Protein 3WG5 (pdb70)

Secondary structure (DSSP, 8-state):
----EEEEEEEES-B-HHHHHHHHHHHHHHHHTT-SEEEEEEEBS-EEHHHHHHHHHHHHT-SS-EEEEE-STT-EEETHHHHHHHTSSEEEE-TT-EEE---EEEEE-TTS-EEEPPHHHHHHHHHHHHHHHHHTT--HHHHHHHHHT--EE-HHHHHHTTS-SEE-SSHHHHHHHHTTPBPSS-BTTB--B---TTPEEEE-PPPHHHHHHHHHHH-/---EEEEEEEEESSB-HHHHHHHHHHHHHHHHTT-SEEEEEEEBS-EEHHHHHHHHHHHHH-SS-EEEEE-STT-EEETHHHHHHHTSSEEEE-TT-EEE----EEEE-TTS-EEEPPHHHHHHHHHHHHHHHHHTT--HHHHHHHHHT--EE-HHHHHHTTS-SEE-SSHHHHHHHHTTPBPSS-BTTB-PBP--SSEEEEEPPPPHHHHHHHHHHT-/-EE--EE-

Radius of gyration: 24.98 Å; Cα contacts (8 Å, |Δi|>4): 1051; chains: 3; bounding box: 41×84×40 Å

Sequence (446 aa):
LAKNIVYVAQIKGQITSYTYDQFDRYITIAEQDNAEAIIIELDTPGGRADAMMNIVQRIQQSKIPVIIYVYPPGASAASAGTYIALGSHLIAMAPGTSIGACRPILGYSQNGSIIEAPPAITNYFIAYIKSLAQESGRNATIAEEFITKDLSLTPEEALKYGVIEVVARDINELLKKSNGMKTKIPVNGRYVTLNFTNVEVRYLAPSFKDKLISYITDLLAKNIVYVAQIKGQITSYTYDQFDRYITIAEQDNAEAIIIELDTPGGRADAMMNIVQRIQQSKIPVIIYVYPPGASAASAGTYIALGSHLIAMAPGTSIGACRPILGYSQNGSIIEAPPAITNYFIAYIKSLAQESGRNATIAEEFITKDLSLTPEEALKYGVIEVVARDINELLKKSNGMKTKIPVNGRYVTLNFTNVEVRYLAPSFKDKLISYITDLNVIVLMLP

Nearest PDB structures (foldseek):
  3viv-assembly1_A  TM=1.004E+00  e=4.012E-46  Pyrococcus horikoshii OT3
  6m4b-assembly1_B  TM=9.839E-01  e=9.885E-42  Pyrococcus horikoshii OT3
  2deo-assembly1_A  TM=9.725E-01  e=1.260E-35  Pyrococcus horikoshii OT3
  5c90-assembly1_K  TM=7.929E-01  e=8.546E-09  Staphylococcus aureus
  7m1l-assembly1_E  TM=7.100E-01  e=5.218E-09  Pseudomonas aeruginosa

Organism: Pyrococcus horikoshii (strain ATCC 700860 / DSM 12428 / JCM 9974 / NBRC 100139 / OT-3) (NCBI:txid70601)

Solvent-accessible surface area: 19009 Å² total; per-residue (Å²): 226,111,126,41,12,0,10,2,2,66,1,86,18,71,0,41,76,29,5,37,72,10,0,47,84,2,0,43,61,0,28,146,57,116,7,43,0,0,0,0,21,0,35,0,85,6,1,38,0,10,3,0,18,18,0,3,67,24,0,74,102,2,141,10,7,0,0,0,0,0,57,48,83,64,2,23,0,19,1,0,0,0,0,0,0,1,2,0,0,0,0,0,0,0,48,60,6,35,0,1,34,0,63,0,1,2,0,84,31,66,136,49,53,82,38,94,14,23,112,50,0,22,89,72,0,25,58,47,0,79,41,8,0,118,104,1,61,12,47,19,96,13,0,55,39,0,0,55,136,74,42,57,8,66,2,104,66,0,81,172,96,37,0,7,31,3,23,0,162,65,7,107,36,0,11,164,94,0,55,47,60,143,2,56,14,49,16,123,74,167,114,36,80,2,75,12,86,154,32,65,42,70,140,33,85,32,45,162,94,3,132,60,30,37,140,31,52,110,154,219,69,131,14,37,0,12,3,1,95,1,122,24,87,0,42,74,63,4,42,52,23,0,45,68,4,0,45,62,0,26,139,58,132,8,38,0,0,0,0,28,0,29,0,76,1,0,23,1,9,4,0,23,20,0,5,92,22,0,71,84,0,141,10,6,0,0,0,0,0,63,60,82,69,2,24,0,17,0,0,0,0,0,0,0,1,2,0,0,0,0,0,0,0,53,56,7,35,0,0,18,0,98,3,4,0,0,108,16,61,135,68,64,105,34,143,10,16,102,26,0,35,90,77,0,31,62,49,0,64,47,13,0,117,124,1,61,9,43,20,93,15,0,51,42,0,1,53,137,57,45,53,10,60,2,99,70,0,83,174,106,34,0,7,28,3,26,0,172,65,12,102,32,0,7,163,98,0,57,47,62,137,3,55,10,45,12,112,68,193,120,45,71,2,61,12,75,85,50,56,44,79,148,34,82,44,39,160,102,16,118,68,32,57,142,36,91,113,148,53,0,9,0,1,21,4,34

Foldseek 3Di:
DPAAAEEEEEDEEAQEPVSLVVLLVRLVVCQVVVHQEYEYADAYPYYDPVSLVSLLVCQLQRLHFYEYEPDDACGECEASNQSSRLSGQFYEYEANYKYAQHADFPAADPVRDTHRDDVVVSVVVLVSQLVSQVQLVAQSVVSSCSHVVVDMDGRVRCCVRRNGPYYANDDVRVLVRQQQPWTSHDNVPHTDGRHSPNYDYHYDDDDPCSVVVNVVSVD/DDEAEEEEEEQEEAQDPVSLVVLLVRLVVCVVVVHQEYEYAYAYAYYDDVSLVSLLVSQQQRLHFYEYEPDDAVGELEASNQSNNLSGQFYEYEFNYKYFQHADFPAADDPRRTHHDPVVVLVVVLVSQLVSCVQLVAQSVVSSCSHVVVDMDGRVRCVVRRNGPYYDNDPVRVLVRQQQPWTSHDNVPDTDGRHSVNYDYHYDDDDPVRVVVVVVVVD/DDDDDDDD

CATH classification: 3.90.226.10

B-factor: mean 57.62, std 15.28, range [33.43, 134.84]

InterPro domains:
  IPR002810 NfeD-like, C-terminal domain [PF01957] (377-432)
  IPR012340 Nucleic acid-binding, OB-fold [G3DSA:2.40.50.140] (370-441)
  IPR029045 ClpP/crotonase-like domain superfamily [SSF52096] (24-186)
  IPR033853 Archaeal protein PH0471, N-terminal [cd07015] (24-195)
  IPR052165 Membrane-associated protease and related proteins [PTHR33507] (10-432)
  IPR056738 NfeD1b, N-terminal domain [PF25145] (24-196)
  IPR056739 NfeD, integral membrane domain [PF24961] (238-359)

Structure (mmCIF, N/CA/C/O backbone):
data_3WG5
#
_entry.id   3WG5
#
_cell.length_a   111.448
_cell.length_b   111.448
_cell.length_c   91.738
_cell.angle_alpha   90.00
_cell.angle_beta   90.00
_cell.angle_gamma   90.00
#
_symmetry.space_group_name_H-M   'P 43 21 2'
#
loop_
_entity.id
_entity.type
_entity.pdbx_description
1 polymer '441aa long hypothetical nfeD protein'
2 polymer 'PH1511 stomatin'
3 non-polymer GLYCEROL
4 non-polymer IMIDAZOLE
5 non-polymer 'CHLORIDE ION'
6 water water
#
loop_
_atom_site.group_PDB
_atom_site.id
_atom_site.type_symbol
_atom_site.label_atom_id
_atom_site.label_alt_id
_atom_site.label_comp_id
_atom_site.label_asym_id
_atom_site.label_entity_id
_atom_site.label_seq_id
_atom_site.pdbx_PDB_ins_code
_atom_site.Cartn_x
_atom_site.Cartn_y
_atom_site.Cartn_z
_atom_site.occupancy
_atom_site.B_iso_or_equiv
_atom_site.auth_seq_id
_atom_site.auth_comp_id
_atom_site.auth_asym_id
_atom_site.auth_atom_id
_atom_site.pdbx_PDB_model_num
ATOM 1 N N . LEU A 1 5 ? 3.449 -8.423 5.989 1.00 99.36 19 LEU A N 1
ATOM 2 C CA . LEU A 1 5 ? 3.064 -8.364 7.434 1.00 103.47 19 LEU A CA 1
ATOM 3 C C . LEU A 1 5 ? 3.678 -9.505 8.268 1.00 102.00 19 LEU A C 1
ATOM 4 O O . LEU A 1 5 ? 3.807 -9.385 9.489 1.00 102.35 19 LEU A O 1
ATOM 9 N N . ALA A 1 6 ? 4.052 -10.604 7.609 1.00 100.29 20 ALA A N 1
ATOM 10 C CA . ALA A 1 6 ? 4.759 -11.710 8.269 1.00 95.58 20 ALA A CA 1
ATOM 11 C C . ALA A 1 6 ? 6.219 -11.801 7.799 1.00 93.93 20 ALA A C 1
ATOM 12 O O . ALA A 1 6 ? 6.674 -12.839 7.308 1.00 91.55 20 ALA A O 1
ATOM 14 N N . LYS A 1 7 ? 6.937 -10.691 7.952 1.00 91.69 21 LYS A N 1
ATOM 15 C CA . LYS A 1 7 ? 8.350 -10.593 7.588 1.00 88.77 21 LYS A CA 1
ATOM 16 C C . LYS A 1 7 ? 9.203 -10.227 8.795 1.00 82.82 21 LYS A C 1
ATOM 17 O O . LYS A 1 7 ? 8.737 -9.562 9.727 1.00 80.63 21 LYS A O 1
ATOM 23 N N . ASN A 1 8 ? 10.457 -10.662 8.763 1.00 76.96 22 ASN A N 1
ATOM 24 C CA . ASN A 1 8 ? 11.450 -10.224 9.730 1.00 74.47 22 ASN A CA 1
ATOM 25 C C . ASN A 1 8 ? 12.369 -9.184 9.052 1.00 70.46 22 ASN A C 1
ATOM 26 O O . ASN A 1 8 ? 13.136 -9.523 8.145 1.00 67.95 22 ASN A O 1
ATOM 31 N N . ILE A 1 9 ? 12.263 -7.921 9.466 1.00 64.73 23 ILE A N 1
ATOM 32 C CA . ILE A 1 9 ? 12.961 -6.823 8.790 1.00 60.58 23 ILE A CA 1
ATOM 33 C C . ILE A 1 9 ? 13.957 -6.106 9.701 1.00 56.84 23 ILE A C 1
ATOM 34 O O . ILE A 1 9 ? 13.629 -5.747 10.832 1.00 54.31 23 ILE A O 1
ATOM 39 N N . VAL A 1 10 ? 15.169 -5.895 9.186 1.00 55.36 24 VAL A N 1
ATOM 40 C CA . VAL A 1 10 ? 16.194 -5.091 9.852 1.00 51.62 24 VAL A CA 1
ATOM 41 C C . VAL A 1 10 ? 16.539 -3.887 8.983 1.00 50.92 24 VAL A C 1
ATOM 42 O O . VAL A 1 10 ? 17.002 -4.038 7.848 1.00 51.69 24 VAL A O 1
ATOM 46 N N . TYR A 1 11 ? 16.309 -2.693 9.508 1.00 48.24 25 TYR A N 1
ATOM 47 C CA . TYR A 1 11 ? 16.735 -1.502 8.803 1.00 47.58 25 TYR A CA 1
ATOM 48 C C . TYR A 1 11 ? 18.170 -1.185 9.141 1.00 46.93 25 TYR A C 1
ATOM 49 O O . TYR A 1 11 ? 18.635 -1.483 10.244 1.00 46.14 25 TYR A O 1
ATOM 58 N N . VAL A 1 12 ? 18.872 -0.621 8.155 1.00 46.15 26 VAL A N 1
ATOM 59 C CA . VAL A 1 12 ? 20.232 -0.149 8.311 1.00 44.86 26 VAL A CA 1
ATOM 60 C C . VAL A 1 12 ? 20.289 1.301 7.824 1.00 45.62 26 VAL A C 1
ATOM 61 O O . VAL A 1 12 ? 19.902 1.607 6.689 1.00 45.72 26 VAL A O 1
ATOM 65 N N . ALA A 1 13 ? 20.750 2.187 8.699 1.00 43.90 27 ALA A N 1
ATOM 66 C CA . ALA A 1 13 ? 20.976 3.577 8.338 1.00 44.86 27 ALA A CA 1
ATOM 67 C C . ALA A 1 13 ? 22.382 4.013 8.720 1.00 45.91 27 ALA A C 1
ATOM 68 O O . ALA A 1 13 ? 23.112 3.305 9.437 1.00 45.55 27 ALA A O 1
ATOM 70 N N . GLN A 1 14 ? 22.746 5.191 8.236 1.00 46.77 28 GLN A N 1
ATOM 71 C CA . GLN A 1 14 ? 24.094 5.680 8.341 1.00 49.42 28 GLN A CA 1
ATOM 72 C C . GLN A 1 14 ? 24.084 7.042 9.006 1.00 48.57 28 GLN A C 1
ATOM 73 O O . GLN A 1 14 ? 23.299 7.917 8.632 1.00 50.36 28 GLN A O 1
ATOM 79 N N . ILE A 1 15 ? 24.941 7.222 10.002 1.00 46.16 29 ILE A N 1
ATOM 80 C CA . ILE A 1 15 ? 25.069 8.521 10.647 1.00 46.37 29 ILE A CA 1
ATOM 81 C C . ILE A 1 15 ? 26.536 8.916 10.827 1.00 47.26 29 ILE A C 1
ATOM 82 O O . ILE A 1 15 ? 27.302 8.229 11.516 1.00 47.98 29 ILE A O 1
ATOM 87 N N . LYS A 1 16 ? 26.905 10.024 10.183 1.00 48.55 30 LYS A N 1
ATOM 88 C CA . LYS A 1 16 ? 28.302 10.449 10.040 1.00 50.95 30 LYS A CA 1
ATOM 89 C C . LYS A 1 16 ? 28.484 11.914 10.371 1.00 50.08 30 LYS A C 1
ATOM 90 O O . LYS A 1 16 ? 27.735 12.768 9.882 1.00 51.60 30 LYS A O 1
ATOM 96 N N . GLY A 1 17 ? 29.491 12.196 11.193 1.00 49.72 31 GLY A N 1
ATOM 97 C CA . GLY A 1 17 ? 29.895 13.564 11.490 1.00 48.01 31 GLY A CA 1
ATOM 98 C C . GLY A 1 17 ? 29.551 14.031 12.886 1.00 46.01 31 GLY A C 1
ATOM 99 O O . GLY A 1 17 ? 29.304 13.226 13.780 1.00 48.03 31 GLY A O 1
ATOM 100 N N . GLN A 1 18 ? 29.545 15.343 13.064 1.00 45.34 32 GLN A N 1
ATOM 101 C CA . GLN A 1 18 ? 29.238 15.958 14.339 1.00 47.13 32 GLN A CA 1
ATOM 102 C C . GLN A 1 18 ? 27.812 15.640 14.741 1.00 46.17 32 GLN A C 1
ATOM 103 O O . GLN A 1 18 ? 26.892 15.705 13.918 1.00 46.67 32 GLN A O 1
ATOM 109 N N . ILE A 1 19 ? 27.647 15.273 16.008 1.00 43.23 33 ILE A N 1
ATOM 110 C CA . ILE A 1 19 ? 26.330 15.077 16.581 1.00 42.43 33 ILE A CA 1
ATOM 111 C C . ILE A 1 19 ? 25.746 16.454 16.890 1.00 42.60 33 ILE A C 1
ATOM 112 O O . ILE A 1 19 ? 26.243 17.152 17.774 1.00 44.37 33 ILE A O 1
ATOM 117 N N . THR A 1 20 ? 24.708 16.840 16.152 1.00 43.18 34 THR A N 1
ATOM 118 C CA . THR A 1 20 ? 24.024 18.135 16.342 1.00 46.41 34 THR A CA 1
ATOM 119 C C . THR A 1 20 ? 22.514 17.933 16.383 1.00 48.67 34 THR A C 1
ATOM 120 O O . THR A 1 20 ? 22.039 16.800 16.276 1.00 48.19 34 THR A O 1
ATOM 124 N N . SER A 1 21 ? 21.774 19.042 16.487 1.00 50.93 35 SER A N 1
ATOM 125 C CA . SER A 1 21 ? 20.310 19.046 16.403 1.00 53.90 35 SER A CA 1
ATOM 126 C C . SER A 1 21 ? 19.833 18.282 15.183 1.00 53.12 35 SER A C 1
ATOM 127 O O . SER A 1 21 ? 18.853 17.531 15.248 1.00 52.01 35 SER A O 1
ATOM 130 N N . TYR A 1 22 ? 20.529 18.475 14.066 1.00 52.68 36 TYR A N 1
ATOM 131 C CA . TYR A 1 22 ? 20.156 17.789 12.841 1.00 52.15 36 TYR A CA 1
ATOM 132 C C . TYR A 1 22 ? 20.412 16.260 12.899 1.00 48.20 36 TYR A C 1
ATOM 133 O O . TYR A 1 22 ? 19.699 15.478 12.254 1.00 47.19 36 TYR A O 1
ATOM 142 N N . THR A 1 23 ? 21.405 15.838 13.679 1.00 45.00 37 THR A N 1
ATOM 143 C CA . THR A 1 23 ? 21.648 14.412 13.862 1.00 44.53 37 THR A CA 1
ATOM 144 C C . THR A 1 23 ? 20.470 13.787 14.605 1.00 43.40 37 THR A C 1
ATOM 145 O O . THR A 1 23 ? 20.066 12.662 14.299 1.00 43.16 37 THR A O 1
ATOM 149 N N . TYR A 1 24 ? 19.922 14.521 15.572 1.00 42.32 38 TYR A N 1
ATOM 150 C CA . TYR A 1 24 ? 18.740 14.056 16.273 1.00 43.73 38 TYR A CA 1
ATOM 151 C C . TYR A 1 24 ? 17.646 13.727 15.271 1.00 43.57 38 TYR A C 1
ATOM 152 O O . TYR A 1 24 ? 17.144 12.599 15.250 1.00 43.58 38 TYR A O 1
ATOM 161 N N . ASP A 1 25 ? 17.302 14.713 14.444 1.00 45.93 39 ASP A N 1
ATOM 162 C CA . ASP A 1 25 ? 16.294 14.568 13.393 1.00 47.86 39 ASP A CA 1
ATOM 163 C C . ASP A 1 25 ? 16.512 13.314 12.558 1.00 45.00 39 ASP A C 1
ATOM 164 O O . ASP A 1 25 ? 15.546 12.638 12.223 1.00 45.16 39 ASP A O 1
ATOM 169 N N . GLN A 1 26 ? 17.770 13.012 12.229 1.00 43.28 40 GLN A N 1
ATOM 170 C CA . GLN A 1 26 ? 18.110 11.813 11.454 1.00 45.81 40 GLN A CA 1
ATOM 171 C C . GLN A 1 26 ? 17.760 10.533 12.219 1.00 44.60 40 GLN A C 1
ATOM 172 O O . GLN A 1 26 ? 17.041 9.666 11.704 1.00 43.52 40 GLN A O 1
ATOM 178 N N . PHE A 1 27 ? 18.271 10.426 13.446 1.00 43.45 41 PHE A N 1
ATOM 179 C CA . PHE A 1 27 ? 17.957 9.289 14.318 1.00 44.10 41 PHE A CA 1
ATOM 180 C C . PHE A 1 27 ? 16.452 9.095 14.408 1.00 44.74 41 PHE A C 1
ATOM 181 O O . PHE A 1 27 ? 15.956 7.986 14.225 1.00 45.14 41 PHE A O 1
ATOM 189 N N . ASP A 1 28 ? 15.736 10.184 14.671 1.00 45.30 42 ASP A N 1
ATOM 190 C CA . ASP A 1 28 ? 14.287 10.139 14.815 1.00 47.65 42 ASP A CA 1
ATOM 191 C C . ASP A 1 28 ? 13.608 9.685 13.518 1.00 49.38 42 ASP A C 1
ATOM 192 O O . ASP A 1 28 ? 12.715 8.843 13.556 1.00 50.81 42 ASP A O 1
ATOM 197 N N . ARG A 1 29 ? 14.047 10.215 12.375 1.00 49.27 43 ARG A N 1
ATOM 198 C CA . ARG A 1 29 ? 13.481 9.813 11.087 1.00 48.74 43 ARG A CA 1
ATOM 199 C C . ARG A 1 29 ? 13.700 8.314 10.808 1.00 47.27 43 ARG A C 1
ATOM 200 O O . ARG A 1 29 ? 12.753 7.604 10.472 1.00 48.10 43 ARG A O 1
ATOM 208 N N . TYR A 1 30 ? 14.940 7.845 10.950 1.00 44.74 44 TYR A N 1
ATOM 209 C CA . TYR A 1 30 ? 15.290 6.449 10.683 1.00 43.83 44 TYR A CA 1
ATOM 210 C C . TYR A 1 30 ? 14.578 5.482 11.628 1.00 43.80 44 TYR A C 1
ATOM 211 O O . TYR A 1 30 ? 14.003 4.485 11.180 1.00 44.35 44 TYR A O 1
ATOM 220 N N . ILE A 1 31 ? 14.615 5.783 12.928 1.00 41.41 45 ILE A N 1
ATOM 221 C CA . ILE A 1 31 ? 13.957 4.954 13.948 1.00 41.42 45 ILE A CA 1
ATOM 222 C C . ILE A 1 31 ? 12.442 4.913 13.738 1.00 43.66 45 ILE A C 1
ATOM 223 O O . ILE A 1 31 ? 11.827 3.852 13.867 1.00 43.50 45 ILE A O 1
ATOM 228 N N . THR A 1 32 ? 11.850 6.063 13.405 1.00 46.31 46 THR A N 1
ATOM 229 C CA . THR A 1 32 ? 10.402 6.152 13.129 1.00 49.57 46 THR A CA 1
ATOM 230 C C . THR A 1 32 ? 9.997 5.241 11.966 1.00 49.98 46 THR A C 1
ATOM 231 O O . THR A 1 32 ? 9.044 4.478 12.083 1.00 52.59 46 THR A O 1
ATOM 235 N N . ILE A 1 33 ? 10.730 5.309 10.861 1.00 50.59 47 ILE A N 1
ATOM 236 C CA . ILE A 1 33 ? 10.496 4.403 9.731 1.00 51.89 47 ILE A CA 1
ATOM 237 C C . ILE A 1 33 ? 10.475 2.934 10.199 1.00 52.52 47 ILE A C 1
ATOM 238 O O . ILE A 1 33 ? 9.518 2.199 9.928 1.00 53.72 47 ILE A O 1
ATOM 243 N N . ALA A 1 34 ? 11.512 2.533 10.933 1.00 50.92 48 ALA A N 1
ATOM 244 C CA . ALA A 1 34 ? 11.638 1.157 11.408 1.00 51.20 48 ALA A CA 1
ATOM 245 C C . ALA A 1 34 ? 10.507 0.748 12.369 1.00 50.56 48 ALA A C 1
ATOM 246 O O . ALA A 1 34 ? 9.997 -0.371 12.297 1.00 51.29 48 ALA A O 1
ATOM 248 N N . GLU A 1 35 ? 10.108 1.665 13.245 1.00 48.88 49 GLU A N 1
ATOM 249 C CA . GLU A 1 35 ? 8.962 1.440 14.131 1.00 50.06 49 GLU A CA 1
ATOM 250 C C . GLU A 1 35 ? 7.658 1.196 13.359 1.00 53.11 49 GLU A C 1
ATOM 251 O O . GLU A 1 35 ? 6.950 0.209 13.604 1.00 54.03 49 GLU A O 1
ATOM 257 N N . GLN A 1 36 ? 7.354 2.089 12.422 1.00 56.06 50 GLN A N 1
ATOM 258 C CA . GLN A 1 36 ? 6.099 2.031 11.679 1.00 61.14 50 GLN A CA 1
ATOM 259 C C . GLN A 1 36 ? 6.032 0.814 10.762 1.00 61.71 50 GLN A C 1
ATOM 260 O O . GLN A 1 36 ? 4.948 0.363 10.412 1.00 63.66 50 GLN A O 1
ATOM 266 N N . ASP A 1 37 ? 7.201 0.282 10.411 1.00 63.38 51 ASP A N 1
ATOM 267 C CA . ASP A 1 37 ? 7.332 -0.963 9.655 1.00 64.41 51 ASP A CA 1
ATOM 268 C C . ASP A 1 37 ? 7.443 -2.236 10.491 1.00 63.49 51 ASP A C 1
ATOM 269 O O . ASP A 1 37 ? 7.682 -3.315 9.943 1.00 64.19 51 ASP A O 1
ATOM 274 N N . ASN A 1 38 ? 7.294 -2.114 11.807 1.00 60.76 52 ASN A N 1
ATOM 275 C CA . ASN A 1 38 ? 7.466 -3.250 12.723 1.00 60.92 52 ASN A CA 1
ATOM 276 C C . ASN A 1 38 ? 8.766 -4.030 12.494 1.00 57.45 52 ASN A C 1
ATOM 277 O O . ASN A 1 38 ? 8.758 -5.260 12.364 1.00 57.35 52 ASN A O 1
ATOM 282 N N . ALA A 1 39 ? 9.877 -3.301 12.438 1.00 52.08 53 ALA A N 1
ATOM 283 C CA . ALA A 1 39 ? 11.172 -3.907 12.206 1.00 49.62 53 ALA A CA 1
ATOM 284 C C . ALA A 1 39 ? 11.624 -4.673 13.450 1.00 48.41 53 ALA A C 1
ATOM 285 O O . ALA A 1 39 ? 11.303 -4.285 14.571 1.00 48.70 53 ALA A O 1
ATOM 287 N N . GLU A 1 40 ? 12.345 -5.771 13.246 1.00 47.80 54 GLU A N 1
ATOM 288 C CA . GLU A 1 40 ? 12.938 -6.529 14.349 1.00 45.96 54 GLU A CA 1
ATOM 289 C C . GLU A 1 40 ? 14.003 -5.689 15.058 1.00 45.09 54 GLU A C 1
ATOM 290 O O . GLU A 1 40 ? 14.177 -5.785 16.273 1.00 43.87 54 GLU A O 1
ATOM 296 N N . ALA A 1 41 ? 14.716 -4.876 14.282 1.00 44.31 55 ALA A N 1
ATOM 297 C CA . ALA A 1 41 ? 15.749 -3.991 14.812 1.00 42.72 55 ALA A CA 1
ATOM 298 C C . ALA A 1 41 ? 16.109 -2.941 13.772 1.00 43.41 55 ALA A C 1
ATOM 299 O O . ALA A 1 41 ? 15.737 -3.061 12.596 1.00 43.31 55 ALA A O 1
ATOM 301 N N . ILE A 1 42 ? 16.810 -1.899 14.215 1.00 43.05 56 ILE A N 1
ATOM 302 C CA . ILE A 1 42 ? 17.481 -0.980 13.306 1.00 41.51 56 ILE A CA 1
ATOM 303 C C . ILE A 1 42 ? 18.942 -0.917 13.679 1.00 42.86 56 ILE A C 1
ATOM 304 O O . ILE A 1 42 ? 19.290 -0.769 14.855 1.00 42.11 56 ILE A O 1
ATOM 309 N N . ILE A 1 43 ? 19.793 -1.054 12.665 1.00 44.08 57 ILE A N 1
ATOM 310 C CA . ILE A 1 43 ? 21.223 -0.944 12.843 1.00 43.00 57 ILE A CA 1
ATOM 311 C C . ILE A 1 43 ? 21.683 0.422 12.339 1.00 43.54 57 ILE A C 1
ATOM 312 O O . ILE A 1 43 ? 21.408 0.804 11.204 1.00 42.74 57 ILE A O 1
ATOM 317 N N . ILE A 1 44 ? 22.367 1.155 13.207 1.00 42.45 58 ILE A N 1
ATOM 318 C CA . ILE A 1 44 ? 22.884 2.446 12.863 1.00 41.94 58 ILE A CA 1
ATOM 319 C C . ILE A 1 44 ? 24.400 2.401 12.763 1.00 41.59 58 ILE A C 1
ATOM 320 O O . ILE A 1 44 ? 25.110 2.206 13.759 1.00 40.22 58 ILE A O 1
ATOM 325 N N . GLU A 1 45 ? 24.867 2.541 11.524 1.00 41.77 59 GLU A N 1
ATOM 326 C CA . GLU A 1 45 ? 26.284 2.631 11.220 1.00 43.69 59 GLU A CA 1
ATOM 327 C C . GLU A 1 45 ? 26.782 4.020 11.624 1.00 42.54 59 GLU A C 1
ATOM 328 O O . GLU A 1 45 ? 26.446 5.021 10.981 1.00 43.78 59 GLU A O 1
ATOM 334 N N . LEU A 1 46 ? 27.570 4.075 12.697 1.00 41.32 60 LEU A N 1
ATOM 335 C CA . LEU A 1 46 ? 27.920 5.352 13.339 1.00 40.89 60 LEU A CA 1
ATOM 336 C C . LEU A 1 46 ? 29.402 5.719 13.225 1.00 41.21 60 LEU A C 1
ATOM 337 O O . LEU A 1 46 ? 30.292 4.933 13.578 1.00 40.77 60 LEU A O 1
ATOM 342 N N . ASP A 1 47 ? 29.648 6.929 12.732 1.00 43.21 61 ASP A N 1
ATOM 343 C CA . ASP A 1 47 ? 30.997 7.470 12.623 1.00 44.39 61 ASP A CA 1
ATOM 344 C C . ASP A 1 47 ? 30.946 8.941 13.020 1.00 45.15 61 ASP A C 1
ATOM 345 O O . ASP A 1 47 ? 30.534 9.806 12.228 1.00 44.37 61 ASP A O 1
ATOM 350 N N . THR A 1 48 ? 31.335 9.206 14.266 1.00 44.45 62 THR A N 1
ATOM 351 C CA . THR A 1 48 ? 31.274 10.545 14.821 1.00 45.98 62 THR A CA 1
ATOM 352 C C . THR A 1 48 ? 32.505 10.878 15.672 1.00 48.13 62 THR A C 1
ATOM 353 O O . THR A 1 48 ? 32.852 10.124 16.584 1.00 50.69 62 THR A O 1
ATOM 357 N N . PRO A 1 49 ? 33.188 11.991 15.347 1.00 48.33 63 PRO A N 1
ATOM 358 C CA . PRO A 1 49 ? 34.356 12.459 16.102 1.00 49.91 63 PRO A CA 1
ATOM 359 C C . PRO A 1 49 ? 33.993 13.341 17.287 1.00 49.43 63 PRO A C 1
ATOM 360 O O . PRO A 1 49 ? 34.832 13.579 18.154 1.00 55.52 63 PRO A O 1
ATOM 364 N N . GLY A 1 50 ? 32.765 13.839 17.317 1.00 48.47 64 GLY A N 1
ATOM 365 C CA . GLY A 1 50 ? 32.328 14.726 18.391 1.00 46.32 64 GLY A CA 1
ATOM 366 C C . GLY A 1 50 ? 30.926 15.259 18.173 1.00 45.69 64 GLY A C 1
ATOM 367 O O . GLY A 1 50 ? 30.269 14.924 17.180 1.00 44.27 64 GLY A O 1
ATOM 368 N N . GLY A 1 51 ? 30.465 16.085 19.108 1.00 43.91 65 GLY A N 1
ATOM 369 C CA . GLY A 1 51 ? 29.135 16.654 19.029 1.00 44.53 65 GLY A CA 1
ATOM 370 C C . GLY A 1 51 ? 28.680 17.394 20.262 1.00 45.02 65 GLY A C 1
ATOM 371 O O . GLY A 1 51 ? 29.452 17.621 21.194 1.00 43.87 65 GLY A O 1
ATOM 372 N N . ARG A 1 52 ? 27.408 17.768 20.260 1.00 46.82 66 ARG A N 1
ATOM 373 C CA . ARG A 1 52 ? 26.840 18.564 21.342 1.00 48.93 66 ARG A CA 1
ATOM 374 C C . ARG A 1 52 ? 26.083 17.705 22.371 1.00 48.45 66 ARG A C 1
ATOM 375 O O . ARG A 1 52 ? 25.379 16.748 22.014 1.00 45.30 66 ARG A O 1
ATOM 383 N N . ALA A 1 53 ? 26.248 18.053 23.647 1.00 47.28 67 ALA A N 1
ATOM 384 C CA . ALA A 1 53 ? 25.619 17.333 24.751 1.00 46.20 67 ALA A CA 1
ATOM 385 C C . ALA A 1 53 ? 24.093 17.252 24.633 1.00 46.51 67 ALA A C 1
ATOM 386 O O . ALA A 1 53 ? 23.512 16.174 24.828 1.00 46.86 67 ALA A O 1
ATOM 388 N N . ASP A 1 54 ? 23.451 18.370 24.297 1.00 44.76 68 ASP A N 1
ATOM 389 C CA . ASP A 1 54 ? 21.985 18.407 24.220 1.00 46.71 68 ASP A CA 1
ATOM 390 C C . ASP A 1 54 ? 21.404 17.470 23.150 1.00 45.90 68 ASP A C 1
ATOM 391 O O . ASP A 1 54 ? 20.444 16.739 23.408 1.00 47.45 68 ASP A O 1
ATOM 396 N N . ALA A 1 55 ? 21.998 17.473 21.962 1.00 45.45 69 ALA A N 1
ATOM 397 C CA . ALA A 1 55 ? 21.569 16.552 20.897 1.00 44.52 69 ALA A CA 1
ATOM 398 C C . ALA A 1 55 ? 21.835 15.088 21.281 1.00 41.09 69 ALA A C 1
ATOM 399 O O . ALA A 1 55 ? 20.983 14.221 21.079 1.00 42.84 69 ALA A O 1
ATOM 401 N N . MET A 1 56 ? 23.015 14.833 21.829 1.00 3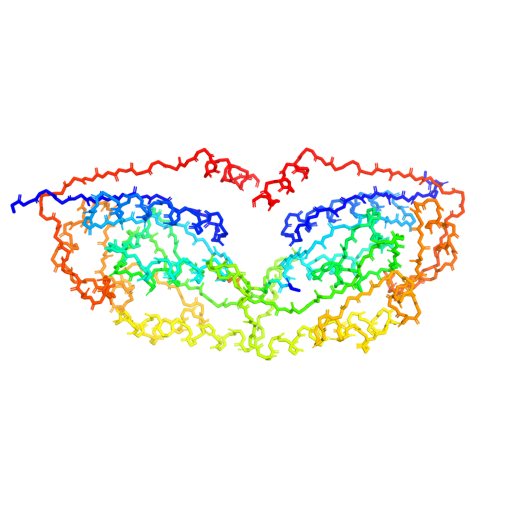9.37 70 MET A N 1
ATOM 402 C CA . MET A 1 56 ? 23.390 13.529 22.372 1.00 40.18 70 MET A CA 1
ATOM 403 C C . MET A 1 56 ? 22.313 13.010 23.336 1.00 40.82 70 MET A C 1
ATOM 404 O O . MET A 1 56 ? 21.818 11.894 23.169 1.00 39.04 70 MET A O 1
ATOM 409 N N . MET A 1 57 ? 21.946 13.831 24.325 1.00 40.67 71 MET A N 1
ATOM 410 C CA . MET A 1 57 ? 20.966 13.436 25.336 1.00 42.07 71 MET A CA 1
ATOM 411 C C . MET A 1 57 ? 19.584 13.202 24.740 1.00 41.96 71 MET A C 1
ATOM 412 O O . MET A 1 57 ? 18.843 12.327 25.207 1.00 40.27 71 MET A O 1
ATOM 417 N N . ASN A 1 58 ? 19.240 13.965 23.707 1.00 42.45 72 ASN A N 1
ATOM 418 C CA . ASN A 1 58 ? 17.953 13.774 23.036 1.00 43.07 72 ASN A CA 1
ATOM 419 C C . ASN A 1 58 ? 17.928 12.478 22.247 1.00 41.51 72 ASN A C 1
ATOM 420 O O . ASN A 1 58 ? 16.898 11.795 22.192 1.00 41.37 72 ASN A O 1
ATOM 425 N N . ILE A 1 59 ? 19.070 12.146 21.647 1.00 38.83 73 ILE A N 1
ATOM 426 C CA . ILE A 1 59 ? 19.217 10.908 20.893 1.00 38.21 73 ILE A CA 1
ATOM 427 C C . ILE A 1 59 ? 19.117 9.702 21.843 1.00 38.08 73 ILE A C 1
ATOM 428 O O . ILE A 1 59 ? 18.385 8.736 21.555 1.00 36.80 73 ILE A O 1
ATOM 433 N N . VAL A 1 60 ? 19.830 9.762 22.966 1.00 36.70 74 VAL A N 1
ATOM 434 C CA . VAL A 1 60 ? 19.780 8.673 23.940 1.00 39.70 74 VAL A CA 1
ATOM 435 C C . VAL A 1 60 ? 18.323 8.448 24.374 1.00 41.90 74 VAL A C 1
ATOM 436 O O . VAL A 1 60 ? 17.825 7.316 24.343 1.00 41.51 74 VAL A O 1
ATOM 440 N N . GLN A 1 61 ? 17.647 9.539 24.728 1.00 43.81 75 GLN A N 1
ATOM 441 C CA . GLN A 1 61 ? 16.226 9.518 25.102 1.00 48.41 75 GLN A CA 1
ATOM 442 C C . GLN A 1 61 ? 15.351 8.862 24.029 1.00 45.94 75 GLN A C 1
ATOM 443 O O . GLN A 1 61 ? 14.501 8.031 24.336 1.00 45.50 75 GLN A O 1
ATOM 449 N N . ARG A 1 62 ? 15.564 9.249 22.774 1.00 44.31 76 ARG A N 1
ATOM 450 C CA . ARG A 1 62 ? 14.782 8.735 21.657 1.00 42.14 76 ARG A CA 1
ATOM 451 C C . ARG A 1 62 ? 15.031 7.244 21.472 1.00 40.67 76 ARG A C 1
ATOM 452 O O . ARG A 1 62 ? 14.146 6.498 21.053 1.00 41.48 76 ARG A O 1
ATOM 460 N N . ILE A 1 63 ? 16.253 6.826 21.767 1.00 39.13 77 ILE A N 1
ATOM 461 C CA . ILE A 1 63 ? 16.615 5.425 21.699 1.00 37.97 77 ILE A CA 1
ATOM 462 C C . ILE A 1 63 ? 15.958 4.671 22.860 1.00 38.77 77 ILE A C 1
ATOM 463 O O . ILE A 1 63 ? 15.380 3.607 22.648 1.00 37.32 77 ILE A O 1
ATOM 468 N N . GLN A 1 64 ? 16.016 5.250 24.058 1.00 39.75 78 GLN A N 1
ATOM 469 C CA . GLN A 1 64 ? 15.342 4.702 25.247 1.00 43.32 78 GLN A CA 1
ATOM 470 C C . GLN A 1 64 ? 13.851 4.478 25.034 1.00 44.76 78 GLN A C 1
ATOM 471 O O . GLN A 1 64 ? 13.300 3.487 25.523 1.00 45.39 78 GLN A O 1
ATOM 477 N N . GLN A 1 65 ? 13.218 5.371 24.273 1.00 44.31 79 GLN A N 1
ATOM 478 C CA . GLN A 1 65 ? 11.780 5.299 24.011 1.00 46.28 79 GLN A CA 1
ATOM 479 C C . GLN A 1 65 ? 11.449 4.538 22.729 1.00 45.86 79 GLN A C 1
ATOM 480 O O . GLN A 1 65 ? 10.279 4.399 22.363 1.00 46.80 79 GLN A O 1
ATOM 486 N N . SER A 1 66 ? 12.470 4.051 22.037 1.00 43.46 80 SER A N 1
ATOM 487 C CA . SER A 1 66 ? 12.248 3.377 20.771 1.00 41.83 80 SER A CA 1
ATOM 488 C C . SER A 1 66 ? 11.396 2.134 20.972 1.00 43.86 80 SER A C 1
ATOM 489 O O . SER A 1 66 ? 11.558 1.408 21.963 1.00 42.81 80 SER A O 1
ATOM 492 N N . LYS A 1 67 ? 10.498 1.888 20.025 1.00 44.58 81 LYS A N 1
ATOM 493 C CA . LYS A 1 67 ? 9.624 0.729 20.102 1.00 46.87 81 LYS A CA 1
ATOM 494 C C . LYS A 1 67 ? 10.277 -0.496 19.484 1.00 46.13 81 LYS A C 1
ATOM 495 O O . LYS A 1 67 ? 9.730 -1.594 19.550 1.00 46.16 81 LYS A O 1
ATOM 501 N N . ILE A 1 68 ? 11.452 -0.303 18.883 1.00 44.29 82 ILE A N 1
ATOM 502 C CA . ILE A 1 68 ? 12.263 -1.415 18.385 1.00 44.12 82 ILE A CA 1
ATOM 503 C C . ILE A 1 68 ? 13.699 -1.275 18.903 1.00 43.31 82 ILE A C 1
ATOM 504 O O . ILE A 1 68 ? 14.123 -0.168 19.237 1.00 44.11 82 ILE A O 1
ATOM 509 N N . PRO A 1 69 ? 14.452 -2.386 18.969 1.00 41.42 83 PRO A N 1
ATOM 510 C CA . PRO A 1 69 ? 15.859 -2.303 19.367 1.00 40.59 83 PRO A CA 1
ATOM 511 C C . PRO A 1 69 ? 16.691 -1.427 18.417 1.00 40.03 83 PRO A C 1
ATOM 512 O O . PRO A 1 69 ? 16.531 -1.501 17.190 1.00 39.99 83 PRO A O 1
ATOM 516 N N . VAL A 1 70 ? 17.564 -0.604 18.997 1.00 37.58 84 VAL A N 1
ATOM 517 C CA . VAL A 1 70 ? 18.522 0.178 18.235 1.00 37.20 84 VAL A CA 1
ATOM 518 C C . VAL A 1 70 ? 19.930 -0.381 18.453 1.00 36.82 84 VAL A C 1
ATOM 519 O O . VAL A 1 70 ? 20.443 -0.364 19.570 1.00 35.51 84 VAL A O 1
ATOM 523 N N . ILE A 1 71 ? 20.547 -0.875 17.381 1.00 38.00 85 ILE A N 1
ATOM 524 C CA . ILE A 1 71 ? 21.923 -1.373 17.432 1.00 37.31 85 ILE A CA 1
ATOM 525 C C . ILE A 1 71 ? 22.875 -0.320 16.879 1.00 39.32 85 ILE A C 1
ATOM 526 O O . ILE A 1 71 ? 22.783 0.068 15.708 1.00 39.39 85 ILE A O 1
ATOM 531 N N . ILE A 1 72 ? 23.785 0.145 17.733 1.00 39.28 86 ILE A N 1
ATOM 532 C CA . ILE A 1 72 ? 24.801 1.101 17.331 1.00 37.75 86 ILE A CA 1
ATOM 533 C C . ILE A 1 72 ? 26.023 0.337 16.858 1.00 39.32 86 ILE A C 1
ATOM 534 O O . ILE A 1 72 ? 26.631 -0.428 17.618 1.00 41.42 86 ILE A O 1
ATOM 539 N N . TYR A 1 73 ? 26.373 0.555 15.598 1.00 38.97 87 TYR A N 1
ATOM 540 C CA . TYR A 1 73 ? 27.453 -0.169 14.956 1.00 41.15 87 TYR A CA 1
ATOM 541 C C . TYR A 1 73 ? 28.544 0.821 14.509 1.00 42.60 87 TYR A C 1
ATOM 542 O O . TYR A 1 73 ? 28.347 1.594 13.558 1.00 41.26 87 TYR A O 1
ATOM 551 N N . VAL A 1 74 ? 29.675 0.821 15.213 1.00 43.26 88 VAL A N 1
ATOM 552 C CA . VAL A 1 74 ? 30.776 1.713 14.843 1.00 45.56 88 VAL A CA 1
ATOM 553 C C . VAL A 1 74 ? 31.427 1.149 13.585 1.00 47.02 88 VAL A C 1
ATOM 554 O O . VAL A 1 74 ? 32.131 0.145 13.635 1.00 47.87 88 VAL A O 1
ATOM 558 N N . TYR A 1 75 ? 31.144 1.816 12.467 1.00 47.43 89 TYR A N 1
ATOM 559 C CA . TYR A 1 75 ? 31.416 1.340 11.120 1.00 48.63 89 TYR A CA 1
ATOM 560 C C . TYR A 1 75 ? 31.460 2.578 10.198 1.00 49.18 89 TYR A C 1
ATOM 561 O O . TYR A 1 75 ? 30.739 3.551 10.450 1.00 46.00 89 TYR A O 1
ATOM 570 N N . PRO A 1 76 ? 32.300 2.554 9.132 1.00 50.19 90 PRO A N 1
ATOM 571 C CA . PRO A 1 76 ? 33.188 1.488 8.637 1.00 51.67 90 PRO A CA 1
ATOM 572 C C . PRO A 1 76 ? 34.536 1.482 9.370 1.00 53.10 90 PRO A C 1
ATOM 573 O O . PRO A 1 76 ? 34.773 2.364 10.201 1.00 53.54 90 PRO A O 1
ATOM 577 N N . PRO A 1 77 ? 35.420 0.506 9.066 1.00 54.86 91 PRO A N 1
ATOM 578 C CA . PRO A 1 77 ? 36.761 0.514 9.662 1.00 55.74 91 PRO A CA 1
ATOM 579 C C . PRO A 1 77 ? 37.405 1.899 9.622 1.00 56.93 91 PRO A C 1
ATOM 580 O O . PRO A 1 77 ? 37.380 2.560 8.586 1.00 59.66 91 PRO A O 1
ATOM 584 N N . GLY A 1 78 ? 37.955 2.344 10.751 1.00 58.25 92 GLY A N 1
ATOM 585 C CA . GLY A 1 78 ? 38.478 3.713 10.872 1.00 58.01 92 GLY A CA 1
ATOM 586 C C . GLY A 1 78 ? 37.485 4.692 11.482 1.00 58.46 92 GLY A C 1
ATOM 587 O O . GLY A 1 78 ? 37.855 5.807 11.853 1.00 59.13 92 GLY A O 1
ATOM 588 N N . ALA A 1 79 ? 36.218 4.280 11.588 1.00 56.20 93 ALA A N 1
ATOM 589 C CA . ALA A 1 79 ? 35.204 5.099 12.261 1.00 54.58 93 ALA A CA 1
ATOM 590 C C . ALA A 1 79 ? 35.491 5.225 13.751 1.00 51.36 93 ALA A C 1
ATOM 591 O O . ALA A 1 79 ? 36.250 4.448 14.321 1.00 49.08 93 ALA A O 1
ATOM 593 N N . SER A 1 80 ? 34.893 6.218 14.382 1.00 51.07 94 SER A N 1
ATOM 594 C CA . SER A 1 80 ? 34.939 6.282 15.826 1.00 53.05 94 SER A CA 1
ATOM 595 C C . SER A 1 80 ? 33.577 6.683 16.375 1.00 51.74 94 SER A C 1
ATOM 596 O O . SER A 1 80 ? 32.803 7.361 15.711 1.00 56.44 94 SER A O 1
ATOM 599 N N . ALA A 1 81 ? 33.270 6.211 17.570 1.00 51.16 95 ALA A N 1
ATOM 600 C CA . ALA A 1 81 ? 32.132 6.706 18.318 1.00 50.70 95 ALA A CA 1
ATOM 601 C C . ALA A 1 81 ? 32.741 7.426 19.502 1.00 51.23 95 ALA A C 1
ATOM 602 O O . ALA A 1 81 ? 32.605 6.996 20.645 1.00 56.62 95 ALA A O 1
ATOM 604 N N . ALA A 1 82 ? 33.470 8.494 19.208 1.00 49.96 96 ALA A N 1
ATOM 605 C CA . ALA A 1 82 ? 34.163 9.260 20.225 1.00 49.29 96 ALA A CA 1
ATOM 606 C C . ALA A 1 82 ? 33.213 10.300 20.802 1.00 48.29 96 ALA A C 1
ATOM 607 O O . ALA A 1 82 ? 32.135 10.532 20.250 1.00 49.73 96 ALA A O 1
ATOM 609 N N . SER A 1 83 ? 33.603 10.921 21.912 1.00 48.82 97 SER A N 1
ATOM 610 C CA . SER A 1 83 ? 32.859 12.060 22.446 1.00 49.23 97 SER A CA 1
ATOM 611 C C . SER A 1 83 ? 31.357 11.697 22.573 1.00 47.41 97 SER A C 1
ATOM 612 O O . SER A 1 83 ? 31.042 10.680 23.192 1.00 50.04 97 SER A O 1
ATOM 615 N N . ALA A 1 84 ? 30.452 12.475 21.973 1.00 45.91 98 ALA A N 1
ATOM 616 C CA . ALA A 1 84 ? 28.992 12.252 22.083 1.00 43.55 98 ALA A CA 1
ATOM 617 C C . ALA A 1 84 ? 28.513 10.903 21.587 1.00 44.04 98 ALA A C 1
ATOM 618 O O . ALA A 1 84 ? 27.533 10.363 22.116 1.00 45.32 98 ALA A O 1
ATOM 620 N N . GLY A 1 85 ? 29.180 10.373 20.564 1.00 42.25 99 GLY A N 1
ATOM 621 C CA . GLY A 1 85 ? 28.841 9.061 20.032 1.00 42.40 99 GLY A CA 1
ATOM 622 C C . GLY A 1 85 ? 28.978 7.919 21.035 1.00 43.74 99 GLY A C 1
ATOM 623 O O . GLY A 1 85 ? 28.277 6.915 20.924 1.00 43.82 99 GLY A O 1
ATOM 624 N N . THR A 1 86 ? 29.884 8.060 22.006 1.00 43.52 100 THR A N 1
ATOM 625 C CA . THR A 1 86 ? 30.086 7.024 23.024 1.00 44.63 100 THR A CA 1
ATOM 626 C C . THR A 1 86 ? 28.849 6.898 23.908 1.00 42.96 100 THR A C 1
ATOM 627 O O . THR A 1 86 ? 28.378 5.793 24.139 1.00 41.63 100 THR A O 1
ATOM 631 N N . TYR A 1 87 ? 28.331 8.040 24.375 1.00 41.36 101 TYR A N 1
ATOM 632 C CA . TYR A 1 87 ? 27.084 8.106 25.144 1.00 40.06 101 TYR A CA 1
ATOM 633 C C . TYR A 1 87 ? 25.933 7.496 24.372 1.00 39.19 101 TYR A C 1
ATOM 634 O O . TYR A 1 87 ? 25.163 6.709 24.915 1.00 40.43 101 TYR A O 1
ATOM 643 N N . ILE A 1 88 ? 25.817 7.865 23.101 1.00 38.79 102 ILE A N 1
ATOM 644 C CA . ILE A 1 88 ? 24.779 7.322 22.237 1.00 37.41 102 ILE A CA 1
ATOM 645 C C . ILE A 1 88 ? 24.880 5.801 22.214 1.00 37.60 102 ILE A C 1
ATOM 646 O O . ILE A 1 88 ? 23.865 5.115 22.323 1.00 35.65 102 ILE A O 1
ATOM 651 N N . ALA A 1 89 ? 26.110 5.297 22.073 1.00 37.65 103 ALA A N 1
ATOM 652 C CA . ALA A 1 89 ? 26.374 3.857 22.106 1.00 38.74 103 ALA A CA 1
ATOM 653 C C . ALA A 1 89 ? 25.943 3.241 23.435 1.00 38.53 103 ALA A C 1
ATOM 654 O O . ALA A 1 89 ? 25.156 2.290 23.462 1.00 39.12 103 ALA A O 1
ATOM 656 N N . LEU A 1 90 ? 26.445 3.803 24.533 1.00 38.17 104 LEU A N 1
ATOM 657 C CA . LEU A 1 90 ? 26.167 3.279 25.858 1.00 38.10 104 LEU A CA 1
ATOM 658 C C . LEU A 1 90 ? 24.692 3.354 26.195 1.00 37.79 104 LEU A C 1
ATOM 659 O O . LEU A 1 90 ? 24.197 2.584 27.017 1.00 39.42 104 LEU A O 1
ATOM 664 N N . GLY A 1 91 ? 23.986 4.266 25.538 1.00 36.72 105 GLY A N 1
ATOM 665 C CA . GLY A 1 91 ? 22.558 4.435 25.765 1.00 35.90 105 GLY A CA 1
ATOM 666 C C . GLY A 1 91 ? 21.679 3.503 24.946 1.00 36.55 105 GLY A C 1
ATOM 667 O O . GLY A 1 91 ? 20.445 3.579 25.038 1.00 36.78 105 GLY A O 1
ATOM 668 N N . SER A 1 92 ? 22.292 2.610 24.163 1.00 34.90 106 SER A N 1
ATOM 669 C CA . SER A 1 92 ? 21.525 1.786 23.211 1.00 36.01 106 SER A CA 1
ATOM 670 C C . SER A 1 92 ? 21.401 0.279 23.546 1.00 35.86 106 SER A C 1
ATOM 671 O O . SER A 1 92 ? 22.070 -0.232 24.458 1.00 35.33 106 SER A O 1
ATOM 674 N N . HIS A 1 93 ? 20.564 -0.413 22.769 1.00 34.43 107 HIS A N 1
ATOM 675 C CA . HIS A 1 93 ? 20.232 -1.830 22.996 1.00 36.17 107 HIS A CA 1
ATOM 676 C C . HIS A 1 93 ? 21.369 -2.811 22.768 1.00 38.03 107 HIS A C 1
ATOM 677 O O . HIS A 1 93 ? 21.408 -3.875 23.397 1.00 40.74 107 HIS A O 1
ATOM 684 N N . LEU A 1 94 ? 22.282 -2.464 21.870 1.00 37.31 108 LEU A N 1
ATOM 685 C CA . LEU A 1 94 ? 23.430 -3.308 21.605 1.00 38.67 108 LEU A CA 1
ATOM 686 C C . LEU A 1 94 ? 24.495 -2.480 20.894 1.00 38.98 108 LEU A C 1
ATOM 687 O O . LEU A 1 94 ? 24.174 -1.635 20.057 1.00 38.10 108 LEU A O 1
ATOM 692 N N . ILE A 1 95 ? 25.757 -2.707 21.237 1.00 39.04 109 ILE A N 1
ATOM 693 C CA . ILE A 1 95 ? 26.842 -2.023 20.557 1.00 39.97 109 ILE A CA 1
ATOM 694 C C . ILE A 1 95 ? 27.691 -3.017 19.796 1.00 41.06 109 ILE A C 1
ATOM 695 O O . ILE A 1 95 ? 28.122 -4.023 20.354 1.00 42.00 109 ILE A O 1
ATOM 700 N N . ALA A 1 96 ? 27.921 -2.728 18.518 1.00 41.93 110 ALA A N 1
ATOM 701 C CA . ALA A 1 96 ? 28.885 -3.483 17.720 1.00 43.19 110 ALA A CA 1
ATOM 702 C C . ALA A 1 96 ? 29.980 -2.563 17.191 1.00 43.83 110 ALA A C 1
ATOM 703 O O . ALA A 1 96 ? 29.768 -1.367 16.975 1.00 43.68 110 ALA A O 1
ATOM 705 N N . MET A 1 97 ? 31.162 -3.126 17.006 1.00 44.53 111 MET A N 1
ATOM 706 C CA . MET A 1 97 ? 32.284 -2.370 16.490 1.00 45.06 111 MET A CA 1
ATOM 707 C C . MET A 1 97 ? 32.941 -3.148 15.368 1.00 47.93 111 MET A C 1
ATOM 708 O O . MET A 1 97 ? 33.182 -4.347 15.497 1.00 48.90 111 MET A O 1
ATOM 713 N N . ALA A 1 98 ? 33.198 -2.456 14.261 1.00 49.62 112 ALA A N 1
ATOM 714 C CA . ALA A 1 98 ? 33.958 -3.010 13.143 1.00 51.69 112 ALA A CA 1
ATOM 715 C C . ALA A 1 98 ? 35.462 -2.963 13.446 1.00 52.77 112 ALA A C 1
ATOM 716 O O . ALA A 1 98 ? 35.922 -2.050 14.134 1.00 51.36 112 ALA A O 1
ATOM 718 N N . PRO A 1 99 ? 36.232 -3.945 12.934 1.00 55.20 113 PRO A N 1
ATOM 719 C CA . PRO A 1 99 ? 37.690 -3.926 13.109 1.00 57.86 113 PRO A CA 1
ATOM 720 C C . PRO A 1 99 ? 38.275 -2.564 12.759 1.00 57.18 113 PRO A C 1
ATOM 721 O O . PRO A 1 99 ? 37.856 -1.952 11.775 1.00 58.91 113 PRO A O 1
ATOM 725 N N . GLY A 1 100 ? 39.201 -2.080 13.583 1.00 56.71 114 GLY A N 1
ATOM 726 C CA . GLY A 1 100 ? 39.907 -0.828 13.301 1.00 54.91 114 GLY A CA 1
ATOM 727 C C . GLY A 1 100 ? 39.144 0.425 13.692 1.00 55.36 114 GLY A C 1
ATOM 728 O O . GLY A 1 100 ? 39.504 1.524 13.264 1.00 54.64 114 GLY A O 1
ATOM 729 N N . THR A 1 101 ? 38.088 0.264 14.499 1.00 52.94 115 THR A N 1
ATOM 730 C CA . THR A 1 101 ? 37.311 1.404 15.001 1.00 49.78 115 THR A CA 1
ATOM 731 C C . THR A 1 101 ? 37.693 1.779 16.439 1.00 49.35 115 THR A C 1
ATOM 732 O O . THR A 1 101 ? 38.525 1.127 17.059 1.00 50.36 115 THR A O 1
ATOM 736 N N . SER A 1 102 ? 37.067 2.824 16.963 1.00 48.53 116 SER A N 1
ATOM 737 C CA . SER A 1 102 ? 37.446 3.404 18.239 1.00 49.42 116 SER A CA 1
ATOM 738 C C . SER A 1 102 ? 36.200 3.763 19.058 1.00 47.49 116 SER A C 1
ATOM 739 O O . SER A 1 102 ? 35.184 4.175 18.499 1.00 47.20 116 SER A O 1
ATOM 742 N N . ILE A 1 103 ? 36.273 3.600 20.374 1.00 45.56 117 ILE A N 1
ATOM 743 C CA . ILE A 1 103 ? 35.221 4.102 21.262 1.00 45.25 117 ILE A CA 1
ATOM 744 C C . ILE A 1 103 ? 35.843 4.784 22.484 1.00 45.53 117 ILE A C 1
ATOM 745 O O . ILE A 1 103 ? 36.844 4.310 23.015 1.00 47.63 117 ILE A O 1
ATOM 750 N N . GLY A 1 104 ? 35.276 5.911 22.904 1.00 44.96 118 GLY A N 1
ATOM 751 C CA . GLY A 1 104 ? 35.761 6.600 24.104 1.00 46.57 118 GLY A CA 1
ATOM 752 C C . GLY A 1 104 ? 36.094 8.070 23.927 1.00 46.41 118 GLY A C 1
ATOM 753 O O . GLY A 1 104 ? 35.608 8.708 22.997 1.00 47.58 118 GLY A O 1
ATOM 754 N N . ALA A 1 105 ? 36.919 8.603 24.835 1.00 48.43 119 ALA A N 1
ATOM 755 C CA . ALA A 1 105 ? 37.328 10.021 24.839 1.00 49.71 119 ALA A CA 1
ATOM 756 C C . ALA A 1 105 ? 36.129 10.965 24.938 1.00 49.53 119 ALA A C 1
ATOM 757 O O . ALA A 1 105 ? 35.797 11.654 23.980 1.00 49.42 119 ALA A O 1
ATOM 759 N N . CYS A 1 106 ? 35.497 10.983 26.113 1.00 51.97 120 CYS A N 1
ATOM 760 C CA . CYS A 1 106 ? 34.195 11.626 26.322 1.00 52.41 120 CYS A CA 1
ATOM 761 C C . CYS A 1 106 ? 34.211 12.811 27.266 1.00 53.20 120 CYS A C 1
ATOM 762 O O . CYS A 1 106 ? 33.143 13.230 27.730 1.00 51.23 120 CYS A O 1
ATOM 765 N N . ARG A 1 107 ? 35.401 13.323 27.580 1.00 56.58 121 ARG A N 1
ATOM 766 C CA . ARG A 1 107 ? 35.545 14.478 28.459 1.00 60.69 121 ARG A CA 1
ATOM 767 C C . ARG A 1 107 ? 34.612 15.586 27.993 1.00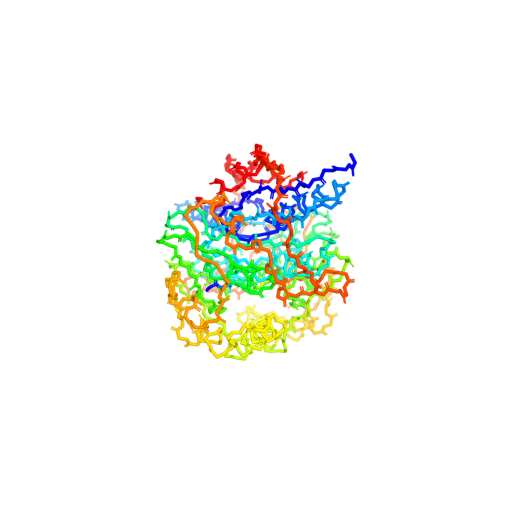 59.62 121 ARG A C 1
ATOM 768 O O . ARG A 1 107 ? 34.630 15.944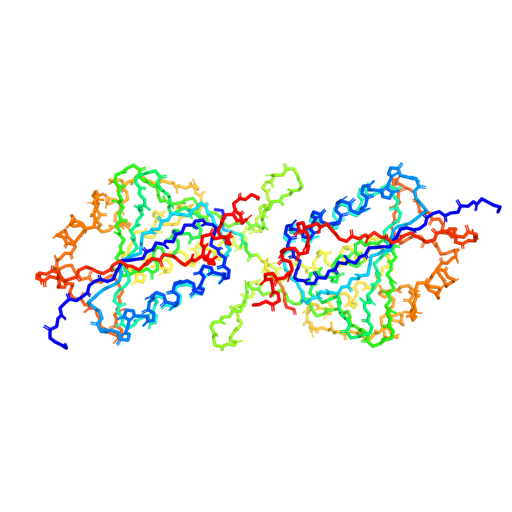 26.824 1.00 60.59 121 ARG A O 1
ATOM 776 N N . PRO A 1 108 ? 33.766 16.105 28.897 1.00 58.23 122 PRO A N 1
ATOM 777 C CA . PRO A 1 108 ? 32.972 17.276 28.541 1.00 58.29 122 PRO A CA 1
ATOM 778 C C . PRO A 1 108 ? 33.824 18.534 28.480 1.00 60.01 122 PRO A C 1
ATOM 779 O O . PRO A 1 108 ? 34.652 18.765 29.368 1.00 63.23 122 PRO A O 1
ATOM 783 N N . ILE A 1 109 ? 33.630 19.324 27.429 1.00 59.44 123 ILE A N 1
ATOM 784 C CA . ILE A 1 109 ? 34.263 20.647 27.317 1.00 58.99 123 ILE A CA 1
ATOM 785 C C . ILE A 1 109 ? 33.247 21.757 27.046 1.00 58.78 123 ILE A C 1
ATOM 786 O O . ILE A 1 109 ? 32.150 21.513 26.519 1.00 54.77 123 ILE A O 1
ATOM 791 N N . LEU A 1 110 ? 33.631 22.975 27.415 1.00 59.00 124 LEU A N 1
ATOM 792 C CA . LEU A 1 110 ? 32.880 24.159 27.047 1.00 61.36 124 LEU A CA 1
ATOM 793 C C . LEU A 1 110 ? 33.069 24.501 25.571 1.00 60.72 124 LEU A C 1
ATOM 794 O O . LEU A 1 110 ? 32.269 25.238 25.003 1.00 65.48 124 LEU A O 1
ATOM 799 N N . GLY A 1 111 ? 34.120 23.965 24.953 1.00 58.67 125 GLY A N 1
ATOM 800 C CA . GLY A 1 111 ? 34.324 24.146 23.515 1.00 58.42 125 GLY A CA 1
ATOM 801 C C . GLY A 1 111 ? 35.723 24.569 23.108 1.00 56.94 125 GLY A C 1
ATOM 802 O O . GLY A 1 111 ? 36.712 24.186 23.741 1.00 55.53 125 GLY A O 1
ATOM 803 N N . TYR A 1 112 ? 35.796 25.367 22.050 1.00 57.01 126 TYR A N 1
ATOM 804 C CA . TYR A 1 112 ? 37.073 25.735 21.453 1.00 60.95 126 TYR A CA 1
ATOM 805 C C . TYR A 1 112 ? 37.292 27.245 21.364 1.00 59.47 126 TYR A C 1
ATOM 806 O O . TYR A 1 112 ? 36.428 27.983 20.882 1.00 56.30 126 TYR A O 1
ATOM 815 N N . SER A 1 113 ? 38.464 27.681 21.825 1.00 60.60 127 SER A N 1
ATOM 816 C CA . SER A 1 113 ? 38.886 29.086 21.757 1.00 63.10 127 SER A CA 1
ATOM 817 C C . SER A 1 113 ? 39.251 29.497 20.327 1.00 63.80 127 SER A C 1
ATOM 818 O O . SER A 1 113 ? 39.258 28.658 19.416 1.00 62.23 127 SER A O 1
ATOM 821 N N . GLN A 1 114 ? 39.525 30.791 20.133 1.00 65.08 128 GLN A N 1
ATOM 822 C CA . GLN A 1 114 ? 39.987 31.319 18.841 1.00 66.16 128 GLN A CA 1
ATOM 823 C C . GLN A 1 114 ? 41.202 30.547 18.311 1.00 68.64 128 GLN A C 1
ATOM 824 O O . GLN A 1 114 ? 41.258 30.226 17.128 1.00 69.36 128 GLN A O 1
ATOM 830 N N . ASN A 1 115 ? 42.157 30.261 19.203 1.00 74.49 129 ASN A N 1
ATOM 831 C CA . ASN A 1 115 ? 43.323 29.396 18.947 1.00 79.37 129 ASN A CA 1
ATOM 832 C C . ASN A 1 115 ? 42.986 28.039 18.345 1.00 79.73 129 ASN A C 1
ATOM 833 O O . ASN A 1 115 ? 43.704 27.528 17.488 1.00 81.10 129 ASN A O 1
ATOM 838 N N . GLY A 1 116 ? 41.890 27.459 18.818 1.00 80.97 130 GLY A N 1
ATOM 839 C CA . GLY A 1 116 ? 41.633 26.038 18.645 1.00 84.49 130 GLY A CA 1
ATOM 840 C C . GLY A 1 116 ? 41.962 25.350 19.956 1.00 85.84 130 GLY A C 1
ATOM 841 O O . GLY A 1 116 ? 41.826 24.130 20.081 1.00 84.85 130 GLY A O 1
ATOM 842 N N . SER A 1 117 ? 42.399 26.150 20.931 1.00 88.33 131 SER A N 1
ATOM 843 C CA . SER A 1 117 ? 42.667 25.680 22.289 1.00 92.44 131 SER A CA 1
ATOM 844 C C . SER A 1 117 ? 41.405 25.138 22.938 1.00 92.48 131 SER A C 1
ATOM 845 O O . SER A 1 117 ? 40.293 25.593 22.651 1.00 93.07 131 SER A O 1
ATOM 848 N N . ILE A 1 118 ? 41.593 24.167 23.821 1.00 91.23 132 ILE A N 1
ATOM 849 C CA . ILE A 1 118 ? 40.493 23.517 24.501 1.00 89.02 132 ILE A CA 1
ATOM 850 C C . ILE A 1 118 ? 40.008 24.414 25.642 1.00 88.03 132 ILE A C 1
ATOM 851 O O . ILE A 1 118 ? 40.808 24.887 26.453 1.00 90.91 132 ILE A O 1
ATOM 856 N N . ILE A 1 119 ? 38.707 24.689 25.671 1.00 85.84 133 ILE A N 1
ATOM 857 C CA . ILE A 1 119 ? 38.099 25.394 26.800 1.00 85.08 133 ILE A CA 1
ATOM 858 C C . ILE A 1 119 ? 37.445 24.348 27.700 1.00 86.86 133 ILE A C 1
ATOM 859 O O . ILE A 1 119 ? 36.361 23.840 27.393 1.00 85.60 133 ILE A O 1
ATOM 864 N N . GLU A 1 120 ? 38.125 24.022 28.799 1.00 88.46 134 GLU A N 1
ATOM 865 C CA . GLU A 1 120 ? 37.662 22.996 29.731 1.00 90.41 134 GLU A CA 1
ATOM 866 C C . GLU A 1 120 ? 36.417 23.443 30.497 1.00 89.31 134 GLU A C 1
ATOM 867 O O . GLU A 1 120 ? 36.144 24.641 30.632 1.00 90.39 134 GLU A O 1
ATOM 873 N N . ALA A 1 121 ? 35.661 22.467 30.984 1.00 85.75 135 ALA A N 1
ATOM 874 C CA . ALA A 1 121 ? 34.479 22.736 31.782 1.00 82.56 135 ALA A CA 1
ATOM 875 C C . ALA A 1 121 ? 34.878 22.863 33.253 1.00 79.10 135 ALA A C 1
ATOM 876 O O . ALA A 1 121 ? 35.938 22.375 33.645 1.00 75.74 135 ALA A O 1
ATOM 878 N N . PRO A 1 122 ? 34.045 23.538 34.072 1.00 78.13 136 PRO A N 1
ATOM 879 C CA . PRO A 1 122 ? 34.253 23.512 35.528 1.00 78.78 136 PRO A CA 1
ATOM 880 C C . PRO A 1 122 ? 34.294 22.076 36.051 1.00 74.48 136 PRO A C 1
ATOM 881 O O . PRO A 1 122 ? 33.581 21.223 35.525 1.00 73.73 136 PRO A O 1
ATOM 885 N N . PRO A 1 123 ? 35.130 21.806 37.073 1.00 73.97 137 PRO A N 1
ATOM 886 C CA . PRO A 1 123 ? 35.299 20.427 37.550 1.00 73.32 137 PRO A CA 1
ATOM 887 C C . PRO A 1 123 ? 33.968 19.730 37.839 1.00 69.93 137 PRO A C 1
ATOM 888 O O . PRO A 1 123 ? 33.814 18.559 37.505 1.00 65.77 137 PRO A O 1
ATOM 892 N N . ALA A 1 124 ? 33.016 20.461 38.420 1.00 70.81 138 ALA A N 1
ATOM 893 C CA . ALA A 1 124 ? 31.711 19.906 38.795 1.00 72.16 138 ALA A CA 1
ATOM 894 C C . ALA A 1 124 ? 30.870 19.400 37.611 1.00 69.05 138 ALA A C 1
ATOM 895 O O . ALA A 1 124 ? 30.157 18.398 37.740 1.00 69.93 138 ALA A O 1
ATOM 897 N N . ILE A 1 125 ? 30.957 20.071 36.466 1.00 64.86 139 ILE A N 1
ATOM 898 C CA . ILE A 1 125 ? 30.266 19.581 35.261 1.00 63.75 139 ILE A CA 1
ATOM 899 C C . ILE A 1 125 ? 30.920 18.322 34.645 1.00 62.40 139 ILE A C 1
ATOM 900 O O . ILE A 1 125 ? 30.246 17.498 34.014 1.00 61.10 139 ILE A O 1
ATOM 905 N N . THR A 1 126 ? 32.223 18.167 34.855 1.00 60.68 140 THR A N 1
ATOM 906 C CA . THR A 1 126 ? 32.874 16.894 34.598 1.00 56.96 140 THR A CA 1
ATOM 907 C C . THR A 1 126 ? 32.224 15.815 35.469 1.00 59.55 140 THR A C 1
ATOM 908 O O . THR A 1 126 ? 31.880 14.737 34.971 1.00 60.17 140 THR A O 1
ATOM 912 N N . ASN A 1 127 ? 32.017 16.108 36.753 1.00 61.22 141 ASN A N 1
ATOM 913 C CA . ASN A 1 127 ? 31.348 15.158 37.652 1.00 61.59 141 ASN A CA 1
ATOM 914 C C . ASN A 1 127 ? 29.895 14.845 37.237 1.00 58.65 141 ASN A C 1
ATOM 915 O O . ASN A 1 127 ? 29.413 13.734 37.452 1.00 59.50 141 ASN A O 1
ATOM 920 N N . TYR A 1 128 ? 29.208 15.825 36.655 1.00 56.54 142 TYR A N 1
ATOM 921 C CA . TYR A 1 128 ? 27.857 15.622 36.121 1.00 56.81 142 TYR A CA 1
ATOM 922 C C . TYR A 1 128 ? 27.869 14.597 34.968 1.00 53.65 142 TYR A C 1
ATOM 923 O O . TYR A 1 128 ? 27.115 13.617 34.989 1.00 52.78 142 TYR A O 1
ATOM 932 N N . PHE A 1 129 ? 28.739 14.805 33.986 1.00 50.54 143 PHE A N 1
ATOM 933 C CA . PHE A 1 129 ? 28.864 13.838 32.888 1.00 50.56 143 PHE A CA 1
ATOM 934 C C . PHE A 1 129 ? 29.405 12.463 33.300 1.00 49.27 143 PHE A C 1
ATOM 935 O O . PHE A 1 129 ? 29.076 11.452 32.676 1.00 47.15 143 PHE A O 1
ATOM 943 N N . ILE A 1 130 ? 30.196 12.425 34.370 1.00 49.69 144 ILE A N 1
ATOM 944 C CA . ILE A 1 130 ? 30.625 11.155 34.944 1.00 50.58 144 ILE A CA 1
ATOM 945 C C . ILE A 1 130 ? 29.401 10.399 35.463 1.00 49.98 144 ILE A C 1
ATOM 946 O O . ILE A 1 130 ? 29.201 9.228 35.117 1.00 49.67 144 ILE A O 1
ATOM 951 N N . ALA A 1 131 ? 28.582 11.076 36.270 1.00 49.24 145 ALA A N 1
ATOM 952 C CA . ALA A 1 131 ? 27.338 10.487 36.780 1.00 49.70 145 ALA A CA 1
ATOM 953 C C . ALA A 1 131 ? 26.463 9.991 35.625 1.00 48.83 145 ALA A C 1
ATOM 954 O O . ALA A 1 131 ? 25.986 8.851 35.647 1.00 50.52 145 ALA A O 1
ATOM 956 N N . TYR A 1 132 ? 26.290 10.837 34.608 1.00 46.24 146 TYR A N 1
ATOM 957 C CA . TYR A 1 132 ? 25.459 10.504 33.452 1.00 44.79 146 TYR A CA 1
ATOM 958 C C . TYR A 1 132 ? 25.978 9.264 32.692 1.00 43.59 146 TYR A C 1
ATOM 959 O O . TYR A 1 132 ? 25.213 8.343 32.412 1.00 43.77 146 TYR A O 1
ATOM 968 N N . ILE A 1 133 ? 27.276 9.229 32.397 1.00 43.43 147 ILE A N 1
ATOM 969 C CA . ILE A 1 133 ? 27.875 8.086 31.699 1.00 43.84 147 ILE A CA 1
ATOM 970 C C . ILE A 1 133 ? 27.824 6.793 32.540 1.00 45.27 147 ILE A C 1
ATOM 971 O O . ILE A 1 133 ? 27.537 5.709 32.003 1.00 43.35 147 ILE A O 1
ATOM 976 N N . LYS A 1 134 ? 28.077 6.914 33.848 1.00 47.48 148 LYS A N 1
ATOM 977 C CA . LYS A 1 134 ? 27.932 5.775 34.776 1.00 48.76 148 LYS A CA 1
ATOM 978 C C . LYS A 1 134 ? 26.502 5.241 34.777 1.00 46.72 148 LYS A C 1
ATOM 979 O O . LYS A 1 134 ? 26.290 4.020 34.725 1.00 45.36 148 LYS A O 1
ATOM 985 N N . SER A 1 135 ? 25.529 6.154 34.798 1.00 45.05 149 SER A N 1
ATOM 986 C CA . SER A 1 135 ? 24.107 5.775 34.711 1.00 45.77 149 SER A CA 1
ATOM 987 C C . SER A 1 135 ? 23.771 4.974 33.457 1.00 44.14 149 SER A C 1
ATOM 988 O O . SER A 1 135 ? 23.104 3.952 33.550 1.00 44.20 149 SER A O 1
ATOM 991 N N . LEU A 1 136 ? 24.211 5.459 32.290 1.00 41.93 150 LEU A N 1
ATOM 992 C CA . LEU A 1 136 ? 23.961 4.765 31.021 1.00 41.96 150 LEU A CA 1
ATOM 993 C C . LEU A 1 136 ? 24.543 3.365 31.054 1.00 40.74 150 LEU A C 1
ATOM 994 O O . LEU A 1 136 ? 23.904 2.401 30.649 1.00 40.97 150 LEU A O 1
ATOM 999 N N . ALA A 1 137 ? 25.762 3.264 31.559 1.00 40.97 151 ALA A N 1
ATOM 1000 C CA . ALA A 1 137 ? 26.448 1.990 31.632 1.00 41.39 151 ALA A CA 1
ATOM 1001 C C . ALA A 1 137 ? 25.742 1.035 32.595 1.00 42.48 151 ALA A C 1
ATOM 1002 O O . ALA A 1 137 ? 25.528 -0.130 32.269 1.00 42.39 151 ALA A O 1
ATOM 1004 N N . GLN A 1 138 ? 25.353 1.513 33.770 1.00 45.51 152 GLN A N 1
ATOM 1005 C CA . GLN A 1 138 ? 24.728 0.587 34.718 1.00 48.80 152 GLN A CA 1
ATOM 1006 C C . GLN A 1 138 ? 23.311 0.203 34.305 1.00 48.51 152 GLN A C 1
ATOM 1007 O O . GLN A 1 138 ? 22.905 -0.941 34.509 1.00 48.93 152 GLN A O 1
ATOM 1013 N N . GLU A 1 139 ? 22.590 1.127 33.670 1.00 47.87 153 GLU A N 1
ATOM 1014 C CA . GLU A 1 139 ? 21.274 0.814 33.109 1.00 49.12 153 GLU A CA 1
ATOM 1015 C C . GLU A 1 139 ? 21.326 -0.213 31.984 1.00 45.97 153 GLU A C 1
ATOM 1016 O O . GLU A 1 139 ? 20.361 -0.937 31.765 1.00 46.34 153 GLU A O 1
ATOM 1022 N N . SER A 1 140 ? 22.446 -0.281 31.278 1.00 42.76 154 SER A N 1
ATOM 1023 C CA . SER A 1 140 ? 22.595 -1.264 30.216 1.00 42.56 154 SER A CA 1
ATOM 1024 C C . SER A 1 140 ? 23.516 -2.414 30.607 1.00 43.01 154 SER A C 1
ATOM 1025 O O . SER A 1 140 ? 23.865 -3.238 29.763 1.00 44.35 154 SER A O 1
ATOM 1028 N N . GLY A 1 141 ? 23.919 -2.458 31.877 1.00 43.36 155 GLY A N 1
ATOM 1029 C CA . GLY A 1 141 ? 24.704 -3.578 32.417 1.00 42.32 155 GLY A CA 1
ATOM 1030 C C . GLY A 1 141 ? 26.125 -3.646 31.893 1.00 42.05 155 GLY A C 1
ATOM 1031 O O . GLY A 1 141 ? 26.709 -4.727 31.781 1.00 43.72 155 GLY A O 1
ATOM 1032 N N . ARG A 1 142 ? 26.675 -2.481 31.573 1.00 41.19 156 ARG A N 1
ATOM 1033 C CA . ARG A 1 142 ? 27.972 -2.376 30.928 1.00 42.56 156 ARG A CA 1
ATOM 1034 C C . ARG A 1 142 ? 28.982 -1.808 31.930 1.00 43.84 156 ARG A C 1
ATOM 1035 O O . ARG A 1 142 ? 28.597 -1.213 32.931 1.00 43.18 156 ARG A O 1
ATOM 1043 N N . ASN A 1 143 ? 30.269 -1.988 31.645 1.00 44.53 157 ASN A N 1
ATOM 1044 C CA . ASN A 1 143 ? 31.335 -1.614 32.571 1.00 45.66 157 ASN A CA 1
ATOM 1045 C C . ASN A 1 143 ? 31.439 -0.112 32.848 1.00 45.48 157 ASN A C 1
ATOM 1046 O O . ASN A 1 143 ? 32.058 0.639 32.090 1.00 46.59 157 ASN A O 1
ATOM 1051 N N . ALA A 1 144 ? 30.834 0.306 33.956 1.00 45.42 158 ALA A N 1
ATOM 1052 C CA . ALA A 1 144 ? 30.775 1.719 34.350 1.00 46.06 158 ALA A CA 1
ATOM 1053 C C . ALA A 1 144 ? 32.108 2.255 34.865 1.00 46.46 158 ALA A C 1
ATOM 1054 O O . ALA A 1 144 ? 32.318 3.462 34.897 1.00 46.73 158 ALA A O 1
ATOM 1056 N N . THR A 1 145 ? 32.997 1.356 35.285 1.00 48.52 159 THR A N 1
ATOM 1057 C CA . THR A 1 145 ? 34.351 1.750 35.668 1.00 49.76 159 THR A CA 1
ATOM 1058 C C . THR A 1 145 ? 35.101 2.273 34.443 1.00 49.19 159 THR A C 1
ATOM 1059 O O . THR A 1 145 ? 35.621 3.384 34.465 1.00 51.07 159 THR A O 1
ATOM 1063 N N . ILE A 1 146 ? 35.139 1.472 33.381 1.00 49.27 160 ILE A N 1
ATOM 1064 C CA . ILE A 1 146 ? 35.768 1.858 32.125 1.00 50.28 160 ILE A CA 1
ATOM 1065 C C . ILE A 1 146 ? 35.072 3.079 31.526 1.00 50.63 160 ILE A C 1
ATOM 1066 O O . ILE A 1 146 ? 35.737 3.994 31.034 1.00 52.28 160 ILE A O 1
ATOM 1071 N N . ALA A 1 147 ? 33.737 3.095 31.583 1.00 48.66 161 ALA A N 1
ATOM 1072 C CA . ALA A 1 147 ? 32.955 4.215 31.054 1.00 47.36 161 ALA A CA 1
ATOM 1073 C C . ALA A 1 147 ? 33.367 5.506 31.721 1.00 47.63 161 ALA A C 1
ATOM 1074 O O . ALA A 1 147 ? 33.562 6.521 31.051 1.00 47.94 161 ALA A O 1
ATOM 1076 N N . GLU A 1 148 ? 33.509 5.466 33.043 1.00 49.52 162 GLU A N 1
ATOM 1077 C CA . GLU A 1 148 ? 34.008 6.621 33.782 1.00 51.07 162 GLU A CA 1
ATOM 1078 C C . GLU A 1 148 ? 35.371 7.068 33.239 1.00 50.88 162 GLU A C 1
ATOM 1079 O O . GLU A 1 148 ? 35.621 8.263 33.108 1.00 51.96 162 GLU A O 1
ATOM 1085 N N . GLU A 1 149 ? 36.231 6.106 32.907 1.00 51.71 163 GLU A N 1
ATOM 1086 C CA . GLU A 1 149 ? 37.594 6.402 32.441 1.00 52.66 163 GLU A CA 1
ATOM 1087 C C . GLU A 1 149 ? 37.644 7.020 31.031 1.00 53.06 163 GLU A C 1
ATOM 1088 O O . GLU A 1 149 ? 38.614 7.719 30.695 1.00 53.20 163 GLU A O 1
ATOM 1094 N N . PHE A 1 150 ? 36.599 6.782 30.224 1.00 50.59 164 PHE A N 1
ATOM 1095 C CA . PHE A 1 150 ? 36.403 7.498 28.955 1.00 48.06 164 PHE A CA 1
ATOM 1096 C C . PHE A 1 150 ? 36.507 9.013 29.164 1.00 49.55 164 PHE A C 1
ATOM 1097 O O . PHE A 1 150 ? 36.942 9.750 28.267 1.00 48.93 164 PHE A O 1
ATOM 1105 N N . ILE A 1 151 ? 36.087 9.465 30.348 1.00 49.91 165 ILE A N 1
ATOM 1106 C CA . ILE A 1 151 ? 36.125 10.881 30.712 1.00 50.14 165 ILE A CA 1
ATOM 1107 C C . ILE A 1 151 ? 37.415 11.222 31.464 1.00 51.33 165 ILE A C 1
ATOM 1108 O O . ILE A 1 151 ? 38.199 12.045 30.998 1.00 49.55 165 ILE A O 1
ATOM 1113 N N . THR A 1 152 ? 37.635 10.567 32.606 1.00 53.11 166 THR A N 1
ATOM 1114 C CA . THR A 1 152 ? 38.690 10.962 33.546 1.00 56.57 166 THR A CA 1
ATOM 1115 C C . THR A 1 152 ? 40.090 10.688 33.017 1.00 59.08 166 THR A C 1
ATOM 1116 O O . THR A 1 152 ? 41.048 11.340 33.426 1.00 62.05 166 THR A O 1
ATOM 1120 N N . LYS A 1 153 ? 40.206 9.724 32.115 1.00 59.88 167 LYS A N 1
ATOM 1121 C CA . LYS A 1 153 ? 41.500 9.366 31.560 1.00 61.52 167 LYS A CA 1
ATOM 1122 C C . LYS A 1 153 ? 41.528 9.582 30.060 1.00 61.49 167 LYS A C 1
ATOM 1123 O O . LYS A 1 153 ? 42.458 9.127 29.389 1.00 62.43 167 LYS A O 1
ATOM 1129 N N . ASP A 1 154 ? 40.505 10.261 29.536 1.00 61.08 168 ASP A N 1
ATOM 1130 C CA . ASP A 1 154 ? 40.307 10.405 28.087 1.00 61.23 168 ASP A CA 1
ATOM 1131 C C . ASP A 1 154 ? 40.462 9.054 27.379 1.00 58.10 168 ASP A C 1
ATOM 1132 O O . ASP A 1 154 ? 40.927 8.980 26.244 1.00 57.26 168 ASP A O 1
ATOM 1137 N N . LEU A 1 155 ? 40.064 7.986 28.062 1.00 56.93 169 LEU A N 1
ATOM 1138 C CA . LEU A 1 155 ? 40.334 6.636 27.595 1.00 55.09 169 LEU A CA 1
ATOM 1139 C C . LEU A 1 155 ? 39.579 6.309 26.311 1.00 55.49 169 LEU A C 1
ATOM 1140 O O . LEU A 1 155 ? 38.395 6.637 26.153 1.00 52.43 169 LEU A O 1
ATOM 1145 N N . SER A 1 156 ? 40.305 5.671 25.399 1.00 55.98 170 SER A N 1
ATOM 1146 C CA . SER A 1 156 ? 39.804 5.258 24.102 1.00 55.29 170 SER A CA 1
ATOM 1147 C C . SER A 1 156 ? 40.152 3.773 23.956 1.00 54.60 170 SER A C 1
ATOM 1148 O O . SER A 1 156 ? 41.184 3.335 24.456 1.00 56.14 170 SER A O 1
ATOM 1151 N N . LEU A 1 157 ? 39.291 2.994 23.304 1.00 53.57 171 LEU A N 1
ATOM 1152 C CA . LEU A 1 157 ? 39.508 1.544 23.183 1.00 54.02 171 LEU A CA 1
ATOM 1153 C C . LEU A 1 157 ? 39.248 0.989 21.786 1.00 54.11 171 LEU A C 1
ATOM 1154 O O . LEU A 1 157 ? 38.363 1.468 21.066 1.00 54.68 171 LEU A O 1
ATOM 1159 N N . THR A 1 158 ? 40.018 -0.039 21.424 1.00 53.91 172 THR A N 1
ATOM 1160 C CA . THR A 1 158 ? 39.816 -0.789 20.179 1.00 53.08 172 THR A CA 1
ATOM 1161 C C . THR A 1 158 ? 38.628 -1.745 20.362 1.00 53.41 172 THR A C 1
ATOM 1162 O O . THR A 1 158 ? 38.168 -1.944 21.487 1.00 52.20 172 THR A O 1
ATOM 1166 N N . PRO A 1 159 ? 38.126 -2.340 19.262 1.00 53.51 173 PRO A N 1
ATOM 1167 C CA . PRO A 1 159 ? 36.999 -3.266 19.394 1.00 51.78 173 PRO A CA 1
ATOM 1168 C C . PRO A 1 159 ? 37.235 -4.376 20.420 1.00 53.95 173 PRO A C 1
ATOM 1169 O O . PRO A 1 159 ? 36.403 -4.571 21.315 1.00 51.95 173 PRO A O 1
ATOM 1173 N N . GLU A 1 160 ? 38.357 -5.089 20.288 1.00 56.69 174 GLU A N 1
ATOM 1174 C CA . GLU A 1 160 ? 38.681 -6.251 21.135 1.00 59.22 174 GLU A CA 1
ATOM 1175 C C . GLU A 1 160 ? 38.806 -5.882 22.611 1.00 56.63 174 GLU A C 1
ATOM 1176 O O . GLU A 1 160 ? 38.441 -6.662 23.491 1.00 56.68 174 GLU A O 1
ATOM 1182 N N . GLU A 1 161 ? 39.337 -4.696 22.874 1.00 56.44 175 GLU A N 1
ATOM 1183 C CA . GLU A 1 161 ? 39.448 -4.199 24.235 1.00 56.26 175 GLU A CA 1
ATOM 1184 C C . GLU A 1 161 ? 38.067 -3.910 24.804 1.00 54.84 175 GLU A C 1
ATOM 1185 O O . GLU A 1 161 ? 37.735 -4.372 25.898 1.00 55.01 175 GLU A O 1
ATOM 1191 N N . ALA A 1 162 ? 37.270 -3.154 24.045 1.00 50.61 176 ALA A N 1
ATOM 1192 C CA . ALA A 1 162 ? 35.904 -2.812 24.414 1.00 48.05 176 ALA A CA 1
ATOM 1193 C C . ALA A 1 162 ? 35.077 -4.056 24.730 1.00 47.96 176 ALA A C 1
ATOM 1194 O O . ALA A 1 162 ? 34.288 -4.055 25.676 1.00 45.97 176 ALA A O 1
ATOM 1196 N N . LEU A 1 163 ? 35.282 -5.119 23.955 1.00 49.61 177 LEU A N 1
ATOM 1197 C CA . LEU A 1 163 ? 34.608 -6.384 24.210 1.00 51.02 177 LEU A CA 1
ATOM 1198 C C . LEU A 1 163 ? 35.089 -6.994 25.526 1.00 53.80 177 LEU A C 1
ATOM 1199 O O . LEU A 1 163 ? 34.280 -7.285 26.410 1.00 52.62 177 LEU A O 1
ATOM 1204 N N . LYS A 1 164 ? 36.406 -7.158 25.660 1.00 57.81 178 LYS A N 1
ATOM 1205 C CA . LYS A 1 164 ? 37.000 -7.781 26.849 1.00 60.10 178 LYS A CA 1
ATOM 1206 C C . LYS A 1 164 ? 36.593 -7.042 28.129 1.00 57.81 178 LYS A C 1
ATOM 1207 O O . LYS A 1 164 ? 36.311 -7.669 29.145 1.00 57.93 178 LYS A O 1
ATOM 1213 N N . TYR A 1 165 ? 36.527 -5.715 28.065 1.00 56.43 179 TYR A N 1
ATOM 1214 C CA . TYR A 1 165 ? 36.163 -4.906 29.229 1.00 55.32 179 TYR A CA 1
ATOM 1215 C C . TYR A 1 165 ? 34.651 -4.809 29.489 1.00 51.72 179 TYR A C 1
ATOM 1216 O O . TYR A 1 165 ? 34.228 -4.103 30.410 1.00 49.86 179 TYR A O 1
ATOM 1225 N N . GLY A 1 166 ? 33.847 -5.495 28.675 1.00 49.47 180 GLY A N 1
ATOM 1226 C CA . GLY A 1 166 ? 32.386 -5.510 28.828 1.00 48.45 180 GLY A CA 1
ATOM 1227 C C . GLY A 1 166 ? 31.733 -4.143 28.639 1.00 48.56 180 GLY A C 1
ATOM 1228 O O . GLY A 1 166 ? 30.928 -3.702 29.472 1.00 45.98 180 GLY A O 1
ATOM 1229 N N . VAL A 1 167 ? 32.107 -3.478 27.546 1.00 48.04 181 VAL A N 1
ATOM 1230 C CA . VAL A 1 167 ? 31.545 -2.192 27.150 1.00 49.62 181 VAL A CA 1
ATOM 1231 C C . VAL A 1 167 ? 30.665 -2.379 25.907 1.00 48.53 181 VAL A C 1
ATOM 1232 O O . VAL A 1 167 ? 29.649 -1.699 25.755 1.00 47.61 181 VAL A O 1
ATOM 1236 N N . ILE A 1 168 ? 31.048 -3.315 25.034 1.00 46.26 182 ILE A N 1
ATOM 1237 C CA . ILE A 1 168 ? 30.261 -3.614 23.829 1.00 44.91 182 ILE A CA 1
ATOM 1238 C C . ILE A 1 168 ? 29.873 -5.097 23.775 1.00 45.70 182 ILE A C 1
ATOM 1239 O O . ILE A 1 168 ? 30.379 -5.897 24.556 1.00 47.09 182 ILE A O 1
ATOM 1244 N N . GLU A 1 169 ? 28.991 -5.467 22.849 1.00 45.14 183 GLU A N 1
ATOM 1245 C CA . GLU A 1 169 ? 28.528 -6.853 22.781 1.00 46.47 183 GLU A CA 1
ATOM 1246 C C . GLU A 1 169 ? 29.015 -7.633 21.558 1.00 48.47 183 GLU A C 1
ATOM 1247 O O . GLU A 1 169 ? 29.010 -8.863 21.571 1.00 49.16 183 GLU A O 1
ATOM 1253 N N . VAL A 1 170 ? 29.428 -6.925 20.506 1.00 48.50 184 VAL A N 1
ATOM 1254 C CA . VAL A 1 170 ? 29.760 -7.568 19.236 1.00 49.14 184 VAL A CA 1
ATOM 1255 C C . VAL A 1 170 ? 30.939 -6.884 18.531 1.00 51.04 184 VAL A C 1
ATOM 1256 O O . VAL A 1 170 ? 31.039 -5.653 18.511 1.00 50.81 184 VAL A O 1
ATOM 1260 N N . VAL A 1 171 ? 31.836 -7.697 17.972 1.00 52.40 185 VAL A N 1
ATOM 1261 C CA . VAL A 1 171 ? 32.833 -7.235 17.006 1.00 51.57 185 VAL A CA 1
ATOM 1262 C C . VAL A 1 171 ? 32.473 -7.898 15.672 1.00 53.82 185 VAL A C 1
ATOM 1263 O O . VAL A 1 171 ? 32.382 -9.124 15.590 1.00 53.51 185 VAL A O 1
ATOM 1267 N N . ALA A 1 172 ? 32.246 -7.088 14.636 1.00 54.61 186 ALA A N 1
ATOM 1268 C CA . ALA A 1 172 ? 31.808 -7.612 13.333 1.00 55.73 186 ALA A CA 1
ATOM 1269 C C . ALA A 1 172 ? 32.326 -6.789 12.159 1.00 56.24 186 ALA A C 1
ATOM 1270 O O . ALA A 1 172 ? 32.367 -5.562 12.231 1.00 56.02 186 ALA A O 1
ATOM 1272 N N . ARG A 1 173 ? 32.723 -7.471 11.083 1.00 60.00 187 ARG A N 1
ATOM 1273 C CA . ARG A 1 173 ? 33.325 -6.806 9.919 1.00 63.30 187 ARG A CA 1
ATOM 1274 C C . ARG A 1 173 ? 32.275 -6.147 9.024 1.00 62.04 187 ARG A C 1
ATOM 1275 O O . ARG A 1 173 ? 32.553 -5.134 8.389 1.00 64.21 187 ARG A O 1
ATOM 1283 N N . ASP A 1 174 ? 31.077 -6.726 8.978 1.00 59.98 188 ASP A N 1
ATOM 1284 C CA . ASP A 1 174 ? 29.980 -6.176 8.177 1.00 58.60 188 ASP A CA 1
ATOM 1285 C C . ASP A 1 174 ? 28.596 -6.536 8.752 1.00 55.97 188 ASP A C 1
ATOM 1286 O O . ASP A 1 174 ? 28.499 -7.270 9.737 1.00 53.35 188 ASP A O 1
ATOM 1291 N N . ILE A 1 175 ? 27.544 -6.021 8.112 1.00 55.50 189 ILE A N 1
ATOM 1292 C CA . ILE A 1 175 ? 26.154 -6.175 8.562 1.00 54.90 189 ILE A CA 1
ATOM 1293 C C . ILE A 1 175 ? 25.748 -7.631 8.728 1.00 57.47 189 ILE A C 1
ATOM 1294 O O . ILE A 1 175 ? 25.112 -7.996 9.724 1.00 57.16 189 ILE A O 1
ATOM 1299 N N . ASN A 1 176 ? 26.118 -8.455 7.750 1.00 61.73 190 ASN A N 1
ATOM 1300 C CA . ASN A 1 176 ? 25.799 -9.879 7.777 1.00 63.03 190 ASN A CA 1
ATOM 1301 C C . ASN A 1 176 ? 26.456 -10.622 8.937 1.00 60.90 190 ASN A C 1
ATOM 1302 O O . ASN A 1 176 ? 25.813 -11.459 9.573 1.00 59.81 190 ASN A O 1
ATOM 1307 N N . GLU A 1 177 ? 27.723 -10.313 9.217 1.00 59.41 191 GLU A N 1
ATOM 1308 C CA . GLU A 1 177 ? 28.382 -10.867 10.397 1.00 60.01 191 GLU A CA 1
ATOM 1309 C C . GLU A 1 177 ? 27.736 -10.315 11.679 1.00 58.04 191 GLU A C 1
ATOM 1310 O O . GLU A 1 177 ? 27.546 -11.055 12.645 1.00 59.10 191 GLU A O 1
ATOM 1316 N N . LEU A 1 178 ? 27.389 -9.027 11.680 1.00 54.57 192 LEU A N 1
ATOM 1317 C CA . LEU A 1 178 ? 26.695 -8.440 12.830 1.00 52.68 192 LEU A CA 1
ATOM 1318 C C . LEU A 1 178 ? 25.422 -9.212 13.144 1.00 50.80 192 LEU A C 1
ATOM 1319 O O . LEU A 1 178 ? 25.195 -9.584 14.290 1.00 50.10 192 LEU A O 1
ATOM 1324 N N . LEU A 1 179 ? 24.614 -9.466 12.118 1.00 51.67 193 LEU A N 1
ATOM 1325 C CA . LEU A 1 179 ? 23.365 -10.199 12.287 1.00 53.02 193 LEU A CA 1
ATOM 1326 C C . LEU A 1 179 ? 23.614 -11.606 12.824 1.00 55.43 193 LEU A C 1
ATOM 1327 O O . LEU A 1 179 ? 22.943 -12.045 13.763 1.00 56.80 193 LEU A O 1
ATOM 1332 N N . LYS A 1 180 ? 24.597 -12.296 12.252 1.00 57.37 194 LYS A N 1
ATOM 1333 C CA . LYS A 1 180 ? 24.902 -13.664 12.651 1.00 61.78 194 LYS A CA 1
ATOM 1334 C C . LYS A 1 180 ? 25.321 -13.743 14.119 1.00 59.26 194 LYS A C 1
ATOM 1335 O O . LYS A 1 180 ? 24.860 -14.618 14.850 1.00 59.07 194 LYS A O 1
ATOM 1341 N N . LYS A 1 181 ? 26.189 -12.827 14.544 1.00 57.29 195 LYS A N 1
ATOM 1342 C CA . LYS A 1 181 ? 26.729 -12.852 15.910 1.00 58.08 195 LYS A CA 1
ATOM 1343 C C . LYS A 1 181 ? 25.748 -12.374 16.986 1.00 56.16 195 LYS A C 1
ATOM 1344 O O . LYS A 1 181 ? 25.730 -12.910 18.092 1.00 57.38 195 LYS A O 1
ATOM 1350 N N . SER A 1 182 ? 24.929 -11.384 16.649 1.00 53.63 196 SER A N 1
ATOM 1351 C CA . SER A 1 182 ? 24.009 -10.773 17.605 1.00 51.49 196 SER A CA 1
ATOM 1352 C C . SER A 1 182 ? 22.679 -11.517 17.671 1.00 51.92 196 SER A C 1
ATOM 1353 O O . SER A 1 182 ? 21.870 -11.306 18.577 1.00 52.92 196 SER A O 1
ATOM 1356 N N . ASN A 1 183 ? 22.450 -12.389 16.700 1.00 53.56 197 ASN A N 1
ATOM 1357 C CA . ASN A 1 183 ? 21.284 -13.267 16.723 1.00 53.53 197 ASN A CA 1
ATOM 1358 C C . ASN A 1 183 ? 21.187 -14.072 18.032 1.00 52.95 197 ASN A C 1
ATOM 1359 O O . ASN A 1 183 ? 22.158 -14.703 18.455 1.00 54.00 197 ASN A O 1
ATOM 1364 N N . GLY A 1 184 ? 20.021 -14.034 18.673 1.00 51.29 198 GLY A N 1
ATOM 1365 C CA . GLY A 1 184 ? 19.825 -14.678 19.973 1.00 50.47 198 GLY A CA 1
ATOM 1366 C C . GLY A 1 184 ? 20.241 -13.864 21.201 1.00 50.09 198 GLY A C 1
ATOM 1367 O O . GLY A 1 184 ? 20.000 -14.280 22.339 1.00 50.56 198 GLY A O 1
ATOM 1368 N N . MET A 1 185 ? 20.870 -12.712 20.991 1.00 48.24 199 MET A N 1
ATOM 1369 C CA . MET A 1 185 ? 21.285 -11.880 22.118 1.00 47.74 199 MET A CA 1
ATOM 1370 C C . MET A 1 185 ? 20.097 -11.124 22.707 1.00 45.31 199 MET A C 1
ATOM 1371 O O . MET A 1 185 ? 19.199 -10.698 21.987 1.00 44.09 199 MET A O 1
ATOM 1376 N N . LYS A 1 186 ? 20.097 -10.970 24.021 1.00 45.58 200 LYS A N 1
ATOM 1377 C CA . LYS A 1 186 ? 19.150 -10.078 24.676 1.00 45.31 200 LYS A CA 1
ATOM 1378 C C . LYS A 1 186 ? 19.636 -8.646 24.515 1.00 42.49 200 LYS A C 1
ATOM 1379 O O . LYS A 1 186 ? 20.842 -8.378 24.598 1.00 41.58 200 LYS A O 1
ATOM 1385 N N . THR A 1 187 ? 18.700 -7.725 24.307 1.00 40.56 201 THR A N 1
ATOM 1386 C CA . THR A 1 187 ? 19.017 -6.298 24.333 1.00 38.83 201 THR A CA 1
ATOM 1387 C C . THR A 1 187 ? 19.507 -5.907 25.734 1.00 39.80 201 THR A C 1
ATOM 1388 O O . THR A 1 187 ? 19.068 -6.484 26.741 1.00 40.68 201 THR A O 1
ATOM 1392 N N . LYS A 1 188 ? 20.421 -4.945 25.795 1.00 38.38 202 LYS A N 1
ATOM 1393 C CA . LYS A 1 188 ? 20.975 -4.510 27.062 1.00 37.90 202 LYS A CA 1
ATOM 1394 C C . LYS A 1 188 ? 20.040 -3.561 27.814 1.00 37.70 202 LYS A C 1
ATOM 1395 O O . LYS A 1 188 ? 20.189 -3.351 29.014 1.00 38.27 202 LYS A O 1
ATOM 1401 N N . ILE A 1 189 ? 19.084 -2.973 27.107 1.00 36.92 203 ILE A N 1
ATOM 1402 C CA . ILE A 1 189 ? 18.050 -2.185 27.760 1.00 37.27 203 ILE A CA 1
ATOM 1403 C C . ILE A 1 189 ? 16.712 -2.733 27.265 1.00 38.35 203 ILE A C 1
ATOM 1404 O O . ILE A 1 189 ? 16.691 -3.482 26.291 1.00 37.82 203 ILE A O 1
ATOM 1409 N N . PRO A 1 190 ? 15.602 -2.408 27.954 1.00 39.30 204 PRO A N 1
ATOM 1410 C CA . PRO A 1 190 ? 14.319 -2.912 27.480 1.00 40.24 204 PRO A CA 1
ATOM 1411 C C . PRO A 1 190 ? 13.834 -2.247 26.204 1.00 41.16 204 PRO A C 1
ATOM 1412 O O . PRO A 1 190 ? 14.276 -1.147 25.847 1.00 38.57 204 PRO A O 1
ATOM 1416 N N . VAL A 1 191 ? 12.936 -2.950 25.524 1.00 44.01 205 VAL A N 1
ATOM 1417 C CA . VAL A 1 191 ? 12.091 -2.371 24.499 1.00 47.20 205 VAL A CA 1
ATOM 1418 C C . VAL A 1 191 ? 10.687 -2.421 25.077 1.00 52.33 205 VAL A C 1
ATOM 1419 O O . VAL A 1 191 ? 10.162 -3.504 25.366 1.00 53.80 205 VAL A O 1
ATOM 1423 N N . ASN A 1 192 ? 10.103 -1.240 25.278 1.00 58.21 206 ASN A N 1
ATOM 1424 C CA . ASN A 1 192 ? 8.764 -1.100 25.850 1.00 61.59 206 ASN A CA 1
ATOM 1425 C C . ASN A 1 192 ? 8.567 -1.957 27.098 1.00 60.65 206 ASN A C 1
ATOM 1426 O O . ASN A 1 192 ? 7.592 -2.698 27.206 1.00 62.50 206 ASN A O 1
ATOM 1431 N N . GLY A 1 193 ? 9.517 -1.868 28.024 1.00 57.57 207 GLY A N 1
ATOM 1432 C CA . GLY A 1 193 ? 9.396 -2.533 29.316 1.00 54.21 207 GLY A CA 1
ATOM 1433 C C . GLY A 1 193 ? 9.877 -3.972 29.383 1.00 52.42 207 GLY A C 1
ATOM 1434 O O . GLY A 1 193 ? 9.905 -4.564 30.463 1.00 51.13 207 GLY A O 1
ATOM 1435 N N . ARG A 1 194 ? 10.253 -4.548 28.243 1.00 49.91 208 ARG A N 1
ATOM 1436 C CA . ARG A 1 194 ? 10.748 -5.916 28.242 1.00 48.24 208 ARG A CA 1
ATOM 1437 C C . ARG A 1 194 ? 12.091 -6.058 27.516 1.00 47.56 208 ARG A C 1
ATOM 1438 O O . ARG A 1 194 ? 12.267 -5.532 26.406 1.00 45.09 208 ARG A O 1
ATOM 1446 N N . TYR A 1 195 ? 13.036 -6.753 28.157 1.00 46.13 209 TYR A N 1
ATOM 1447 C CA . TYR A 1 195 ? 14.252 -7.184 27.485 1.00 44.90 209 TYR A CA 1
ATOM 1448 C C . TYR A 1 195 ? 13.886 -8.205 26.446 1.00 46.01 209 TYR A C 1
ATOM 1449 O O . TYR A 1 195 ? 13.068 -9.101 26.691 1.00 49.70 209 TYR A O 1
ATOM 1458 N N . VAL A 1 196 ? 14.523 -8.078 25.296 1.00 44.31 210 VAL A N 1
ATOM 1459 C CA . VAL A 1 196 ? 14.067 -8.719 24.088 1.00 45.20 210 VAL A CA 1
ATOM 1460 C C . VAL A 1 196 ? 15.198 -9.551 23.503 1.00 44.75 210 VAL A C 1
ATOM 1461 O O . VAL A 1 196 ? 16.360 -9.162 23.572 1.00 44.75 210 VAL A O 1
ATOM 1465 N N . THR A 1 197 ? 14.860 -10.727 22.989 1.00 45.98 211 THR A N 1
ATOM 1466 C CA . THR A 1 197 ? 15.833 -11.606 22.342 1.00 45.58 211 THR A CA 1
ATOM 1467 C C . THR A 1 197 ? 15.808 -11.349 20.835 1.00 45.04 211 THR A C 1
ATOM 1468 O O . THR A 1 197 ? 14.771 -11.523 20.179 1.00 44.21 211 THR A O 1
ATOM 1472 N N . LEU A 1 198 ? 16.949 -10.937 20.291 1.00 45.92 212 LEU A N 1
ATOM 1473 C CA . LEU A 1 198 ? 17.033 -10.615 18.861 1.00 47.27 212 LEU A CA 1
ATOM 1474 C C . LEU A 1 198 ? 16.874 -11.860 17.982 1.00 48.96 212 LEU A C 1
ATOM 1475 O O . LEU A 1 198 ? 17.560 -12.878 18.178 1.00 47.91 212 LEU A O 1
ATOM 1480 N N . ASN A 1 199 ? 15.939 -11.774 17.039 1.00 48.92 213 ASN A N 1
ATOM 1481 C CA . ASN A 1 199 ? 15.679 -12.858 16.098 1.00 50.38 213 ASN A CA 1
ATOM 1482 C C . ASN A 1 199 ? 16.081 -12.416 14.707 1.00 50.69 213 ASN A C 1
ATOM 1483 O O . ASN A 1 199 ? 15.311 -11.749 14.028 1.00 49.42 213 ASN A O 1
ATOM 1488 N N . PHE A 1 200 ? 17.286 -12.793 14.287 1.00 53.26 214 PHE A N 1
ATOM 1489 C CA . PHE A 1 200 ? 17.810 -12.385 12.981 1.00 55.94 214 PHE A CA 1
ATOM 1490 C C . PHE A 1 200 ? 17.926 -13.530 11.976 1.00 61.64 214 PHE A C 1
ATOM 1491 O O . PHE A 1 200 ? 18.649 -13.404 10.981 1.00 63.60 214 PHE A O 1
ATOM 1499 N N . THR A 1 201 ? 17.233 -14.640 12.231 1.00 65.43 215 THR A N 1
ATOM 1500 C CA . THR A 1 201 ? 17.169 -15.729 11.257 1.00 69.74 215 THR A CA 1
ATOM 1501 C C . THR A 1 201 ? 16.097 -15.412 10.221 1.00 71.34 215 THR A C 1
ATOM 1502 O O . THR A 1 201 ? 14.993 -14.974 10.574 1.00 70.65 215 THR A O 1
ATOM 1506 N N . ASN A 1 202 ? 16.433 -15.628 8.949 1.00 72.59 216 ASN A N 1
ATOM 1507 C CA . ASN A 1 202 ? 15.497 -15.435 7.843 1.00 73.75 216 ASN A CA 1
ATOM 1508 C C . ASN A 1 202 ? 15.109 -13.957 7.683 1.00 72.56 216 ASN A C 1
ATOM 1509 O O . ASN A 1 202 ? 13.971 -13.635 7.324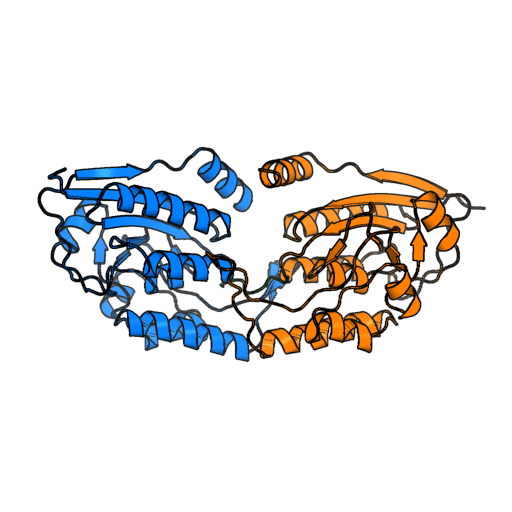 1.00 73.82 216 ASN A O 1
ATOM 1514 N N . VAL A 1 203 ? 16.070 -13.069 7.941 1.00 69.20 217 VAL A N 1
ATOM 1515 C CA . VAL A 1 203 ? 15.814 -11.624 7.985 1.00 65.95 217 VAL A CA 1
ATOM 1516 C C . VAL A 1 203 ? 16.031 -10.894 6.651 1.00 64.58 217 VAL A C 1
ATOM 1517 O O . VAL A 1 203 ? 16.990 -11.165 5.923 1.00 64.94 217 VAL A O 1
ATOM 1521 N N . GLU A 1 204 ? 15.119 -9.976 6.340 1.00 62.65 218 GLU A N 1
ATOM 1522 C CA . GLU A 1 204 ? 15.283 -9.072 5.208 1.00 63.46 218 GLU A CA 1
ATOM 1523 C C . GLU A 1 204 ? 15.963 -7.774 5.671 1.00 60.74 218 GLU A C 1
ATOM 1524 O O . GLU A 1 204 ? 15.491 -7.115 6.603 1.00 58.80 218 GLU A O 1
ATOM 1530 N N . VAL A 1 205 ? 17.070 -7.430 5.012 1.00 58.40 219 VAL A N 1
ATOM 1531 C CA . VAL A 1 205 ? 17.870 -6.249 5.341 1.00 56.25 219 VAL A CA 1
ATOM 1532 C C . VAL A 1 205 ? 17.493 -5.114 4.399 1.00 56.97 219 VAL A C 1
ATOM 1533 O O . VAL A 1 205 ? 17.544 -5.278 3.181 1.00 57.08 219 VAL A O 1
ATOM 1537 N N . ARG A 1 206 ? 17.085 -3.979 4.966 1.00 57.16 220 ARG A N 1
ATOM 1538 C CA . ARG A 1 206 ? 16.714 -2.799 4.176 1.00 59.06 220 ARG A CA 1
ATOM 1539 C C . ARG A 1 206 ? 17.594 -1.617 4.546 1.00 57.90 220 ARG A C 1
ATOM 1540 O O . ARG A 1 206 ? 17.647 -1.208 5.706 1.00 56.11 220 ARG A O 1
ATOM 1548 N N . TYR A 1 207 ? 18.273 -1.072 3.543 1.00 57.25 221 TYR A N 1
ATOM 1549 C CA . TYR A 1 207 ? 19.165 0.064 3.717 1.00 55.96 221 TYR A CA 1
ATOM 1550 C C . TYR A 1 207 ? 18.412 1.374 3.510 1.00 54.93 221 TYR A C 1
ATOM 1551 O O . TYR A 1 207 ? 17.707 1.534 2.522 1.00 57.57 221 TYR A O 1
ATOM 1560 N N . LEU A 1 208 ? 18.534 2.293 4.463 1.00 52.16 222 LEU A N 1
ATOM 1561 C CA . LEU A 1 208 ? 17.942 3.623 4.325 1.00 51.72 222 LEU A CA 1
ATOM 1562 C C . LEU A 1 208 ? 18.995 4.611 3.851 1.00 50.52 222 LEU A C 1
ATOM 1563 O O . LEU A 1 208 ? 19.947 4.910 4.568 1.00 50.13 222 LEU A O 1
ATOM 1568 N N . ALA A 1 209 ? 18.820 5.109 2.632 1.00 53.04 223 ALA A N 1
ATOM 1569 C CA . ALA A 1 209 ? 19.782 6.038 2.026 1.00 53.73 223 ALA A CA 1
ATOM 1570 C C . ALA A 1 209 ? 19.772 7.367 2.767 1.00 52.14 223 ALA A C 1
ATOM 1571 O O . ALA A 1 209 ? 18.705 7.886 3.089 1.00 53.60 223 ALA A O 1
ATOM 1573 N N . PRO A 1 210 ? 20.958 7.913 3.072 1.00 52.07 224 PRO A N 1
ATOM 1574 C CA . PRO A 1 210 ? 20.915 9.278 3.581 1.00 50.84 224 PRO A CA 1
ATOM 1575 C C . PRO A 1 210 ? 20.375 10.172 2.471 1.00 52.00 224 PRO A C 1
ATOM 1576 O O . PRO A 1 210 ? 20.590 9.894 1.288 1.00 51.44 224 PRO A O 1
ATOM 1580 N N . SER A 1 211 ? 19.644 11.210 2.852 1.00 51.90 225 SER A N 1
ATOM 1581 C CA . SER A 1 211 ? 19.051 12.117 1.886 1.00 51.68 225 SER A CA 1
ATOM 1582 C C . SER A 1 211 ? 20.070 13.156 1.400 1.00 52.38 225 SER A C 1
ATOM 1583 O O . SER A 1 211 ? 21.178 13.289 1.954 1.00 51.66 225 SER A O 1
ATOM 1586 N N . PHE A 1 212 ? 19.678 13.909 0.379 1.00 52.04 226 PHE A N 1
ATOM 1587 C CA . PHE A 1 212 ? 20.506 14.999 -0.102 1.00 50.75 226 PHE A CA 1
ATOM 1588 C C . PHE A 1 212 ? 20.790 15.962 1.030 1.00 49.78 226 PHE A C 1
ATOM 1589 O O . PHE A 1 212 ? 21.928 16.396 1.201 1.00 49.26 226 PHE A O 1
ATOM 1597 N N . LYS A 1 213 ? 19.756 16.294 1.800 1.00 51.48 227 LYS A N 1
ATOM 1598 C CA . LYS A 1 213 ? 19.909 17.207 2.934 1.00 52.75 227 LYS A CA 1
ATOM 1599 C C . LYS A 1 213 ? 20.893 16.668 3.980 1.00 50.79 227 LYS A C 1
ATOM 1600 O O . LYS A 1 213 ? 21.715 17.432 4.485 1.00 50.09 227 LYS A O 1
ATOM 1606 N N . ASP A 1 214 ? 20.825 15.363 4.276 1.00 49.81 228 ASP A N 1
ATOM 1607 C CA . ASP A 1 214 ? 21.771 14.730 5.219 1.00 48.96 228 ASP A CA 1
ATOM 1608 C C . ASP A 1 214 ? 23.209 14.914 4.747 1.00 49.86 228 ASP A C 1
ATOM 1609 O O . ASP A 1 214 ? 24.028 15.468 5.467 1.00 49.59 228 ASP A O 1
ATOM 1614 N N . LYS A 1 215 ? 23.510 14.449 3.537 1.00 50.60 229 LYS A N 1
ATOM 1615 C CA . LYS A 1 215 ? 24.857 14.563 2.996 1.00 51.63 229 LYS A CA 1
ATOM 1616 C C . LYS A 1 215 ? 25.336 16.015 2.923 1.00 51.73 229 LYS A C 1
ATOM 1617 O O . LYS A 1 215 ? 26.464 16.315 3.328 1.00 52.96 229 LYS A O 1
ATOM 1623 N N . LEU A 1 216 ? 24.480 16.923 2.462 1.00 50.81 230 LEU A N 1
ATOM 1624 C CA . LEU A 1 216 ? 24.885 18.321 2.320 1.00 50.32 230 LEU A CA 1
ATOM 1625 C C . LEU A 1 216 ? 25.224 18.966 3.660 1.00 52.46 230 LEU A C 1
ATOM 1626 O O . LEU A 1 216 ? 26.282 19.587 3.805 1.00 50.74 230 LEU A O 1
ATOM 1631 N N . ILE A 1 217 ? 24.310 18.830 4.625 1.00 56.29 231 ILE A N 1
ATOM 1632 C CA . ILE A 1 217 ? 24.475 19.453 5.942 1.00 58.46 231 ILE A CA 1
ATOM 1633 C C . ILE A 1 217 ? 25.677 18.868 6.679 1.00 57.92 231 ILE A C 1
ATOM 1634 O O . ILE A 1 217 ? 26.425 19.604 7.313 1.00 60.76 231 ILE A O 1
ATOM 1639 N N . SER A 1 218 ? 25.877 17.558 6.552 1.00 57.89 232 SER A N 1
ATOM 1640 C CA . SER A 1 218 ? 27.067 16.898 7.089 1.00 61.32 232 SER A CA 1
ATOM 1641 C C . SER A 1 218 ? 28.327 17.503 6.481 1.00 61.67 232 SER A C 1
ATOM 1642 O O . SER A 1 218 ? 29.230 17.901 7.213 1.00 60.58 232 SER A O 1
ATOM 1645 N N . TYR A 1 219 ? 28.371 17.579 5.149 1.00 63.93 233 TYR A N 1
ATOM 1646 C CA . TYR A 1 219 ? 29.522 18.133 4.428 1.00 64.41 233 TYR A CA 1
ATOM 1647 C C . TYR A 1 219 ? 29.842 19.563 4.839 1.00 62.47 233 TYR A C 1
ATOM 1648 O O . TYR A 1 219 ? 31.010 19.938 4.898 1.00 64.98 233 TYR A O 1
ATOM 1657 N N . ILE A 1 220 ? 28.810 20.357 5.115 1.00 61.90 234 ILE A N 1
ATOM 1658 C CA . ILE A 1 220 ? 28.998 21.761 5.482 1.00 62.87 234 ILE A CA 1
ATOM 1659 C C . ILE A 1 220 ? 29.556 21.910 6.901 1.00 65.61 234 ILE A C 1
ATOM 1660 O O . ILE A 1 220 ? 30.461 22.715 7.139 1.00 65.42 234 ILE A O 1
ATOM 1665 N N . THR A 1 221 ? 29.009 21.134 7.836 1.00 69.21 235 THR A N 1
ATOM 1666 C CA . THR A 1 221 ? 29.511 21.083 9.210 1.00 72.89 235 THR A CA 1
ATOM 1667 C C . THR A 1 221 ? 30.959 20.583 9.239 1.00 74.95 235 THR A C 1
ATOM 1668 O O . THR A 1 221 ? 31.748 20.995 10.091 1.00 77.95 235 THR A O 1
ATOM 1672 N N . ASP A 1 222 ? 31.301 19.733 8.275 1.00 76.38 236 ASP A N 1
ATOM 1673 C CA . ASP A 1 222 ? 32.654 19.212 8.114 1.00 80.89 236 ASP A CA 1
ATOM 1674 C C . ASP A 1 222 ? 33.720 20.300 7.992 1.00 85.53 236 ASP A C 1
ATOM 1675 O O . ASP A 1 222 ? 34.800 20.170 8.567 1.00 91.23 236 ASP A O 1
ATOM 1680 N N . LEU A 1 223 ? 33.419 21.366 7.249 1.00 89.54 237 LEU A N 1
ATOM 1681 C CA . LEU A 1 223 ? 34.386 22.442 6.993 1.00 88.37 237 LEU A CA 1
ATOM 1682 C C . LEU A 1 223 ? 34.154 23.657 7.895 1.00 88.40 237 LEU A C 1
ATOM 1683 O O . LEU A 1 223 ? 34.017 23.534 9.115 1.00 87.97 237 LEU A O 1
ATOM 1688 N N . LEU B 1 5 ? 36.180 68.240 11.764 1.00 107.36 19 LEU B N 1
ATOM 1689 C CA . LEU B 1 5 ? 36.793 68.429 10.418 1.00 109.98 19 LEU B CA 1
ATOM 1690 C C . LEU B 1 5 ? 36.836 67.120 9.610 1.00 106.99 19 LEU B C 1
ATOM 1691 O O . LEU B 1 5 ? 36.277 67.053 8.514 1.00 107.49 19 LEU B O 1
ATOM 1696 N N . ALA B 1 6 ? 37.473 66.086 10.164 1.00 104.49 20 ALA B N 1
ATOM 1697 C CA . ALA B 1 6 ? 37.800 64.855 9.417 1.00 101.02 20 ALA B CA 1
ATOM 1698 C C . ALA B 1 6 ? 36.612 63.946 9.106 1.00 97.34 20 ALA B C 1
ATOM 1699 O O . ALA B 1 6 ? 35.623 63.912 9.847 1.00 93.63 20 ALA B O 1
ATOM 1701 N N . LYS B 1 7 ? 36.730 63.206 8.004 1.00 96.16 21 LYS B N 1
ATOM 1702 C CA . LYS B 1 7 ? 35.703 62.257 7.582 1.00 96.03 21 LYS B CA 1
ATOM 1703 C C . LYS B 1 7 ? 35.821 60.925 8.333 1.00 92.44 21 LYS B C 1
ATOM 1704 O O . LYS B 1 7 ? 36.807 60.195 8.192 1.00 91.79 21 LYS B O 1
ATOM 1710 N N . ASN B 1 8 ? 34.800 60.623 9.128 1.00 88.07 22 ASN B N 1
ATOM 1711 C CA . ASN B 1 8 ? 34.777 59.418 9.946 1.00 85.02 22 ASN B CA 1
ATOM 1712 C C . ASN B 1 8 ? 33.976 58.302 9.268 1.00 82.59 22 ASN B C 1
ATOM 1713 O O . ASN B 1 8 ? 32.806 58.496 8.916 1.00 81.60 22 ASN B O 1
ATOM 1718 N N . ILE B 1 9 ? 34.614 57.145 9.080 1.00 79.26 23 ILE B N 1
ATOM 1719 C CA . ILE B 1 9 ? 33.972 55.992 8.431 1.00 77.56 23 ILE B CA 1
ATOM 1720 C C . ILE B 1 9 ? 33.364 55.023 9.445 1.00 70.61 23 ILE B C 1
ATOM 1721 O O . ILE B 1 9 ? 34.063 54.506 10.322 1.00 68.17 23 ILE B O 1
ATOM 1726 N N . VAL B 1 10 ? 32.060 54.788 9.303 1.00 66.28 24 VAL B N 1
ATOM 1727 C CA . VAL B 1 10 ? 31.326 53.839 10.134 1.00 62.02 24 VAL B CA 1
ATOM 1728 C C . VAL B 1 10 ? 30.813 52.696 9.265 1.00 61.42 24 VAL B C 1
ATOM 1729 O O . VAL B 1 10 ? 30.117 52.930 8.272 1.00 61.55 24 VAL B O 1
ATOM 1733 N N . TYR B 1 11 ? 31.175 51.469 9.636 1.00 59.28 25 TYR B N 1
ATOM 1734 C CA . TYR B 1 11 ? 30.644 50.273 8.992 1.00 58.87 25 TYR B CA 1
ATOM 1735 C C . TYR B 1 11 ? 29.395 49.772 9.701 1.00 57.00 25 TYR B C 1
ATOM 1736 O O . TYR B 1 11 ? 29.251 49.945 10.910 1.00 54.95 25 TYR B O 1
ATOM 1745 N N . VAL B 1 12 ? 28.488 49.176 8.929 1.00 55.91 26 VAL B N 1
ATOM 1746 C CA . VAL B 1 12 ? 27.258 48.598 9.455 1.00 54.58 26 VAL B CA 1
ATOM 1747 C C . VAL B 1 12 ? 27.051 47.193 8.876 1.00 55.48 26 VAL B C 1
ATOM 1748 O O . VAL B 1 12 ? 26.929 47.022 7.661 1.00 57.07 26 VAL B O 1
ATOM 1752 N N . ALA B 1 13 ? 27.018 46.192 9.751 1.00 53.85 27 ALA B N 1
ATOM 1753 C CA . ALA B 1 13 ? 26.744 44.817 9.340 1.00 55.91 27 ALA B CA 1
ATOM 1754 C C . ALA B 1 13 ? 25.526 44.243 10.063 1.00 57.05 27 ALA B C 1
ATOM 1755 O O . ALA B 1 13 ? 25.164 44.694 11.155 1.00 56.50 27 ALA B O 1
ATOM 1757 N N . GLN B 1 14 ? 24.892 43.258 9.433 1.00 57.22 28 GLN B N 1
ATOM 1758 C CA . GLN B 1 14 ? 23.780 42.533 10.027 1.00 58.35 28 GLN B CA 1
ATOM 1759 C C . GLN B 1 14 ? 24.261 41.162 10.509 1.00 56.23 28 GLN B C 1
ATOM 1760 O O . GLN B 1 14 ? 24.987 40.464 9.795 1.00 56.14 28 GLN B O 1
ATOM 1766 N N . ILE B 1 15 ? 23.878 40.800 11.732 1.00 54.47 29 ILE B N 1
ATOM 1767 C CA . ILE B 1 15 ? 24.115 39.458 12.259 1.00 49.37 29 ILE B CA 1
ATOM 1768 C C . ILE B 1 15 ? 22.846 38.907 12.890 1.00 49.89 29 ILE B C 1
ATOM 1769 O O . ILE B 1 15 ? 22.323 39.451 13.866 1.00 50.10 29 ILE B O 1
ATOM 1774 N N . LYS B 1 16 ? 22.356 37.821 12.304 1.00 51.59 30 LYS B N 1
ATOM 1775 C CA . LYS B 1 16 ? 21.038 37.303 12.616 1.00 55.39 30 LYS B CA 1
ATOM 1776 C C . LYS B 1 16 ? 21.075 35.811 12.921 1.00 54.71 30 LYS B C 1
ATOM 1777 O O . LYS B 1 16 ? 22.001 35.113 12.508 1.00 55.75 30 LYS B O 1
ATOM 1783 N N . GLY B 1 17 ? 20.077 35.330 13.659 1.00 52.40 31 GLY B N 1
ATOM 1784 C CA . GLY B 1 17 ? 19.966 33.908 13.970 1.00 51.18 31 GLY B CA 1
ATOM 1785 C C . GLY B 1 17 ? 20.737 33.442 15.200 1.00 50.47 31 GLY B C 1
ATOM 1786 O O . GLY B 1 17 ? 21.292 34.249 15.957 1.00 46.31 31 GLY B O 1
ATOM 1787 N N . GLN B 1 18 ? 20.768 32.124 15.376 1.00 49.46 32 GLN B N 1
ATOM 1788 C CA . GLN B 1 18 ? 21.445 31.466 16.482 1.00 50.50 32 GLN B CA 1
ATOM 1789 C C . GLN B 1 18 ? 22.931 31.775 16.450 1.00 46.56 32 GLN B C 1
ATOM 1790 O O . GLN B 1 18 ? 23.520 31.844 15.382 1.00 46.62 32 GLN B O 1
ATOM 1796 N N . ILE B 1 19 ? 23.536 31.968 17.619 1.00 45.64 33 ILE B N 1
ATOM 1797 C CA . ILE B 1 19 ? 24.972 32.231 17.686 1.00 44.62 33 ILE B CA 1
ATOM 1798 C C . ILE B 1 19 ? 25.747 30.921 17.579 1.00 44.85 33 ILE B C 1
ATOM 1799 O O . ILE B 1 19 ? 25.633 30.061 18.445 1.00 46.67 33 ILE B O 1
ATOM 1804 N N . THR B 1 20 ? 26.521 30.781 16.503 1.00 45.27 34 THR B N 1
ATOM 1805 C CA . THR B 1 20 ? 27.347 29.596 16.258 1.00 46.51 34 THR B CA 1
ATOM 1806 C C . THR B 1 20 ? 28.741 30.020 15.769 1.00 45.94 34 THR B C 1
ATOM 1807 O O . THR B 1 20 ? 29.066 31.208 15.740 1.00 45.56 34 THR B O 1
ATOM 1811 N N . SER B 1 21 ? 29.544 29.031 15.378 1.00 48.80 35 SER B N 1
ATOM 1812 C CA . SER B 1 21 ? 30.846 29.217 14.726 1.00 50.44 35 SER B CA 1
ATOM 1813 C C . SER B 1 21 ? 30.809 30.107 13.494 1.00 50.51 35 SER B C 1
ATOM 1814 O O . SER B 1 21 ? 31.754 30.863 13.246 1.00 49.81 35 SER B O 1
ATOM 1817 N N . TYR B 1 22 ? 29.741 29.989 12.704 1.00 51.76 36 TYR B N 1
ATOM 1818 C CA . TYR B 1 22 ? 29.595 30.794 11.493 1.00 53.26 36 TYR B CA 1
ATOM 1819 C C . TYR B 1 22 ? 29.373 32.249 11.879 1.00 49.97 36 TYR B C 1
ATOM 1820 O O . TYR B 1 22 ? 29.814 33.160 11.167 1.00 50.34 36 TYR B O 1
ATOM 1829 N N . THR B 1 23 ? 28.691 32.454 13.006 1.00 47.69 37 THR B N 1
ATOM 1830 C CA . THR B 1 23 ? 28.473 33.785 13.559 1.00 48.40 37 THR B CA 1
ATOM 1831 C C . THR B 1 23 ? 29.797 34.406 13.995 1.00 47.82 37 THR B C 1
ATOM 1832 O O . THR B 1 23 ? 30.081 35.551 13.650 1.00 49.16 37 THR B O 1
ATOM 1836 N N . TYR B 1 24 ? 30.609 33.650 14.734 1.00 46.70 38 TYR B N 1
ATOM 1837 C CA . TYR B 1 24 ? 31.958 34.109 15.053 1.00 46.07 38 TYR B CA 1
ATOM 1838 C C . TYR B 1 24 ? 32.659 34.586 13.781 1.00 46.20 38 TYR B C 1
ATOM 1839 O O . TYR B 1 24 ? 33.222 35.680 13.735 1.00 43.44 38 TYR B O 1
ATOM 1848 N N . ASP B 1 25 ? 32.618 33.743 12.755 1.00 49.51 39 ASP B N 1
ATOM 1849 C CA . ASP B 1 25 ? 33.202 34.048 11.453 1.00 53.33 39 ASP B CA 1
ATOM 1850 C C . ASP B 1 25 ? 32.678 35.354 10.862 1.00 51.40 39 ASP B C 1
ATOM 1851 O O . ASP B 1 25 ? 33.450 36.140 10.309 1.00 50.47 39 ASP B O 1
ATOM 1856 N N . GLN B 1 26 ? 31.371 35.591 10.977 1.00 51.26 40 GLN B N 1
ATOM 1857 C CA . GLN B 1 26 ? 30.797 36.866 10.531 1.00 52.10 40 GLN B CA 1
ATOM 1858 C C . GLN B 1 26 ? 31.374 38.034 11.329 1.00 51.09 40 GLN B C 1
ATOM 1859 O O . GLN B 1 26 ? 31.828 39.028 10.745 1.00 53.45 40 GLN B O 1
ATOM 1865 N N . PHE B 1 27 ? 31.362 37.917 12.657 1.00 47.82 41 PHE B N 1
ATOM 1866 C CA . PHE B 1 27 ? 31.933 38.962 13.524 1.00 48.37 41 PHE B CA 1
ATOM 1867 C C . PHE B 1 27 ? 33.387 39.255 13.177 1.00 47.11 41 PHE B C 1
ATOM 1868 O O . PHE B 1 27 ? 33.769 40.414 13.053 1.00 46.98 41 PHE B O 1
ATOM 1876 N N . ASP B 1 28 ? 34.180 38.199 13.006 1.00 47.70 42 ASP B N 1
ATOM 1877 C CA . ASP B 1 28 ? 35.590 38.322 12.638 1.00 50.37 42 ASP B CA 1
ATOM 1878 C C . ASP B 1 28 ? 35.772 38.982 11.264 1.00 53.01 42 ASP B C 1
ATOM 1879 O O . ASP B 1 28 ? 36.549 39.932 11.138 1.00 54.81 42 ASP B O 1
ATOM 1884 N N . ARG B 1 29 ? 35.038 38.502 10.258 1.00 53.60 43 ARG B N 1
ATOM 1885 C CA . ARG B 1 29 ? 35.078 39.082 8.905 1.00 56.36 43 ARG B CA 1
ATOM 1886 C C . ARG B 1 29 ? 34.726 40.575 8.894 1.00 56.71 43 ARG B C 1
ATOM 1887 O O . ARG B 1 29 ? 35.532 41.393 8.431 1.00 58.10 43 ARG B O 1
ATOM 1895 N N . TYR B 1 30 ? 33.541 40.929 9.402 1.00 55.81 44 TYR B N 1
ATOM 1896 C CA . TYR B 1 30 ? 33.086 42.331 9.389 1.00 54.91 44 TYR B CA 1
ATOM 1897 C C . TYR B 1 30 ? 34.006 43.262 10.213 1.00 54.90 44 TYR B C 1
ATOM 1898 O O . TYR B 1 30 ? 34.290 44.388 9.798 1.00 55.56 44 TYR B O 1
ATOM 1907 N N . ILE B 1 31 ? 34.472 42.798 11.372 1.00 54.55 45 ILE B N 1
ATOM 1908 C CA . ILE B 1 31 ? 35.389 43.604 12.198 1.00 53.56 45 ILE B CA 1
ATOM 1909 C C . ILE B 1 31 ? 36.755 43.813 11.508 1.00 57.14 45 ILE B C 1
ATOM 1910 O O . ILE B 1 31 ? 37.260 44.933 11.478 1.00 60.57 45 ILE B O 1
ATOM 1915 N N . THR B 1 32 ? 37.336 42.749 10.946 1.00 59.08 46 THR B N 1
ATOM 1916 C CA . THR B 1 32 ? 38.606 42.849 10.207 1.00 60.29 46 THR B CA 1
ATOM 1917 C C . THR B 1 32 ? 38.530 43.925 9.110 1.00 61.13 46 THR B C 1
ATOM 1918 O O . THR B 1 32 ? 39.424 44.765 8.991 1.00 61.11 46 THR B O 1
ATOM 1922 N N . ILE B 1 33 ? 37.448 43.908 8.338 1.00 59.81 47 ILE B N 1
ATOM 1923 C CA . ILE B 1 33 ? 37.254 44.879 7.268 1.00 60.67 47 ILE B CA 1
ATOM 1924 C C . ILE B 1 33 ? 37.286 46.316 7.799 1.00 62.56 47 ILE B C 1
ATOM 1925 O O . ILE B 1 33 ? 38.018 47.159 7.270 1.00 65.24 47 ILE B O 1
ATOM 1930 N N . ALA B 1 34 ? 36.521 46.579 8.858 1.00 61.55 48 ALA B N 1
ATOM 1931 C CA . ALA B 1 34 ? 36.490 47.900 9.487 1.00 61.08 48 ALA B CA 1
ATOM 1932 C C . ALA B 1 34 ? 37.852 48.320 10.050 1.00 61.67 48 ALA B C 1
ATOM 1933 O O . ALA B 1 34 ? 38.206 49.501 10.009 1.00 60.82 48 ALA B O 1
ATOM 1935 N N . GLU B 1 35 ? 38.615 47.352 10.557 1.00 62.15 49 GLU B N 1
ATOM 1936 C CA . GLU B 1 35 ? 39.929 47.634 11.147 1.00 63.86 49 GLU B CA 1
ATOM 1937 C C . GLU B 1 35 ? 40.942 48.066 10.085 1.00 67.02 49 GLU B C 1
ATOM 1938 O O . GLU B 1 35 ? 41.676 49.046 10.270 1.00 65.79 49 GLU B O 1
ATOM 1944 N N . GLN B 1 36 ? 40.967 47.335 8.972 1.00 67.69 50 GLN B N 1
ATOM 1945 C CA . GLN B 1 36 ? 41.910 47.607 7.895 1.00 71.85 50 GLN B CA 1
ATOM 1946 C C . GLN B 1 36 ? 41.653 48.959 7.206 1.00 74.16 50 GLN B C 1
ATOM 1947 O O . GLN B 1 36 ? 42.582 49.564 6.674 1.00 78.97 50 GLN B O 1
ATOM 1953 N N . ASP B 1 37 ? 40.407 49.436 7.247 1.00 74.58 51 ASP B N 1
ATOM 1954 C CA . ASP B 1 37 ? 40.036 50.738 6.670 1.00 76.91 51 ASP B CA 1
ATOM 1955 C C . ASP B 1 37 ? 40.094 51.876 7.687 1.00 77.06 51 ASP B C 1
ATOM 1956 O O . ASP B 1 37 ? 39.641 52.990 7.405 1.00 77.39 51 ASP B O 1
ATOM 1961 N N . ASN B 1 38 ? 40.654 51.586 8.863 1.00 76.69 52 ASN B N 1
ATOM 1962 C CA . ASN B 1 38 ? 40.802 52.556 9.958 1.00 76.22 52 ASN B CA 1
ATOM 1963 C C . ASN B 1 38 ? 39.488 53.202 10.404 1.00 73.37 52 ASN B C 1
ATOM 1964 O O . ASN B 1 38 ? 39.442 54.402 10.687 1.00 74.91 52 ASN B O 1
ATOM 1969 N N . ALA B 1 39 ? 38.428 52.398 10.477 1.00 68.83 53 ALA B N 1
ATOM 1970 C CA . ALA B 1 39 ? 37.091 52.915 10.771 1.00 65.11 53 ALA B CA 1
ATOM 1971 C C . ALA B 1 39 ? 36.988 53.578 12.141 1.00 62.41 53 ALA B C 1
ATOM 1972 O O . ALA B 1 39 ? 37.754 53.277 13.061 1.00 61.50 53 ALA B O 1
ATOM 1974 N N . GLU B 1 40 ? 36.038 54.499 12.255 1.00 60.24 54 GLU B N 1
ATOM 1975 C CA . GLU B 1 40 ? 35.731 55.111 13.534 1.00 59.75 54 GLU B CA 1
ATOM 1976 C C . GLU B 1 40 ? 35.004 54.105 14.423 1.00 56.88 54 GLU B C 1
ATOM 1977 O O . GLU B 1 40 ? 35.261 54.052 15.625 1.00 56.85 54 GLU B O 1
ATOM 1983 N N . ALA B 1 41 ? 34.114 53.317 13.813 1.00 54.95 55 ALA B N 1
ATOM 1984 C CA . ALA B 1 41 ? 33.325 52.294 14.502 1.00 54.77 55 ALA B CA 1
ATOM 1985 C C . ALA B 1 41 ? 32.714 51.313 13.510 1.00 54.43 55 ALA B C 1
ATOM 1986 O O . ALA B 1 41 ? 32.524 51.639 12.337 1.00 55.52 55 ALA B O 1
ATOM 1988 N N . ILE B 1 42 ? 32.406 50.111 13.991 1.00 52.18 56 ILE B N 1
ATOM 1989 C CA . ILE B 1 42 ? 31.511 49.216 13.276 1.00 51.48 56 ILE B CA 1
ATOM 1990 C C . ILE B 1 42 ? 30.255 49.035 14.127 1.00 51.02 56 ILE B C 1
ATOM 1991 O O . ILE B 1 42 ? 30.345 48.773 15.329 1.00 52.80 56 ILE B O 1
ATOM 1996 N N . ILE B 1 43 ? 29.096 49.216 13.501 1.00 49.84 57 ILE B N 1
ATOM 1997 C CA . ILE B 1 43 ? 27.819 48.939 14.134 1.00 49.29 57 ILE B CA 1
ATOM 1998 C C . ILE B 1 43 ? 27.325 47.580 13.648 1.00 51.48 57 ILE B C 1
ATOM 1999 O O . ILE B 1 43 ? 27.348 47.297 12.450 1.00 53.81 57 ILE B O 1
ATOM 2004 N N . ILE B 1 44 ? 26.889 46.742 14.581 1.00 49.71 58 ILE B N 1
ATOM 2005 C CA . ILE B 1 44 ? 26.340 45.449 14.236 1.00 49.76 58 ILE B CA 1
ATOM 2006 C C . ILE B 1 44 ? 24.860 45.396 14.611 1.00 50.13 58 ILE B C 1
ATOM 2007 O O . ILE B 1 44 ? 24.493 45.529 15.780 1.00 49.16 58 ILE B O 1
ATOM 2012 N N . GLU B 1 45 ? 24.021 45.247 13.588 1.00 51.29 59 GLU B N 1
ATOM 2013 C CA . GLU B 1 45 ? 22.586 45.116 13.757 1.00 50.79 59 GLU B CA 1
ATOM 2014 C C . GLU B 1 45 ? 22.343 43.677 14.134 1.00 49.62 59 GLU B C 1
ATOM 2015 O O . GLU B 1 45 ? 22.420 42.784 13.290 1.00 49.98 59 GLU B O 1
ATOM 2021 N N . LEU B 1 46 ? 22.083 43.456 15.417 1.00 48.86 60 LEU B N 1
ATOM 2022 C CA . LEU B 1 46 ? 22.038 42.110 15.970 1.00 46.97 60 LEU B CA 1
ATOM 2023 C C . LEU B 1 46 ? 20.614 41.666 16.294 1.00 47.08 60 LEU B C 1
ATOM 2024 O O . LEU B 1 46 ? 19.869 42.380 16.966 1.00 45.98 60 LEU B O 1
ATOM 2029 N N . ASP B 1 47 ? 20.246 40.486 15.799 1.00 47.72 61 ASP B N 1
ATOM 2030 C CA . ASP B 1 47 ? 18.963 39.866 16.134 1.00 48.21 61 ASP B CA 1
ATOM 2031 C C . ASP B 1 47 ? 19.187 38.383 16.364 1.00 47.18 61 ASP B C 1
ATOM 2032 O O . ASP B 1 47 ? 19.401 37.608 15.423 1.00 45.48 61 ASP B O 1
ATOM 2037 N N . THR B 1 48 ? 19.152 37.989 17.630 1.00 48.13 62 THR B N 1
ATOM 2038 C CA . THR B 1 48 ? 19.484 36.619 17.989 1.00 48.83 62 THR B CA 1
ATOM 2039 C C . THR B 1 48 ? 18.661 36.107 19.175 1.00 52.59 62 THR B C 1
ATOM 2040 O O . THR B 1 48 ? 18.494 36.809 20.176 1.00 52.15 62 THR B O 1
ATOM 2044 N N . PRO B 1 49 ? 18.113 34.889 19.043 1.00 56.25 63 PRO B N 1
ATOM 2045 C CA . PRO B 1 49 ? 17.387 34.229 20.128 1.00 57.01 63 PRO B CA 1
ATOM 2046 C C . PRO B 1 49 ? 18.289 33.471 21.101 1.00 55.91 63 PRO B C 1
ATOM 2047 O O . PRO B 1 49 ? 17.831 33.057 22.162 1.00 57.36 63 PRO B O 1
ATOM 2051 N N . GLY B 1 50 ? 19.555 33.291 20.747 1.00 54.76 64 GLY B N 1
ATOM 2052 C CA . GLY B 1 50 ? 20.471 32.522 21.586 1.00 53.69 64 GLY B CA 1
ATOM 2053 C C . GLY B 1 50 ? 21.549 31.837 20.777 1.00 51.88 64 GLY B C 1
ATOM 2054 O O . GLY B 1 50 ? 21.821 32.229 19.641 1.00 53.07 64 GLY B O 1
ATOM 2055 N N . GLY B 1 51 ? 22.167 30.811 21.353 1.00 50.76 65 GLY B N 1
ATOM 2056 C CA . GLY B 1 51 ? 23.202 30.066 20.648 1.00 50.47 65 GLY B CA 1
ATOM 2057 C C . GLY B 1 51 ? 24.231 29.432 21.552 1.00 50.59 65 GLY B C 1
ATOM 2058 O O . GLY B 1 51 ? 23.994 29.274 22.746 1.00 50.80 65 GLY B O 1
ATOM 2059 N N . ARG B 1 52 ? 25.384 29.087 20.981 1.00 50.69 66 ARG B N 1
ATOM 2060 C CA . ARG B 1 52 ? 26.390 28.307 21.698 1.00 53.71 66 ARG B CA 1
ATOM 2061 C C . ARG B 1 52 ? 27.368 29.165 22.528 1.00 51.84 66 ARG B C 1
ATOM 2062 O O . ARG B 1 52 ? 27.789 30.256 22.107 1.00 50.19 66 ARG B O 1
ATOM 2070 N N . ALA B 1 53 ? 27.736 28.642 23.694 1.00 49.46 67 ALA B N 1
ATOM 2071 C CA . ALA B 1 53 ? 28.561 29.348 24.673 1.00 48.99 67 ALA B CA 1
ATOM 2072 C C . ALA B 1 53 ? 29.965 29.654 24.180 1.00 48.87 67 ALA B C 1
ATOM 2073 O O . ALA B 1 53 ? 30.447 30.779 24.354 1.00 46.47 67 ALA B O 1
ATOM 2075 N N . ASP B 1 54 ? 30.612 28.668 23.556 1.00 49.71 68 ASP B N 1
ATOM 2076 C CA . ASP B 1 54 ? 31.996 28.830 23.122 1.00 49.37 68 ASP B CA 1
ATOM 2077 C C . ASP B 1 54 ? 32.122 29.884 22.034 1.00 48.36 68 ASP B C 1
ATOM 2078 O O . ASP B 1 54 ? 33.064 30.687 22.043 1.00 48.07 68 ASP B O 1
ATOM 2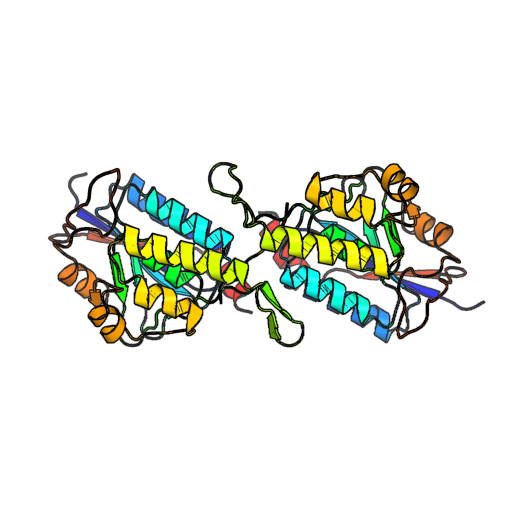083 N N . ALA B 1 55 ? 31.155 29.901 21.120 1.00 45.81 69 ALA B N 1
ATOM 2084 C CA . ALA B 1 55 ? 31.153 30.883 20.046 1.00 45.45 69 ALA B CA 1
ATOM 2085 C C . ALA B 1 55 ? 30.888 32.277 20.599 1.00 43.49 69 ALA B C 1
ATOM 2086 O O . ALA B 1 55 ? 31.514 33.238 20.183 1.00 45.17 69 ALA B O 1
ATOM 2088 N N . MET B 1 56 ? 29.945 32.366 21.530 1.00 43.20 70 MET B N 1
ATOM 2089 C CA . MET B 1 56 ? 29.643 33.597 22.241 1.00 43.27 70 MET B CA 1
ATOM 2090 C C . MET B 1 56 ? 30.899 34.167 22.920 1.00 42.57 70 MET B C 1
ATOM 2091 O O . MET B 1 56 ? 31.195 35.353 22.795 1.00 40.99 70 MET B O 1
ATOM 2096 N N . MET B 1 57 ? 31.634 33.307 23.618 1.00 41.70 71 MET B N 1
ATOM 2097 C CA . MET B 1 57 ? 32.842 33.721 24.318 1.00 43.04 71 MET B CA 1
ATOM 2098 C C . MET B 1 57 ? 33.944 34.106 23.348 1.00 43.46 71 MET B C 1
ATOM 2099 O O . MET B 1 57 ? 34.710 35.034 23.622 1.00 44.30 71 MET B O 1
ATOM 2104 N N . ASN B 1 58 ? 34.012 33.406 22.219 1.00 41.74 72 ASN B N 1
ATOM 2105 C CA . ASN B 1 58 ? 34.946 33.762 21.167 1.00 42.36 72 ASN B CA 1
ATOM 2106 C C . ASN B 1 58 ? 34.596 35.107 20.554 1.00 42.23 72 ASN B C 1
ATOM 2107 O O . ASN B 1 58 ? 35.489 35.871 20.197 1.00 42.68 72 ASN B O 1
ATOM 2112 N N . ILE B 1 59 ? 33.300 35.393 20.432 1.00 41.88 73 ILE B N 1
ATOM 2113 C CA . ILE B 1 59 ? 32.852 36.680 19.904 1.00 42.29 73 ILE B CA 1
ATOM 2114 C C . ILE B 1 59 ? 33.173 37.818 20.892 1.00 42.55 73 ILE B C 1
ATOM 2115 O O . ILE B 1 59 ? 33.690 38.853 20.488 1.00 45.33 73 ILE B O 1
ATOM 2120 N N . VAL B 1 60 ? 32.910 37.610 22.179 1.00 42.18 74 VAL B N 1
ATOM 2121 C CA . VAL B 1 60 ? 33.249 38.612 23.182 1.00 43.83 74 VAL B CA 1
ATOM 2122 C C . VAL B 1 60 ? 34.755 38.905 23.130 1.00 46.36 74 VAL B C 1
ATOM 2123 O O . VAL B 1 60 ? 35.165 40.059 23.133 1.00 44.67 74 VAL B O 1
ATOM 2127 N N . GLN B 1 61 ? 35.551 37.843 23.022 1.00 49.06 75 GLN B N 1
ATOM 2128 C CA . GLN B 1 61 ? 37.006 37.919 22.935 1.00 52.23 75 GLN B CA 1
ATOM 2129 C C . GLN B 1 61 ? 37.475 38.665 21.674 1.00 51.28 75 GLN B C 1
ATOM 2130 O O . GLN B 1 61 ? 38.407 39.472 21.731 1.00 49.86 75 GLN B O 1
ATOM 2136 N N . ARG B 1 62 ? 36.823 38.400 20.546 1.00 48.68 76 ARG B N 1
ATOM 2137 C CA . ARG B 1 62 ? 37.150 39.080 19.301 1.00 46.80 76 ARG B CA 1
ATOM 2138 C C . ARG B 1 62 ? 36.839 40.571 19.423 1.00 49.58 76 ARG B C 1
ATOM 2139 O O . ARG B 1 62 ? 37.593 41.416 18.919 1.00 50.90 76 ARG B O 1
ATOM 2147 N N . ILE B 1 63 ? 35.733 40.887 20.098 1.00 47.43 77 ILE B N 1
ATOM 2148 C CA . ILE B 1 63 ? 35.374 42.275 20.369 1.00 47.32 77 ILE B CA 1
ATOM 2149 C C . ILE B 1 63 ? 36.385 42.953 21.313 1.00 48.81 77 ILE B C 1
ATOM 2150 O O . ILE B 1 63 ? 36.739 44.105 21.075 1.00 49.78 77 ILE B O 1
ATOM 2155 N N . GLN B 1 64 ? 36.881 42.242 22.334 1.00 49.98 78 GLN B N 1
ATOM 2156 C CA . GLN B 1 64 ? 37.904 42.810 23.242 1.00 52.65 78 GLN B CA 1
ATOM 2157 C C . GLN B 1 64 ? 39.187 43.183 22.512 1.00 51.97 78 GLN B C 1
ATOM 2158 O O . GLN B 1 64 ? 39.805 44.197 22.821 1.00 52.70 78 GLN B O 1
ATOM 2164 N N . GLN B 1 65 ? 39.580 42.356 21.547 1.00 50.79 79 GLN B N 1
ATOM 2165 C CA . GLN B 1 65 ? 40.825 42.546 20.807 1.00 52.05 79 GLN B CA 1
ATOM 2166 C C . GLN B 1 65 ? 40.670 43.569 19.685 1.00 51.80 79 GLN B C 1
ATOM 2167 O O . GLN B 1 65 ? 41.664 43.965 19.068 1.00 50.87 79 GLN B O 1
ATOM 2173 N N . SER B 1 66 ? 39.430 43.976 19.408 1.00 50.13 80 SER B N 1
ATOM 2174 C CA . SER B 1 66 ? 39.150 44.852 18.279 1.00 50.14 80 SER B CA 1
ATOM 2175 C C . SER B 1 66 ? 39.906 46.179 18.382 1.00 53.07 80 SER B C 1
ATOM 2176 O O . SER B 1 66 ? 39.991 46.791 19.446 1.00 52.15 80 SER B O 1
ATOM 2179 N N . LYS B 1 67 ? 40.468 46.599 17.260 1.00 55.89 81 LYS B N 1
ATOM 2180 C CA . LYS B 1 67 ? 41.241 47.824 17.209 1.00 59.70 81 LYS B CA 1
ATOM 2181 C C . LYS B 1 67 ? 40.325 49.022 16.916 1.00 58.99 81 LYS B C 1
ATOM 2182 O O . LYS B 1 67 ? 40.776 50.165 16.929 1.00 60.15 81 LYS B O 1
ATOM 2188 N N . ILE B 1 68 ? 39.037 48.750 16.683 1.00 55.62 82 ILE B N 1
ATOM 2189 C CA . ILE B 1 68 ? 38.023 49.803 16.575 1.00 53.86 82 ILE B CA 1
ATOM 2190 C C . ILE B 1 68 ? 36.791 49.521 17.468 1.00 51.30 82 ILE B C 1
ATOM 2191 O O . ILE B 1 68 ? 36.528 48.373 17.820 1.00 50.12 82 ILE B O 1
ATOM 2196 N N . PRO B 1 69 ? 36.037 50.574 17.841 1.00 49.23 83 PRO B N 1
ATOM 2197 C CA . PRO B 1 69 ? 34.838 50.311 18.629 1.00 47.40 83 PRO B CA 1
ATOM 2198 C C . PRO B 1 69 ? 33.829 49.428 17.894 1.00 46.67 83 PRO B C 1
ATOM 2199 O O . PRO B 1 69 ? 33.628 49.582 16.682 1.00 44.50 83 PRO B O 1
ATOM 2203 N N . VAL B 1 70 ? 33.236 48.494 18.642 1.00 44.71 84 VAL B N 1
ATOM 2204 C CA . VAL B 1 70 ? 32.137 47.672 18.159 1.00 43.62 84 VAL B CA 1
ATOM 2205 C C . VAL B 1 70 ? 30.875 48.073 18.910 1.00 44.35 84 VAL B C 1
ATOM 2206 O O . VAL B 1 70 ? 30.791 47.952 20.138 1.00 44.12 84 VAL B O 1
ATOM 2210 N N . ILE B 1 71 ? 29.903 48.571 18.156 1.00 45.55 85 ILE B N 1
ATOM 2211 C CA . ILE B 1 71 ? 28.615 48.970 18.699 1.00 44.78 85 ILE B CA 1
ATOM 2212 C C . ILE B 1 71 ? 27.609 47.861 18.390 1.00 44.08 85 ILE B C 1
ATOM 2213 O O . ILE B 1 71 ? 27.374 47.533 17.223 1.00 43.79 85 ILE B O 1
ATOM 2218 N N . ILE B 1 72 ? 27.024 47.282 19.433 1.00 42.57 86 ILE B N 1
ATOM 2219 C CA . ILE B 1 72 ? 25.968 46.304 19.251 1.00 42.51 86 ILE B CA 1
ATOM 2220 C C . ILE B 1 72 ? 24.621 47.018 19.229 1.00 43.16 86 ILE B C 1
ATOM 2221 O O . ILE B 1 72 ? 24.251 47.684 20.186 1.00 44.45 86 ILE B O 1
ATOM 2226 N N . TYR B 1 73 ? 23.903 46.877 18.122 1.00 43.64 87 TYR B N 1
ATOM 2227 C CA . TYR B 1 73 ? 22.634 47.555 17.935 1.00 44.97 87 TYR B CA 1
ATOM 2228 C C . TYR B 1 73 ? 21.538 46.528 17.737 1.00 45.33 87 TYR B C 1
ATOM 2229 O O . TYR B 1 73 ? 21.461 45.875 16.695 1.00 45.62 87 TYR B O 1
ATOM 2238 N N . VAL B 1 74 ? 20.695 46.379 18.749 1.00 45.61 88 VAL B N 1
ATOM 2239 C CA . VAL B 1 74 ? 19.580 45.462 18.657 1.00 45.50 88 VAL B CA 1
ATOM 2240 C C . VAL B 1 74 ? 18.558 46.084 17.720 1.00 48.23 88 VAL B C 1
ATOM 2241 O O . VAL B 1 74 ? 17.857 47.030 18.085 1.00 50.58 88 VAL B O 1
ATOM 2245 N N . TYR B 1 75 ? 18.503 45.542 16.507 1.00 49.35 89 TYR B N 1
ATOM 2246 C CA . TYR B 1 75 ? 17.731 46.102 15.405 1.00 54.08 89 TYR B CA 1
ATOM 2247 C C . TYR B 1 75 ? 17.393 44.940 14.460 1.00 54.96 89 TYR B C 1
ATOM 2248 O O . TYR B 1 75 ? 18.183 44.004 14.350 1.00 54.01 89 TYR B O 1
ATOM 2257 N N . PRO B 1 76 ? 16.221 44.972 13.788 1.00 57.61 90 PRO B N 1
ATOM 2258 C CA . PRO B 1 76 ? 15.138 45.962 13.761 1.00 59.91 90 PRO B CA 1
ATOM 2259 C C . PRO B 1 76 ? 14.103 45.746 14.879 1.00 62.06 90 PRO B C 1
ATOM 2260 O O . PRO B 1 76 ? 14.215 44.763 15.624 1.00 58.91 90 PRO B O 1
ATOM 2264 N N . PRO B 1 77 ? 13.101 46.656 15.002 1.00 63.38 91 PRO B N 1
ATOM 2265 C CA . PRO B 1 77 ? 12.038 46.446 15.991 1.00 63.35 91 PRO B CA 1
ATOM 2266 C C . PRO B 1 77 ? 11.502 45.016 15.922 1.00 62.39 91 PRO B C 1
ATOM 2267 O O . PRO B 1 77 ? 11.252 44.507 14.831 1.00 63.77 91 PRO B O 1
ATOM 2271 N N . GLY B 1 78 ? 11.353 44.374 17.079 1.00 61.06 92 GLY B N 1
ATOM 2272 C CA . GLY B 1 78 ? 11.007 42.957 17.143 1.00 58.45 92 GLY B CA 1
ATOM 2273 C C . GLY B 1 78 ? 12.231 42.077 17.361 1.00 57.04 92 GLY B C 1
ATOM 2274 O O . GLY B 1 78 ? 12.114 40.919 17.767 1.00 55.30 92 GLY B O 1
ATOM 2275 N N . ALA B 1 79 ? 13.415 42.621 17.092 1.00 55.11 93 ALA B N 1
ATOM 2276 C CA . ALA B 1 79 ? 14.640 41.882 17.349 1.00 53.11 93 ALA B CA 1
ATOM 2277 C C . ALA B 1 79 ? 14.877 41.722 18.846 1.00 52.93 93 ALA B C 1
ATOM 2278 O O . ALA B 1 79 ? 14.285 42.418 19.674 1.00 52.46 93 ALA B O 1
ATOM 2280 N N . SER B 1 80 ? 15.731 40.774 19.189 1.00 52.23 94 SER B N 1
ATOM 2281 C CA . SER B 1 80 ? 16.189 40.657 20.549 1.00 53.87 94 SER B CA 1
ATOM 2282 C C . SER B 1 80 ? 17.662 40.280 20.567 1.00 52.01 94 SER B C 1
ATOM 2283 O O . SER B 1 80 ? 18.202 39.792 19.574 1.00 51.95 94 SER B O 1
ATOM 2286 N N . ALA B 1 81 ? 18.305 40.544 21.695 1.00 50.89 95 ALA B N 1
ATOM 2287 C CA . ALA B 1 81 ? 19.631 40.024 21.976 1.00 51.19 95 ALA B CA 1
ATOM 2288 C C . ALA B 1 81 ? 19.475 39.162 23.215 1.00 51.21 95 ALA B C 1
ATOM 2289 O O . ALA B 1 81 ? 19.884 39.550 24.309 1.00 52.03 95 ALA B O 1
ATOM 2291 N N . ALA B 1 82 ? 18.839 38.006 23.039 1.00 50.65 96 ALA B N 1
ATOM 2292 C CA . ALA B 1 82 ? 18.532 37.113 24.154 1.00 50.68 96 ALA B CA 1
ATOM 2293 C C . ALA B 1 82 ? 19.646 36.103 24.366 1.00 49.52 96 ALA B C 1
ATOM 2294 O O . ALA B 1 82 ? 20.454 35.857 23.468 1.00 51.02 96 ALA B O 1
ATOM 2296 N N . SER B 1 83 ? 19.681 35.522 25.558 1.00 48.52 97 SER B N 1
ATOM 2297 C CA . SER B 1 83 ? 20.621 34.453 25.867 1.00 49.34 97 SER B CA 1
ATOM 2298 C C . SER B 1 83 ? 22.036 34.870 25.453 1.00 45.98 97 SER B C 1
ATOM 2299 O O . SER B 1 83 ? 22.531 35.871 25.962 1.00 44.42 97 SER B O 1
ATOM 2302 N N . ALA B 1 84 ? 22.661 34.141 24.525 1.00 44.24 98 ALA B N 1
ATOM 2303 C CA . ALA B 1 84 ? 24.050 34.393 24.128 1.00 43.22 98 ALA B CA 1
ATOM 2304 C C . ALA B 1 84 ? 24.281 35.807 23.614 1.00 42.17 98 ALA B C 1
ATOM 2305 O O . ALA B 1 84 ? 25.354 36.375 23.828 1.00 43.76 98 ALA B O 1
ATOM 2307 N N . GLY B 1 85 ? 23.271 36.369 22.955 1.00 41.84 99 GLY B N 1
ATOM 2308 C CA . GLY B 1 85 ? 23.352 37.716 22.394 1.00 41.33 99 GLY B CA 1
ATOM 2309 C C . GLY B 1 85 ? 23.486 38.818 23.434 1.00 42.90 99 GLY B C 1
ATOM 2310 O O . GLY B 1 85 ? 23.992 39.896 23.133 1.00 40.84 99 GLY B O 1
ATOM 2311 N N . THR B 1 86 ? 23.025 38.549 24.655 1.00 41.44 100 THR B N 1
ATOM 2312 C CA . THR B 1 86 ? 23.137 39.511 25.732 1.00 42.12 100 THR B CA 1
ATOM 2313 C C . THR B 1 86 ? 24.597 39.659 26.159 1.00 43.00 100 THR B C 1
ATOM 2314 O O . THR B 1 86 ? 25.064 40.776 26.387 1.00 42.30 100 THR B O 1
ATOM 2318 N N . TYR B 1 87 ? 25.311 38.536 26.245 1.00 40.63 101 TYR B N 1
ATOM 2319 C CA . TYR B 1 87 ? 26.721 38.561 26.598 1.00 41.04 101 TYR B CA 1
ATOM 2320 C C . TYR B 1 87 ? 27.555 39.312 25.543 1.00 41.16 101 TYR B C 1
ATOM 2321 O O . TYR B 1 87 ? 28.506 40.024 25.874 1.00 42.42 101 TYR B O 1
ATOM 2330 N N . ILE B 1 88 ? 27.204 39.141 24.275 1.00 39.30 102 ILE B N 1
ATOM 2331 C CA . ILE B 1 88 ? 27.899 39.847 23.207 1.00 38.25 102 ILE B CA 1
ATOM 2332 C C . ILE B 1 88 ? 27.725 41.367 23.383 1.00 38.66 102 ILE B C 1
ATOM 2333 O O . ILE B 1 88 ? 28.697 42.124 23.276 1.00 37.29 102 ILE B O 1
ATOM 2338 N N . ALA B 1 89 ? 26.484 41.788 23.645 1.00 37.69 103 ALA B N 1
ATOM 2339 C CA . ALA B 1 89 ? 26.154 43.184 23.904 1.00 39.04 103 ALA B CA 1
ATOM 2340 C C . ALA B 1 89 ? 27.004 43.718 25.047 1.00 39.93 103 ALA B C 1
ATOM 2341 O O . ALA B 1 89 ? 27.747 44.691 24.879 1.00 41.00 103 ALA B O 1
ATOM 2343 N N . LEU B 1 90 ? 26.914 43.047 26.194 1.00 39.34 104 LEU B N 1
ATOM 2344 C CA . LEU B 1 90 ? 27.597 43.460 27.414 1.00 39.62 104 LEU B CA 1
ATOM 2345 C C . LEU B 1 90 ? 29.105 43.452 27.270 1.00 39.92 104 LEU B C 1
ATOM 2346 O O . LEU B 1 90 ? 29.814 44.127 28.022 1.00 40.98 104 LEU B O 1
ATOM 2351 N N . GLY B 1 91 ? 29.595 42.691 26.302 1.00 38.88 105 GLY B N 1
ATOM 2352 C CA . GLY B 1 91 ? 31.019 42.610 26.068 1.00 40.10 105 GLY B CA 1
ATOM 2353 C C . GLY B 1 91 ? 31.513 43.629 25.064 1.00 42.34 105 GLY B C 1
ATOM 2354 O O . GLY B 1 91 ? 32.708 43.669 24.782 1.00 43.74 105 GLY B O 1
ATOM 2355 N N . SER B 1 92 ? 30.604 44.446 24.524 1.00 42.56 106 SER B N 1
ATOM 2356 C CA . SER B 1 92 ? 30.943 45.424 23.483 1.00 43.75 106 SER B CA 1
ATOM 2357 C C . SER B 1 92 ? 31.113 46.867 23.992 1.00 44.21 106 SER B C 1
ATOM 2358 O O . SER B 1 92 ? 30.746 47.183 25.132 1.00 45.09 106 SER B O 1
ATOM 2361 N N . HIS B 1 93 ? 31.643 47.732 23.123 1.00 44.26 107 HIS B N 1
ATOM 2362 C CA . HIS B 1 93 ? 31.977 49.134 23.465 1.00 46.87 107 HIS B CA 1
ATOM 2363 C C . HIS B 1 93 ? 30.782 50.071 23.676 1.00 45.39 107 HIS B C 1
ATOM 2364 O O . HIS B 1 93 ? 30.911 51.085 24.367 1.00 47.14 107 HIS B O 1
ATOM 2371 N N . LEU B 1 94 ? 29.644 49.752 23.060 1.00 43.91 108 LEU B N 1
ATOM 2372 C CA . LEU B 1 94 ? 28.416 50.535 23.215 1.00 44.39 108 LEU B CA 1
ATOM 2373 C C . LEU B 1 94 ? 27.234 49.683 22.784 1.00 44.48 108 LEU B C 1
ATOM 2374 O O . LEU B 1 94 ? 27.338 48.925 21.815 1.00 44.04 108 LEU B O 1
ATOM 2379 N N . ILE B 1 95 ? 26.117 49.799 23.505 1.00 44.23 109 ILE B N 1
ATOM 2380 C CA . ILE B 1 95 ? 24.899 49.063 23.164 1.00 42.73 109 ILE B CA 1
ATOM 2381 C C . ILE B 1 95 ? 23.765 50.022 22.815 1.00 44.92 109 ILE B C 1
ATOM 2382 O O . ILE B 1 95 ? 23.474 50.962 23.564 1.00 44.75 109 ILE B O 1
ATOM 2387 N N . ALA B 1 96 ? 23.119 49.767 21.680 1.00 44.62 110 ALA B N 1
ATOM 2388 C CA . ALA B 1 96 ? 21.936 50.516 21.303 1.00 47.29 110 ALA B CA 1
ATOM 2389 C C . ALA B 1 96 ? 20.796 49.546 21.082 1.00 47.94 110 ALA B C 1
ATOM 2390 O O . ALA B 1 96 ? 21.016 48.384 20.752 1.00 49.80 110 ALA B O 1
ATOM 2392 N N . MET B 1 97 ? 19.576 50.015 21.301 1.00 49.39 111 MET B N 1
ATOM 2393 C CA . MET B 1 97 ? 18.400 49.202 21.036 1.00 50.03 111 MET B CA 1
ATOM 2394 C C . MET B 1 97 ? 17.350 50.042 20.331 1.00 52.41 111 MET B C 1
ATOM 2395 O O . MET B 1 97 ? 17.125 51.194 20.698 1.00 53.50 111 MET B O 1
ATOM 2400 N N . ALA B 1 98 ? 16.730 49.458 19.310 1.00 54.40 112 ALA B N 1
ATOM 2401 C CA . ALA B 1 98 ? 15.608 50.080 18.612 1.00 57.70 112 ALA B CA 1
ATOM 2402 C C . ALA B 1 98 ? 14.325 49.924 19.431 1.00 59.01 112 ALA B C 1
ATOM 2403 O O . ALA B 1 98 ? 14.210 48.969 20.202 1.00 57.47 112 ALA B O 1
ATOM 2405 N N . PRO B 1 99 ? 13.356 50.855 19.273 1.00 61.60 113 PRO B N 1
ATOM 2406 C CA . PRO B 1 99 ? 12.066 50.667 19.946 1.00 62.99 113 PRO B CA 1
ATOM 2407 C C . PRO B 1 99 ? 11.507 49.278 19.629 1.00 62.40 113 PRO B C 1
ATOM 2408 O O . PRO B 1 99 ? 11.611 48.827 18.485 1.00 61.94 113 PRO B O 1
ATOM 2412 N N . GLY B 1 100 ? 10.954 48.605 20.636 1.00 61.75 114 GLY B N 1
ATOM 2413 C CA . GLY B 1 100 ? 10.310 47.303 20.448 1.00 61.05 114 GLY B CA 1
ATOM 2414 C C . GLY B 1 100 ? 11.262 46.120 20.348 1.00 60.06 114 GLY B C 1
ATOM 2415 O O . GLY B 1 100 ? 10.933 45.097 19.742 1.00 58.78 114 GLY B O 1
ATOM 2416 N N . THR B 1 101 ? 12.446 46.257 20.938 1.00 58.30 115 THR B N 1
ATOM 2417 C CA . THR B 1 101 ? 13.404 45.151 20.974 1.00 55.09 115 THR B CA 1
ATOM 2418 C C . THR B 1 101 ? 13.591 44.651 22.403 1.00 54.07 115 THR B C 1
ATOM 2419 O O . THR B 1 101 ? 13.092 45.254 23.358 1.00 52.39 115 THR B O 1
ATOM 2423 N N . SER B 1 102 ? 14.317 43.547 22.541 1.00 53.73 116 SER B N 1
ATOM 2424 C CA . SER B 1 102 ? 14.457 42.884 23.828 1.00 52.13 116 SER B CA 1
ATOM 2425 C C . SER B 1 102 ? 15.916 42.561 24.131 1.00 48.74 116 SER B C 1
ATOM 2426 O O . SER B 1 102 ? 16.690 42.224 23.233 1.00 49.59 116 SER B O 1
ATOM 2429 N N . ILE B 1 103 ? 16.287 42.672 25.397 1.00 45.23 117 ILE B N 1
ATOM 2430 C CA . ILE B 1 103 ? 17.576 42.179 25.855 1.00 45.08 117 ILE B CA 1
ATOM 2431 C C . ILE B 1 103 ? 17.395 41.432 27.166 1.00 44.08 117 ILE B C 1
ATOM 2432 O O . ILE B 1 103 ? 16.553 41.801 27.978 1.00 45.09 117 ILE B O 1
ATOM 2437 N N . GLY B 1 104 ? 18.195 40.390 27.359 1.00 43.51 118 GLY B N 1
ATOM 2438 C CA . GLY B 1 104 ? 18.219 39.631 28.607 1.00 44.30 118 GLY B CA 1
ATOM 2439 C C . GLY B 1 104 ? 17.814 38.187 28.365 1.00 46.18 118 GLY B C 1
ATOM 2440 O O . GLY B 1 104 ? 18.018 37.659 27.267 1.00 46.17 118 GLY B O 1
ATOM 2441 N N . ALA B 1 105 ? 17.244 37.551 29.391 1.00 46.04 119 ALA B N 1
ATOM 2442 C CA . ALA B 1 105 ? 16.756 36.171 29.305 1.00 47.53 119 ALA B CA 1
ATOM 2443 C C . ALA B 1 105 ? 17.901 35.202 29.031 1.00 47.99 119 ALA B C 1
ATOM 2444 O O . ALA B 1 105 ? 18.001 34.650 27.936 1.00 48.47 119 ALA B O 1
ATOM 2446 N N . CYS B 1 106 ? 18.750 34.996 30.036 1.00 49.14 120 CYS B N 1
ATOM 2447 C CA . CYS B 1 106 ? 20.037 34.326 29.840 1.00 52.22 120 CYS B CA 1
ATOM 2448 C C . CYS B 1 106 ? 20.281 33.100 30.704 1.00 53.23 120 CYS B C 1
ATOM 2449 O O . CYS B 1 106 ? 21.418 32.628 30.777 1.00 53.50 120 CYS B O 1
ATOM 2452 N N . ARG B 1 107 ? 19.239 32.611 31.375 1.00 56.08 121 ARG B N 1
ATOM 2453 C CA . ARG B 1 107 ? 19.347 31.447 32.250 1.00 59.68 121 ARG B CA 1
ATOM 2454 C C . ARG B 1 107 ? 19.840 30.248 31.442 1.00 60.29 121 ARG B C 1
ATOM 2455 O O . ARG B 1 107 ? 19.117 29.757 30.575 1.00 61.52 121 ARG B O 1
ATOM 2463 N N . PRO B 1 108 ? 21.071 29.777 31.714 1.00 58.54 122 PRO B N 1
ATOM 2464 C CA . PRO B 1 108 ? 21.613 28.694 30.888 1.00 58.19 122 PRO B CA 1
ATOM 2465 C C . PRO B 1 108 ? 20.853 27.383 31.081 1.00 59.25 122 PRO B C 1
ATOM 2466 O O . PRO B 1 108 ? 20.370 27.102 32.178 1.00 58.43 122 PRO B O 1
ATOM 2470 N N . ILE B 1 109 ? 20.714 26.624 29.997 1.00 60.12 123 ILE B N 1
ATOM 2471 C CA . ILE B 1 109 ? 20.163 25.259 30.025 1.00 61.14 123 ILE B CA 1
ATOM 2472 C C . ILE B 1 109 ? 21.099 24.333 29.234 1.00 63.09 123 ILE B C 1
ATOM 2473 O O . ILE B 1 109 ? 21.858 24.798 28.383 1.00 58.90 123 ILE B O 1
ATOM 2478 N N . LEU B 1 110 ? 21.064 23.030 29.517 1.00 67.21 124 LEU B N 1
ATOM 2479 C CA . LEU B 1 110 ? 21.836 22.086 28.716 1.00 66.72 124 LEU B CA 1
ATOM 2480 C C . LEU B 1 110 ? 21.227 21.983 27.322 1.00 68.45 124 LEU B C 1
ATOM 2481 O O . LEU B 1 110 ? 21.934 21.693 26.361 1.00 71.85 124 LEU B O 1
ATOM 2486 N N . GLY B 1 111 ? 19.922 22.255 27.224 1.00 69.90 125 GLY B N 1
ATOM 2487 C CA . GLY B 1 111 ? 19.206 22.328 25.943 1.00 69.57 125 GLY B CA 1
ATOM 2488 C C . GLY B 1 111 ? 17.745 21.921 26.037 1.00 70.24 125 GLY B C 1
ATOM 2489 O O . GLY B 1 111 ? 17.243 21.652 27.126 1.00 71.58 125 GLY B O 1
ATOM 2490 N N . TYR B 1 112 ? 17.064 21.876 24.895 1.00 71.89 126 TYR B N 1
ATOM 2491 C CA . TYR B 1 112 ? 15.647 21.502 24.846 1.00 77.02 126 TYR B CA 1
ATOM 2492 C C . TYR B 1 112 ? 15.476 20.023 24.497 1.00 77.79 126 TYR B C 1
ATOM 2493 O O . TYR B 1 112 ? 16.276 19.457 23.755 1.00 76.74 126 TYR B O 1
ATOM 2502 N N . SER B 1 113 ? 14.417 19.413 25.017 1.00 80.06 127 SER B N 1
ATOM 2503 C CA . SER B 1 113 ? 14.116 18.006 24.765 1.00 84.25 127 SER B CA 1
ATOM 2504 C C . SER B 1 113 ? 13.067 17.824 23.668 1.00 87.14 127 SER B C 1
ATOM 2505 O O . SER B 1 113 ? 12.584 18.795 23.097 1.00 83.45 127 SER B O 1
ATOM 2508 N N . GLN B 1 114 ? 12.722 16.570 23.385 1.00 95.78 128 GLN B N 1
ATOM 2509 C CA . GLN B 1 114 ? 11.742 16.224 22.354 1.00 103.23 128 GLN B CA 1
ATOM 2510 C C . GLN B 1 114 ? 10.433 16.994 22.539 1.00 105.17 128 GLN B C 1
ATOM 2511 O O . GLN B 1 114 ? 10.011 17.734 21.650 1.00 102.26 128 GLN B O 1
ATOM 2517 N N . ASN B 1 115 ? 9.816 16.824 23.709 1.00 109.09 129 ASN B N 1
ATOM 2518 C CA . ASN B 1 115 ? 8.441 17.259 23.955 1.00 113.97 129 ASN B CA 1
ATOM 2519 C C . ASN B 1 115 ? 8.352 18.565 24.742 1.00 111.30 129 ASN B C 1
ATOM 2520 O O . ASN B 1 115 ? 7.798 18.602 25.845 1.00 110.45 129 ASN B O 1
ATOM 2525 N N . GLY B 1 116 ? 8.903 19.632 24.169 1.00 106.54 130 GLY B N 1
ATOM 2526 C CA . GLY B 1 116 ? 8.894 20.948 24.804 1.00 106.21 130 GLY B CA 1
ATOM 2527 C C . GLY B 1 116 ? 9.723 21.054 26.077 1.00 107.52 130 GLY B C 1
ATOM 2528 O O . GLY B 1 116 ? 10.074 22.160 26.498 1.00 107.13 130 GLY B O 1
ATOM 2529 N N . SER B 1 117 ? 10.034 19.907 26.685 1.00 106.04 131 SER B N 1
ATOM 2530 C CA . SER B 1 117 ? 10.824 19.834 27.920 1.00 103.72 131 SER B CA 1
ATOM 2531 C C . SER B 1 117 ? 12.168 20.571 27.816 1.00 99.25 131 SER B C 1
ATOM 2532 O O . SER B 1 117 ? 12.701 20.753 26.721 1.00 98.07 131 SER B O 1
ATOM 2535 N N . ILE B 1 118 ? 12.699 21.011 28.954 1.00 97.63 132 ILE B N 1
ATOM 2536 C CA . ILE B 1 118 ? 14.021 21.656 28.988 1.00 94.41 132 ILE B CA 1
ATOM 2537 C C . ILE B 1 118 ? 14.987 20.917 29.922 1.00 90.51 132 ILE B C 1
ATOM 2538 O O . ILE B 1 118 ? 14.657 20.649 31.081 1.00 94.94 132 ILE B O 1
ATOM 2543 N N . ILE B 1 119 ? 16.164 20.566 29.399 1.00 83.13 133 ILE B N 1
ATOM 2544 C CA . ILE B 1 119 ? 17.201 19.885 30.185 1.00 78.57 133 ILE B CA 1
ATOM 2545 C C . ILE B 1 119 ? 17.903 20.916 31.067 1.00 76.21 133 ILE B C 1
ATOM 2546 O O . ILE B 1 119 ? 18.471 21.890 30.569 1.00 73.13 133 ILE B O 1
ATOM 2551 N N . GLU B 1 120 ? 17.845 20.698 32.377 1.00 76.53 134 GLU B N 1
ATOM 2552 C CA . GLU B 1 120 ? 18.341 21.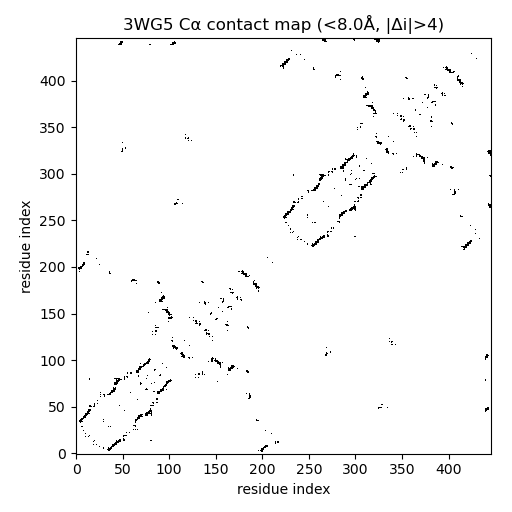672 33.342 1.00 76.05 134 GLU B CA 1
ATOM 2553 C C . GLU B 1 120 ? 19.861 21.789 33.304 1.00 74.22 134 GLU B C 1
ATOM 2554 O O . GLU B 1 120 ? 20.565 20.810 33.048 1.00 76.41 134 GLU B O 1
ATOM 2560 N N . ALA B 1 121 ? 20.360 22.995 33.540 1.00 70.52 135 ALA B N 1
ATOM 2561 C CA . ALA B 1 121 ? 21.787 23.199 33.717 1.00 69.35 135 ALA B CA 1
ATOM 2562 C C . ALA B 1 121 ? 22.134 22.891 35.162 1.00 72.76 135 ALA B C 1
ATOM 2563 O O . ALA B 1 121 ? 21.419 23.325 36.074 1.00 74.10 135 ALA B O 1
ATOM 2565 N N . PRO B 1 122 ? 23.227 22.134 35.387 1.00 74.49 136 PRO B N 1
ATOM 2566 C CA . PRO B 1 122 ? 23.683 21.924 36.762 1.00 74.33 136 PRO B CA 1
ATOM 2567 C C . PRO B 1 122 ? 24.079 23.270 37.384 1.00 73.56 136 PRO B C 1
ATOM 2568 O O . PRO B 1 122 ? 24.507 24.167 36.657 1.00 69.75 136 PRO B O 1
ATOM 2572 N N . PRO B 1 123 ? 23.929 23.417 38.716 1.00 76.06 137 PRO B N 1
ATOM 2573 C CA . PRO B 1 123 ? 24.247 24.674 39.412 1.00 76.06 137 PRO B CA 1
ATOM 2574 C C . PRO B 1 123 ? 25.620 25.294 39.077 1.00 75.80 137 PRO B C 1
ATOM 2575 O O . PRO B 1 123 ? 25.733 26.521 39.008 1.00 75.77 137 PRO B O 1
ATOM 2579 N N . ALA B 1 124 ? 26.642 24.463 38.869 1.00 74.90 138 ALA B N 1
ATOM 2580 C CA . ALA B 1 124 ? 27.982 24.962 38.552 1.00 75.56 138 ALA B CA 1
ATOM 2581 C C . ALA B 1 124 ? 27.978 25.838 37.292 1.00 72.88 138 ALA B C 1
ATOM 2582 O O . ALA B 1 124 ? 28.414 26.989 37.341 1.00 75.13 138 ALA B O 1
ATOM 2584 N N . ILE B 1 125 ? 27.474 25.290 36.185 1.00 69.07 139 ILE B N 1
ATOM 2585 C CA . ILE B 1 125 ? 27.215 26.048 34.956 1.00 65.52 139 ILE B CA 1
ATOM 2586 C C . ILE B 1 125 ? 26.489 27.371 35.211 1.00 60.55 139 ILE B C 1
ATOM 2587 O O . ILE B 1 125 ? 26.884 28.410 34.692 1.00 61.79 139 ILE B O 1
ATOM 2592 N N . THR B 1 126 ? 25.425 27.322 36.002 1.00 59.65 140 THR B N 1
ATOM 2593 C CA . THR B 1 126 ? 24.648 28.515 36.326 1.00 56.82 140 THR B CA 1
ATOM 2594 C C . THR B 1 126 ? 25.519 29.561 37.030 1.00 55.93 140 THR B C 1
ATOM 2595 O O . THR B 1 126 ? 25.572 30.714 36.593 1.00 53.40 140 THR B O 1
ATOM 2599 N N . ASN B 1 127 ? 26.209 29.137 38.092 1.00 56.20 141 ASN B N 1
ATOM 2600 C CA . ASN B 1 127 ? 27.142 29.987 38.834 1.00 56.24 141 ASN B CA 1
ATOM 2601 C C . ASN B 1 127 ? 28.284 30.502 37.966 1.00 54.07 141 ASN B C 1
ATOM 2602 O O . ASN B 1 127 ? 28.734 31.627 38.132 1.00 54.46 141 ASN B O 1
ATOM 2607 N N . TYR B 1 128 ? 28.745 29.671 37.041 1.00 52.51 142 TYR B N 1
ATOM 2608 C CA . TYR B 1 128 ? 29.815 30.048 36.136 1.00 53.23 142 TYR B CA 1
ATOM 2609 C C . TYR B 1 128 ? 29.365 31.214 35.240 1.00 54.22 142 TYR B C 1
ATOM 2610 O O . TYR B 1 128 ? 30.133 32.161 35.016 1.00 53.40 142 TYR B O 1
ATOM 2619 N N . PHE B 1 129 ? 28.122 31.157 34.750 1.00 50.85 143 PHE B N 1
ATOM 2620 C CA . PHE B 1 129 ? 27.639 32.214 33.866 1.00 49.18 143 PHE B CA 1
ATOM 2621 C C . PHE B 1 129 ? 27.223 33.475 34.598 1.00 48.79 143 PHE B C 1
ATOM 2622 O O . PHE B 1 129 ? 27.369 34.568 34.053 1.00 46.48 143 PHE B O 1
ATOM 2630 N N . ILE B 1 130 ? 26.750 33.319 35.837 1.00 50.69 144 ILE B N 1
ATOM 2631 C CA . ILE B 1 130 ? 26.524 34.447 36.741 1.00 51.14 144 ILE B CA 1
ATOM 2632 C C . ILE B 1 130 ? 27.813 35.259 36.902 1.00 51.42 144 ILE B C 1
ATOM 2633 O O . ILE B 1 130 ? 27.805 36.470 36.684 1.00 53.57 144 ILE B O 1
ATOM 2638 N N . ALA B 1 131 ? 28.913 34.587 37.240 1.00 50.46 145 ALA B N 1
ATOM 2639 C CA . ALA B 1 131 ? 30.213 35.246 37.419 1.00 50.43 145 ALA B CA 1
ATOM 2640 C C . ALA B 1 131 ? 30.690 35.909 36.124 1.00 49.27 145 ALA B C 1
ATOM 2641 O O . ALA B 1 131 ? 31.193 37.031 36.145 1.00 49.75 145 ALA B O 1
ATOM 2643 N N . TYR B 1 132 ? 30.515 35.216 35.004 1.00 47.30 146 TYR B N 1
ATOM 2644 C CA . TYR B 1 132 ? 30.901 35.741 33.688 1.00 46.41 146 TYR B CA 1
ATOM 2645 C C . TYR B 1 132 ? 30.104 36.999 33.284 1.00 45.87 146 TYR B C 1
ATOM 2646 O O . TYR B 1 132 ? 30.686 38.006 32.866 1.00 44.83 146 TYR B O 1
ATOM 2655 N N . ILE B 1 133 ? 28.782 36.942 33.419 1.00 44.03 147 ILE B N 1
ATOM 2656 C CA . ILE B 1 133 ? 27.941 38.065 33.018 1.00 44.29 147 ILE B CA 1
ATOM 2657 C C . ILE B 1 133 ? 28.141 39.294 33.945 1.00 46.02 147 ILE B C 1
ATOM 2658 O O . ILE B 1 133 ? 28.123 40.441 33.477 1.00 42.34 147 ILE B O 1
ATOM 2663 N N . LYS B 1 134 ? 28.341 39.038 35.244 1.00 48.94 148 LYS B N 1
ATOM 2664 C CA . LYS B 1 134 ? 28.650 40.088 36.225 1.00 51.04 148 LYS B CA 1
ATOM 2665 C C . LYS B 1 134 ? 29.966 40.744 35.861 1.00 50.40 148 LYS B C 1
ATOM 2666 O O . LYS B 1 134 ? 30.093 41.971 35.875 1.00 50.71 148 LYS B O 1
ATOM 2672 N N . SER B 1 135 ? 30.941 39.911 35.518 1.00 48.11 149 SER B N 1
ATOM 2673 C CA . SER B 1 135 ? 32.244 40.394 35.095 1.00 49.71 149 SER B CA 1
ATOM 2674 C C . SER B 1 135 ? 32.176 41.334 33.872 1.00 48.28 149 SER B C 1
ATOM 2675 O O . SER B 1 135 ? 32.733 42.437 33.910 1.00 49.78 149 SER B O 1
ATOM 2678 N N . LEU B 1 136 ? 31.506 40.894 32.804 1.00 44.91 150 LEU B N 1
ATOM 2679 C CA . LEU B 1 136 ? 31.303 41.714 31.603 1.00 44.72 150 LEU B CA 1
ATOM 2680 C C . LEU B 1 136 ? 30.618 43.040 31.949 1.00 44.83 150 LEU B C 1
ATOM 2681 O O . LEU B 1 136 ? 30.993 44.091 31.440 1.00 43.20 150 LEU B O 1
ATOM 2686 N N . ALA B 1 137 ? 29.613 42.979 32.820 1.00 44.16 151 ALA B N 1
ATOM 2687 C CA . ALA B 1 137 ? 28.912 44.178 33.256 1.00 45.05 151 ALA B CA 1
ATOM 2688 C C . ALA B 1 137 ? 29.841 45.093 34.067 1.00 47.24 151 ALA B C 1
ATOM 2689 O O . ALA B 1 137 ? 29.833 46.312 33.879 1.00 45.98 151 ALA B O 1
ATOM 2691 N N . GLN B 1 138 ? 30.647 44.502 34.948 1.00 48.05 152 GLN B N 1
ATOM 2692 C CA . GLN B 1 138 ? 31.584 45.282 35.761 1.00 53.78 152 GLN B CA 1
ATOM 2693 C C . GLN B 1 138 ? 32.638 45.938 34.883 1.00 52.69 152 GLN B C 1
ATOM 2694 O O . GLN B 1 138 ? 32.874 47.131 35.000 1.00 51.48 152 GLN B O 1
ATOM 2700 N N . GLU B 1 139 ? 33.239 45.158 33.985 1.00 52.26 153 GLU B N 1
ATOM 2701 C CA . GLU B 1 139 ? 34.280 45.666 33.095 1.00 52.13 153 GLU B CA 1
ATOM 2702 C C . GLU B 1 139 ? 33.797 46.803 32.204 1.00 51.18 153 GLU B C 1
ATOM 2703 O O . GLU B 1 139 ? 34.585 47.665 31.834 1.00 53.27 153 GLU B O 1
ATOM 2709 N N . SER B 1 140 ? 32.509 46.815 31.867 1.00 48.77 154 SER B N 1
ATOM 2710 C CA . SER B 1 140 ? 31.978 47.841 30.981 1.00 47.67 154 SER B CA 1
ATOM 2711 C C . SER B 1 140 ? 31.137 48.897 31.710 1.00 47.60 154 SER B C 1
ATOM 2712 O O . SER B 1 140 ? 30.510 49.745 31.072 1.00 48.53 154 SER B O 1
ATOM 2715 N N . GLY B 1 141 ? 31.123 48.836 33.039 1.00 46.68 155 GLY B N 1
ATOM 2716 C CA . GLY B 1 141 ? 30.397 49.814 33.855 1.00 47.90 155 GLY B CA 1
ATOM 2717 C C . GLY B 1 141 ? 28.885 49.750 33.749 1.00 48.15 155 GLY B C 1
ATOM 2718 O O . GLY B 1 141 ? 28.185 50.735 33.999 1.00 50.13 155 GLY B O 1
ATOM 2719 N N . ARG B 1 142 ? 28.380 48.580 33.389 1.00 46.17 156 ARG B N 1
ATOM 2720 C CA . ARG B 1 142 ? 26.959 48.374 33.220 1.00 44.99 156 ARG B CA 1
ATOM 2721 C C . ARG B 1 142 ? 26.407 47.689 34.462 1.00 46.22 156 ARG B C 1
ATOM 2722 O O . ARG B 1 142 ? 27.164 47.117 35.258 1.00 45.90 156 ARG B O 1
ATOM 2730 N N . ASN B 1 143 ? 25.094 47.758 34.638 1.00 45.52 157 ASN B N 1
ATOM 2731 C CA . ASN B 1 143 ? 24.475 47.278 35.867 1.00 48.10 157 ASN B CA 1
ATOM 2732 C C . ASN B 1 143 ? 24.638 45.769 36.081 1.00 48.01 157 ASN B C 1
ATOM 2733 O O . ASN B 1 143 ? 23.922 44.961 35.476 1.00 47.44 157 ASN B O 1
ATOM 2738 N N . ALA B 1 144 ? 25.575 45.404 36.949 1.00 46.27 158 ALA B N 1
ATOM 2739 C CA . ALA B 1 144 ? 25.864 43.999 37.231 1.00 47.59 158 ALA B CA 1
ATOM 2740 C C . ALA B 1 144 ? 24.744 43.308 38.004 1.00 49.72 158 ALA B C 1
ATOM 2741 O O . ALA B 1 144 ? 24.482 42.119 37.811 1.00 52.48 158 ALA B O 1
ATOM 2743 N N . THR B 1 145 ? 24.089 44.061 38.873 1.00 50.12 159 THR B N 1
ATOM 2744 C CA . THR B 1 145 ? 22.936 43.589 39.618 1.00 51.99 159 THR B CA 1
ATOM 2745 C C . THR B 1 145 ? 21.825 43.105 38.692 1.00 50.98 159 THR B C 1
ATOM 2746 O O . THR B 1 145 ? 21.335 41.986 38.839 1.00 52.01 159 THR B O 1
ATOM 2750 N N . ILE B 1 146 ? 21.428 43.957 37.752 1.00 49.47 160 ILE B N 1
ATOM 2751 C CA . ILE B 1 146 ? 20.429 43.611 36.752 1.00 47.79 160 ILE B CA 1
ATOM 2752 C C . ILE B 1 146 ? 20.913 42.500 35.804 1.00 47.64 160 ILE B C 1
ATOM 2753 O O . ILE B 1 146 ? 20.134 41.629 35.397 1.00 47.77 160 ILE B O 1
ATOM 2758 N N . ALA B 1 147 ? 22.195 42.528 35.456 1.00 46.64 161 ALA B N 1
ATOM 2759 C CA . ALA B 1 147 ? 22.748 41.527 34.547 1.00 47.89 161 ALA B CA 1
ATOM 2760 C C . ALA B 1 147 ? 22.606 40.128 35.134 1.00 48.59 161 ALA B C 1
ATOM 2761 O O . ALA B 1 147 ? 22.311 39.178 34.408 1.00 48.51 161 ALA B O 1
ATOM 2763 N N . GLU B 1 148 ? 22.800 40.013 36.447 1.00 49.51 162 GLU B N 1
ATOM 2764 C CA . GLU B 1 148 ? 22.621 38.741 37.147 1.00 50.69 162 GLU B CA 1
ATOM 2765 C C . GLU B 1 148 ? 21.183 38.254 37.021 1.00 48.53 162 GLU B C 1
ATOM 2766 O O . GLU B 1 148 ? 20.935 37.061 36.841 1.00 47.29 162 GLU B O 1
ATOM 2772 N N . GLU B 1 149 ? 20.243 39.186 37.110 1.00 48.04 163 GLU B N 1
ATOM 2773 C CA . GLU B 1 149 ? 18.830 38.832 37.049 1.00 49.09 163 GLU B CA 1
ATOM 2774 C C . GLU B 1 149 ? 18.414 38.351 35.653 1.00 48.75 163 GLU B C 1
ATOM 2775 O O . GLU B 1 149 ? 17.409 37.639 35.518 1.00 48.46 163 GLU B O 1
ATOM 2781 N N . PHE B 1 150 ? 19.197 38.712 34.629 1.00 46.30 164 PHE B N 1
ATOM 2782 C CA . PHE B 1 150 ? 19.020 38.125 33.292 1.00 46.02 164 PHE B CA 1
ATOM 2783 C C . PHE B 1 150 ? 19.105 36.603 33.368 1.00 46.28 164 PHE B C 1
ATOM 2784 O O . PHE B 1 150 ? 18.492 35.908 32.560 1.00 46.99 164 PHE B O 1
ATOM 2792 N N . ILE B 1 151 ? 19.888 36.107 34.328 1.00 46.11 165 ILE B N 1
ATOM 2793 C CA . ILE B 1 151 ? 20.028 34.678 34.566 1.00 47.46 165 ILE B CA 1
ATOM 2794 C C . ILE B 1 151 ? 19.081 34.214 35.683 1.00 49.70 165 ILE B C 1
ATOM 2795 O O . ILE B 1 151 ? 18.203 33.389 35.450 1.00 51.70 165 ILE B O 1
ATOM 2800 N N . THR B 1 152 ? 19.244 34.760 36.883 1.00 49.53 166 THR B N 1
ATOM 2801 C CA . THR B 1 152 ? 18.556 34.228 38.067 1.00 51.92 166 THR B CA 1
ATOM 2802 C C . THR B 1 152 ? 17.027 34.345 38.030 1.00 53.10 166 THR B C 1
ATOM 2803 O O . THR B 1 152 ? 16.329 33.614 38.733 1.00 56.61 166 THR B O 1
ATOM 2807 N N . LYS B 1 153 ? 16.517 35.260 37.214 1.00 52.23 167 LYS B N 1
ATOM 2808 C CA . LYS B 1 153 ? 15.081 35.483 37.111 1.00 54.63 167 LYS B CA 1
ATOM 2809 C C . LYS B 1 153 ? 14.615 35.453 35.663 1.00 53.30 167 LYS B C 1
ATOM 2810 O O . LYS B 1 153 ? 13.474 35.807 35.367 1.00 52.93 167 LYS B O 1
ATOM 2816 N N . ASP B 1 154 ? 15.505 35.025 34.768 1.00 53.83 168 ASP B N 1
ATOM 2817 C CA . ASP B 1 154 ? 15.267 35.054 33.320 1.00 55.45 168 ASP B CA 1
ATOM 2818 C C . ASP B 1 154 ? 14.712 36.424 32.888 1.00 53.04 168 ASP B C 1
ATOM 2819 O O . ASP B 1 154 ? 13.833 36.517 32.027 1.00 53.45 168 ASP B O 1
ATOM 2824 N N . LEU B 1 155 ? 15.245 37.483 33.499 1.00 50.69 169 LEU B N 1
ATOM 2825 C CA . LEU B 1 155 ? 14.767 38.845 33.277 1.00 49.85 169 LEU B CA 1
ATOM 2826 C C . LEU B 1 155 ? 15.032 39.332 31.858 1.00 48.96 169 LEU B C 1
ATOM 2827 O O . LEU B 1 155 ? 16.134 39.187 31.326 1.00 48.08 169 LEU B O 1
ATOM 2832 N N . SER B 1 156 ? 14.006 39.908 31.251 1.00 50.13 170 SER B N 1
ATOM 2833 C CA . SER B 1 156 ? 14.117 40.487 29.927 1.00 50.36 170 SER B CA 1
ATOM 2834 C C . SER B 1 156 ? 13.692 41.946 30.024 1.00 50.14 170 SER B C 1
ATOM 2835 O O . SER B 1 156 ? 12.823 42.276 30.824 1.00 52.25 170 SER B O 1
ATOM 2838 N N . LEU B 1 157 ? 14.297 42.815 29.222 1.00 47.10 171 LEU B N 1
ATOM 2839 C CA . LEU B 1 157 ? 14.046 44.248 29.343 1.00 47.40 171 LEU B CA 1
ATOM 2840 C C . LEU B 1 157 ? 13.743 44.914 28.013 1.00 48.97 171 LEU B C 1
ATOM 2841 O O . LEU B 1 157 ? 14.289 44.526 26.976 1.00 47.24 171 LEU B O 1
ATOM 2846 N N . THR B 1 158 ? 12.872 45.926 28.054 1.00 50.82 172 THR B N 1
ATOM 2847 C CA . THR B 1 158 ? 12.637 46.798 26.903 1.00 50.24 172 THR B CA 1
ATOM 2848 C C . THR B 1 158 ? 13.838 47.750 26.762 1.00 50.09 172 THR B C 1
ATOM 2849 O O . THR B 1 158 ? 14.674 47.832 27.669 1.00 48.57 172 THR B O 1
ATOM 2853 N N . PRO B 1 159 ? 13.938 48.459 25.622 1.00 51.34 173 PRO B N 1
ATOM 2854 C CA . PRO B 1 159 ? 15.030 49.416 25.472 1.00 51.44 173 PRO B CA 1
ATOM 2855 C C . PRO B 1 159 ? 14.973 50.506 26.538 1.00 54.07 173 PRO B C 1
ATOM 2856 O O . PRO B 1 159 ? 16.003 50.829 27.132 1.00 55.50 173 PRO B O 1
ATOM 2860 N N . GLU B 1 160 ? 13.783 51.052 26.789 1.00 57.02 174 GLU B N 1
ATOM 2861 C CA . GLU B 1 160 ? 13.617 52.149 27.751 1.00 60.51 174 GLU B CA 1
ATOM 2862 C C . GLU B 1 160 ? 13.990 51.690 29.154 1.00 56.70 174 GLU B C 1
ATOM 2863 O O . GLU B 1 160 ? 14.609 52.434 29.911 1.00 57.15 174 GLU B O 1
ATOM 2869 N N . GLU B 1 161 ? 13.605 50.462 29.489 1.00 55.43 175 GLU B N 1
ATOM 2870 C CA . GLU B 1 161 ? 13.982 49.837 30.754 1.00 55.68 175 GLU B CA 1
ATOM 2871 C C . GLU B 1 161 ? 15.495 49.632 30.845 1.00 52.81 175 GLU B C 1
ATOM 2872 O O . GLU B 1 161 ? 16.105 49.972 31.854 1.00 51.37 175 GLU B O 1
ATOM 2878 N N . ALA B 1 162 ? 16.083 49.105 29.767 1.00 49.92 176 ALA B N 1
ATOM 2879 C CA . ALA B 1 162 ? 17.515 48.789 29.701 1.00 48.34 176 ALA B CA 1
ATOM 2880 C C . ALA B 1 162 ? 18.413 50.008 29.918 1.00 48.37 176 ALA B C 1
ATOM 2881 O O . ALA B 1 162 ? 19.442 49.915 30.596 1.00 47.91 176 ALA B O 1
ATOM 2883 N N . LEU B 1 163 ? 18.013 51.141 29.343 1.00 48.64 177 LEU B N 1
ATOM 2884 C CA . LEU B 1 163 ? 18.723 52.406 29.507 1.00 50.42 177 LEU B CA 1
ATOM 2885 C C . LEU B 1 163 ? 18.590 52.913 30.940 1.00 52.65 177 LEU B C 1
ATOM 2886 O O . LEU B 1 163 ? 19.582 53.278 31.574 1.00 51.62 177 LEU B O 1
ATOM 2891 N N . LYS B 1 164 ? 17.354 52.917 31.440 1.00 54.93 178 LYS B N 1
ATOM 2892 C CA . LYS B 1 164 ? 17.044 53.394 32.785 1.00 56.50 178 LYS B CA 1
ATOM 2893 C C . LYS B 1 164 ? 17.840 52.627 33.843 1.00 53.00 178 LYS B C 1
ATOM 2894 O O . LYS B 1 164 ? 18.324 53.225 34.803 1.00 51.61 178 LYS B O 1
ATOM 2900 N N . TYR B 1 165 ? 17.970 51.312 33.656 1.00 51.14 179 TYR B N 1
ATOM 2901 C CA . TYR B 1 165 ? 18.704 50.446 34.597 1.00 51.68 179 TYR B CA 1
ATOM 2902 C C . TYR B 1 165 ? 20.225 50.404 34.368 1.00 49.34 179 TYR B C 1
ATOM 2903 O O . TYR B 1 165 ? 20.951 49.732 35.106 1.00 46.81 179 TYR B O 1
ATOM 2912 N N . GLY B 1 166 ? 20.696 51.135 33.360 1.00 47.89 180 GLY B N 1
ATOM 2913 C CA . GLY B 1 166 ? 22.124 51.251 33.087 1.00 48.01 180 GLY B CA 1
ATOM 2914 C C . GLY B 1 166 ? 22.749 49.974 32.561 1.00 46.81 180 GLY B C 1
ATOM 2915 O O . GLY B 1 166 ? 23.825 49.581 33.009 1.00 46.85 180 GLY B O 1
ATOM 2916 N N . VAL B 1 167 ? 22.057 49.330 31.622 1.00 45.96 181 VAL B N 1
ATOM 2917 C CA . VAL B 1 167 ? 22.566 48.161 30.912 1.00 46.41 181 VAL B CA 1
ATOM 2918 C C . VAL B 1 167 ? 23.047 48.554 29.521 1.00 45.43 181 VAL B C 1
ATOM 2919 O O . VAL B 1 167 ? 23.975 47.949 28.991 1.00 46.31 181 VAL B O 1
ATOM 2923 N N . ILE B 1 168 ? 22.409 49.569 28.939 1.00 44.97 182 ILE B N 1
ATOM 2924 C CA . ILE B 1 168 ? 22.741 50.052 27.593 1.00 45.12 182 ILE B CA 1
ATOM 2925 C C . ILE B 1 168 ? 22.936 51.572 27.574 1.00 47.20 182 ILE B C 1
ATOM 2926 O O . ILE B 1 168 ? 22.654 52.257 28.560 1.00 48.90 182 ILE B O 1
ATOM 2931 N N . GLU B 1 169 ? 23.414 52.097 26.452 1.00 48.02 183 GLU B N 1
ATOM 2932 C CA . GLU B 1 169 ? 23.774 53.505 26.375 1.00 50.35 183 GLU B CA 1
ATOM 2933 C C . GLU B 1 169 ? 22.838 54.349 25.500 1.00 53.95 183 GLU B C 1
ATOM 2934 O O . GLU B 1 169 ? 22.707 55.557 25.736 1.00 55.36 183 GLU B O 1
ATOM 2940 N N . VAL B 1 170 ? 22.187 53.720 24.516 1.00 53.19 184 VAL B N 1
ATOM 2941 C CA . VAL B 1 170 ? 21.447 54.440 23.466 1.00 56.71 184 VAL B CA 1
ATOM 2942 C C . VAL B 1 170 ? 20.136 53.750 23.036 1.00 56.78 184 VAL B C 1
ATOM 2943 O O . VAL B 1 170 ? 20.125 52.550 22.742 1.00 58.07 184 VAL B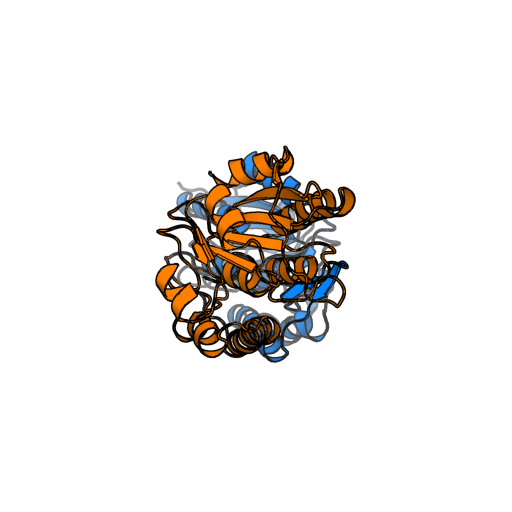 O 1
ATOM 2947 N N . VAL B 1 171 ? 19.049 54.516 22.974 1.00 57.16 185 VAL B N 1
ATOM 2948 C CA . VAL B 1 171 ? 17.809 54.078 22.318 1.00 58.71 185 VAL B CA 1
ATOM 2949 C C . VAL B 1 171 ? 17.641 54.841 20.994 1.00 60.24 185 VAL B C 1
ATOM 2950 O O . VAL B 1 171 ? 17.531 56.068 20.993 1.00 60.57 185 VAL B O 1
ATOM 2954 N N . ALA B 1 172 ? 17.611 54.113 19.876 1.00 60.73 186 ALA B N 1
ATOM 2955 C CA . ALA B 1 172 ? 17.597 54.739 18.547 1.00 62.10 186 ALA B CA 1
ATOM 2956 C C . ALA B 1 172 ? 16.768 53.984 17.498 1.00 63.15 186 ALA B C 1
ATOM 2957 O O . ALA B 1 172 ? 16.852 52.759 17.400 1.00 61.19 186 ALA B O 1
ATOM 2959 N N . ARG B 1 173 ? 15.992 54.729 16.707 1.00 65.04 187 ARG B N 1
ATOM 2960 C CA . ARG B 1 173 ? 15.099 54.161 15.677 1.00 66.62 187 ARG B CA 1
ATOM 2961 C C . ARG B 1 173 ? 15.814 53.697 14.408 1.00 65.68 187 ARG B C 1
ATOM 2962 O O . ARG B 1 173 ? 15.317 52.812 13.710 1.00 65.73 187 ARG B O 1
ATOM 2970 N N . ASP B 1 174 ? 16.950 54.318 14.092 1.00 65.00 188 ASP B N 1
ATOM 2971 C CA . ASP B 1 174 ? 17.745 53.951 12.913 1.00 63.42 188 ASP B CA 1
ATOM 2972 C C . ASP B 1 174 ? 19.207 54.372 13.068 1.00 61.20 188 ASP B C 1
ATOM 2973 O O . ASP B 1 174 ? 19.562 55.030 14.044 1.00 60.31 188 ASP B O 1
ATOM 2978 N N . ILE B 1 175 ? 20.039 53.996 12.096 1.00 61.29 189 ILE B N 1
ATOM 2979 C CA . ILE B 1 175 ? 21.465 54.356 12.072 1.00 62.19 189 ILE B CA 1
ATOM 2980 C C . ILE B 1 175 ? 21.722 55.860 12.259 1.00 65.51 189 ILE B C 1
ATOM 2981 O O . ILE B 1 175 ? 22.655 56.255 12.970 1.00 66.04 189 ILE B O 1
ATOM 2986 N N . ASN B 1 176 ? 20.887 56.678 11.613 1.00 69.72 190 ASN B N 1
ATOM 2987 C CA . ASN B 1 176 ? 20.934 58.140 11.721 1.00 72.14 190 ASN B CA 1
ATOM 2988 C C . ASN B 1 176 ? 20.875 58.612 13.159 1.00 70.15 190 ASN B C 1
ATOM 2989 O O . ASN B 1 176 ? 21.767 59.323 13.613 1.00 70.20 190 ASN B O 1
ATOM 2994 N N . GLU B 1 177 ? 19.821 58.207 13.866 1.00 69.59 191 GLU B N 1
ATOM 2995 C CA . GLU B 1 177 ? 19.611 58.609 15.254 1.00 69.42 191 GLU B CA 1
ATOM 2996 C C . GLU B 1 177 ? 20.716 58.055 16.163 1.00 67.90 191 GLU B C 1
ATOM 2997 O O . GLU B 1 177 ? 21.184 58.750 17.075 1.00 68.82 191 GLU B O 1
ATOM 3003 N N . LEU B 1 178 ? 21.140 56.822 15.887 1.00 64.01 192 LEU B N 1
ATOM 3004 C CA . LEU B 1 178 ? 22.202 56.171 16.655 1.00 61.24 192 LEU B CA 1
ATOM 3005 C C . LEU B 1 178 ? 23.494 56.983 16.621 1.00 59.92 192 LEU B C 1
ATOM 3006 O O . LEU B 1 178 ? 24.009 57.348 17.669 1.00 58.00 192 LEU B O 1
ATOM 3011 N N . LEU B 1 179 ? 23.995 57.283 15.425 1.00 61.03 193 LEU B N 1
ATOM 3012 C CA . LEU B 1 179 ? 25.183 58.137 15.287 1.00 63.68 193 LEU B CA 1
ATOM 3013 C C . LEU B 1 179 ? 25.009 59.490 16.001 1.00 65.02 193 LEU B C 1
ATOM 3014 O O . LEU B 1 179 ? 25.892 59.918 16.746 1.00 65.13 193 LEU B O 1
ATOM 3019 N N . LYS B 1 180 ? 23.858 60.131 15.794 1.00 67.33 194 LYS B N 1
ATOM 3020 C CA . LYS B 1 180 ? 23.551 61.431 16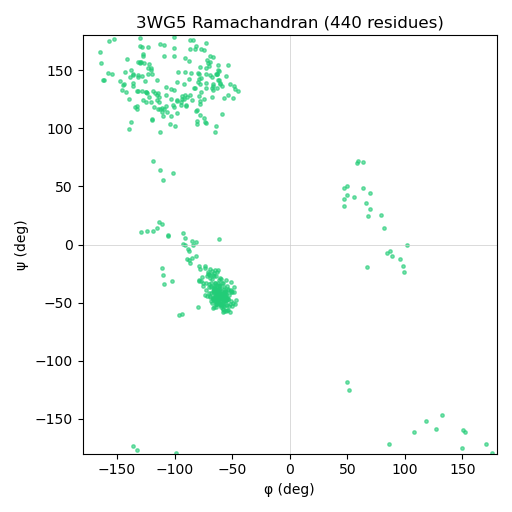.412 1.00 70.39 194 LYS B CA 1
ATOM 3021 C C . LYS B 1 180 ? 23.595 61.399 17.934 1.00 68.04 194 LYS B C 1
ATOM 3022 O O . LYS B 1 180 ? 24.192 62.276 18.556 1.00 68.94 194 LYS B O 1
ATOM 3028 N N . LYS B 1 181 ? 22.972 60.386 18.532 1.00 66.13 195 LYS B N 1
ATOM 3029 C CA . LYS B 1 181 ? 22.930 60.289 19.988 1.00 64.15 195 LYS B CA 1
ATOM 3030 C C . LYS B 1 181 ? 24.240 59.785 20.588 1.00 62.91 195 LYS B C 1
ATOM 3031 O O . LYS B 1 181 ? 24.597 60.171 21.704 1.00 63.47 195 LYS B O 1
ATOM 3037 N N . SER B 1 182 ? 24.952 58.934 19.854 1.00 59.69 196 SER B N 1
ATOM 3038 C CA . SER B 1 182 ? 26.176 58.329 20.381 1.00 59.42 196 SER B CA 1
ATOM 3039 C C . SER B 1 182 ? 27.429 59.163 20.099 1.00 61.25 196 SER B C 1
ATOM 3040 O O . SER B 1 182 ? 28.490 58.917 20.679 1.00 60.11 196 SER B O 1
ATOM 3043 N N . ASN B 1 183 ? 27.297 60.152 19.214 1.00 63.48 197 ASN B N 1
ATOM 3044 C CA . ASN B 1 183 ? 28.382 61.092 18.945 1.00 64.96 197 ASN B CA 1
ATOM 3045 C C . ASN B 1 183 ? 28.810 61.775 20.233 1.00 65.81 197 ASN B C 1
ATOM 3046 O O . ASN B 1 183 ? 27.977 62.329 20.951 1.00 67.01 197 ASN B O 1
ATOM 3051 N N . GLY B 1 184 ? 30.103 61.714 20.531 1.00 65.29 198 GLY B N 1
ATOM 3052 C CA . GLY B 1 184 ? 30.630 62.277 21.769 1.00 66.36 198 GLY B CA 1
ATOM 3053 C C . GLY B 1 184 ? 30.626 61.321 22.954 1.00 65.84 198 GLY B C 1
ATOM 3054 O O . GLY B 1 184 ? 31.203 61.631 24.000 1.00 65.82 198 GLY B O 1
ATOM 3055 N N . MET B 1 185 ? 29.977 60.163 22.807 1.00 63.93 199 MET B N 1
ATOM 3056 C CA . MET B 1 185 ? 29.992 59.152 23.870 1.00 62.38 199 MET B CA 1
ATOM 3057 C C . MET B 1 185 ? 31.343 58.460 23.969 1.00 61.76 199 MET B C 1
ATOM 3058 O O . MET B 1 185 ? 31.967 58.168 22.944 1.00 61.49 199 MET B O 1
ATOM 3063 N N . LYS B 1 186 ? 31.794 58.225 25.202 1.00 60.67 200 LYS B N 1
ATOM 3064 C CA . LYS B 1 186 ? 32.962 57.385 25.447 1.00 59.79 200 LYS B CA 1
ATOM 3065 C C . LYS B 1 186 ? 32.553 55.920 25.371 1.00 56.65 200 LYS B C 1
ATOM 3066 O O . LYS B 1 186 ? 31.473 55.547 25.848 1.00 54.23 200 LYS B O 1
ATOM 3072 N N . THR B 1 187 ? 33.416 55.100 24.770 1.00 53.02 201 THR B N 1
ATOM 3073 C CA . THR B 1 187 ? 33.214 53.655 24.741 1.00 51.34 201 THR B CA 1
ATOM 3074 C C . THR B 1 187 ? 33.253 53.088 26.157 1.00 51.00 201 THR B C 1
ATOM 3075 O O . THR B 1 187 ? 33.979 53.592 27.030 1.00 50.33 201 THR B O 1
ATOM 3079 N N . LYS B 1 188 ? 32.462 52.040 26.372 1.00 49.40 202 LYS B N 1
ATOM 3080 C CA . LYS B 1 188 ? 32.335 51.418 27.689 1.00 48.71 202 LYS B CA 1
ATOM 3081 C C . LYS B 1 188 ? 33.513 50.509 28.030 1.00 46.87 202 LYS B C 1
ATOM 3082 O O . LYS B 1 188 ? 33.752 50.203 29.191 1.00 45.53 202 LYS B O 1
ATOM 3088 N N . ILE B 1 189 ? 34.228 50.051 27.010 1.00 47.69 203 ILE B N 1
ATOM 3089 C CA . ILE B 1 189 ? 35.459 49.295 27.228 1.00 47.98 203 ILE B CA 1
ATOM 3090 C C . ILE B 1 189 ? 36.546 49.956 26.398 1.00 48.74 203 ILE B C 1
ATOM 3091 O O . ILE B 1 189 ? 36.224 50.750 25.512 1.00 48.05 203 ILE B O 1
ATOM 3096 N N . PRO B 1 190 ? 37.827 49.667 26.705 1.00 51.34 204 PRO B N 1
ATOM 3097 C CA . PRO B 1 190 ? 38.903 50.264 25.925 1.00 54.25 204 PRO B CA 1
ATOM 3098 C C . PRO B 1 190 ? 38.986 49.691 24.520 1.00 54.69 204 PRO B C 1
ATOM 3099 O O . PRO B 1 190 ? 38.505 48.589 24.257 1.00 54.24 204 PRO B O 1
ATOM 3103 N N . VAL B 1 191 ? 39.574 50.481 23.632 1.00 57.56 205 VAL B N 1
ATOM 3104 C CA . VAL B 1 191 ? 40.073 50.020 22.359 1.00 59.85 205 VAL B CA 1
ATOM 3105 C C . VAL B 1 191 ? 41.593 50.125 22.493 1.00 65.97 205 VAL B C 1
ATOM 3106 O O . VAL B 1 191 ? 42.131 51.227 22.640 1.00 68.48 205 VAL B O 1
ATOM 3110 N N . ASN B 1 192 ? 42.274 48.980 22.470 1.00 71.62 206 ASN B N 1
ATOM 3111 C CA . ASN B 1 192 ? 43.736 48.918 22.641 1.00 79.05 206 ASN B CA 1
ATOM 3112 C C . ASN B 1 192 ? 44.273 49.697 23.844 1.00 81.66 206 ASN B C 1
ATOM 3113 O O . ASN B 1 192 ? 45.289 50.385 23.738 1.00 91.27 206 ASN B O 1
ATOM 3118 N N . GLY B 1 193 ? 43.586 49.602 24.978 1.00 80.53 207 GLY B N 1
ATOM 3119 C CA . GLY B 1 193 ? 44.072 50.217 26.212 1.00 80.62 207 GLY B CA 1
ATOM 3120 C C . GLY B 1 193 ? 43.493 51.560 26.617 1.00 79.33 207 GLY B C 1
ATOM 3121 O O . GLY B 1 193 ? 43.536 51.912 27.794 1.00 84.32 207 GLY B O 1
ATOM 3122 N N . ARG B 1 194 ? 42.965 52.324 25.665 1.00 78.49 208 ARG B N 1
ATOM 3123 C CA . ARG B 1 194 ? 42.317 53.599 26.014 1.00 77.58 208 ARG B CA 1
ATOM 3124 C C . ARG B 1 194 ? 40.839 53.689 25.632 1.00 72.07 208 ARG B C 1
ATOM 3125 O O . ARG B 1 194 ? 40.406 53.109 24.632 1.00 69.50 208 ARG B O 1
ATOM 3133 N N . TYR B 1 195 ? 40.078 54.407 26.455 1.00 68.39 209 TYR B N 1
ATOM 3134 C CA . TYR B 1 195 ? 38.650 54.609 26.233 1.00 69.30 209 TYR B CA 1
ATOM 3135 C C . TYR B 1 195 ? 38.416 55.709 25.208 1.00 71.68 209 TYR B C 1
ATOM 3136 O O . TYR B 1 195 ? 38.573 56.895 25.504 1.00 77.40 209 TYR B O 1
ATOM 3145 N N . VAL B 1 196 ? 38.016 55.300 24.013 1.00 69.01 210 VAL B N 1
ATOM 3146 C CA . VAL B 1 196 ? 37.855 56.205 22.885 1.00 69.62 210 VAL B CA 1
ATOM 3147 C C . VAL B 1 196 ? 36.564 57.018 22.977 1.00 68.03 210 VAL B C 1
ATOM 3148 O O . VAL B 1 196 ? 35.508 56.494 23.332 1.00 66.92 210 VAL B O 1
ATOM 3152 N N . THR B 1 197 ? 36.666 58.302 22.650 1.00 67.53 211 THR B N 1
ATOM 3153 C CA . THR B 1 197 ? 35.496 59.158 22.488 1.00 66.32 211 THR B CA 1
ATOM 3154 C C . THR B 1 197 ? 35.046 59.062 21.038 1.00 64.09 211 THR B C 1
ATOM 3155 O O . THR B 1 197 ? 35.836 59.249 20.121 1.00 65.81 211 THR B O 1
ATOM 3159 N N . LEU B 1 198 ? 33.775 58.747 20.840 1.00 64.01 212 LEU B N 1
ATOM 3160 C CA . LEU B 1 198 ? 33.251 58.521 19.502 1.00 63.41 212 LEU B CA 1
ATOM 3161 C C . LEU B 1 198 ? 33.004 59.829 18.765 1.00 65.22 212 LEU B C 1
ATOM 3162 O O . LEU B 1 198 ? 32.282 60.707 19.249 1.00 64.04 212 LEU B O 1
ATOM 3167 N N . ASN B 1 199 ? 33.629 59.944 17.595 1.00 66.85 213 ASN B N 1
ATOM 3168 C CA . ASN B 1 199 ? 33.468 61.096 16.716 1.00 68.60 213 ASN B CA 1
ATOM 3169 C C . ASN B 1 199 ? 32.560 60.729 15.541 1.00 67.76 213 ASN B C 1
ATOM 3170 O O . ASN B 1 199 ? 32.974 60.046 14.609 1.00 64.16 213 ASN B O 1
ATOM 3175 N N . PHE B 1 200 ? 31.313 61.178 15.598 1.00 69.44 214 PHE B N 1
ATOM 3176 C CA . PHE B 1 200 ? 30.388 60.957 14.493 1.00 71.29 214 PHE B CA 1
ATOM 3177 C C . PHE B 1 200 ? 29.978 62.264 13.778 1.00 75.64 214 PHE B C 1
ATOM 3178 O O . PHE B 1 200 ? 28.968 62.303 13.072 1.00 77.94 214 PHE B O 1
ATOM 3186 N N . THR B 1 201 ? 30.762 63.326 13.957 1.00 78.39 215 THR B N 1
ATOM 3187 C CA . THR B 1 201 ? 30.615 64.525 13.130 1.00 82.54 215 THR B CA 1
ATOM 3188 C C . THR B 1 201 ? 31.253 64.224 11.775 1.00 86.10 215 THR B C 1
ATOM 3189 O O . THR B 1 201 ? 32.376 63.715 11.717 1.00 88.05 215 THR B O 1
ATOM 3193 N N . ASN B 1 202 ? 30.529 64.521 10.697 1.00 87.45 216 ASN B N 1
ATOM 3194 C CA . ASN B 1 202 ? 30.976 64.220 9.328 1.00 88.69 216 ASN B CA 1
ATOM 3195 C C . ASN B 1 202 ? 31.237 62.723 9.084 1.00 83.89 216 ASN B C 1
ATOM 3196 O O . ASN B 1 202 ? 32.382 62.288 8.934 1.00 81.26 216 ASN B O 1
ATOM 3201 N N . VAL B 1 203 ? 30.150 61.956 9.023 1.00 82.42 217 VAL B N 1
ATOM 3202 C CA . VAL B 1 203 ? 30.206 60.493 8.956 1.00 80.17 217 VAL B CA 1
ATOM 3203 C C . VAL B 1 203 ? 29.840 59.930 7.575 1.00 79.29 217 VAL B C 1
ATOM 3204 O O . VAL B 1 203 ? 28.870 60.378 6.960 1.00 80.08 217 VAL B O 1
ATOM 3208 N N . GLU B 1 204 ? 30.620 58.956 7.099 1.00 76.32 218 GLU B N 1
ATOM 3209 C CA . GLU B 1 204 ? 30.236 58.154 5.934 1.00 75.39 218 GLU B CA 1
ATOM 3210 C C . GLU B 1 204 ? 29.816 56.748 6.365 1.00 73.58 218 GLU B C 1
ATOM 3211 O O . GLU B 1 204 ? 30.632 55.966 6.862 1.00 69.84 218 GLU B O 1
ATOM 3217 N N . VAL B 1 205 ? 28.540 56.434 6.163 1.00 73.22 219 VAL B N 1
ATOM 3218 C CA . VAL B 1 205 ? 28.011 55.126 6.521 1.00 70.00 219 VAL B CA 1
ATOM 3219 C C . VAL B 1 205 ? 28.235 54.153 5.369 1.00 71.45 219 VAL B C 1
ATOM 3220 O O . VAL B 1 205 ? 27.887 54.443 4.220 1.00 71.66 219 VAL B O 1
ATOM 3224 N N . ARG B 1 206 ? 28.827 53.006 5.695 1.00 69.89 220 ARG B N 1
ATOM 3225 C CA . ARG B 1 206 ? 29.085 51.945 4.730 1.00 70.51 220 ARG B CA 1
ATOM 3226 C C . ARG B 1 206 ? 28.464 50.641 5.203 1.00 68.59 220 ARG B C 1
ATOM 3227 O O . ARG B 1 206 ? 28.773 50.149 6.295 1.00 64.96 220 ARG B O 1
ATOM 3235 N N . TYR B 1 207 ? 27.590 50.087 4.373 1.00 68.35 221 TYR B N 1
ATOM 3236 C CA . TYR B 1 207 ? 26.906 48.841 4.696 1.00 71.16 221 TYR B CA 1
ATOM 3237 C C . TYR B 1 207 ? 27.645 47.628 4.126 1.00 68.39 221 TYR B C 1
ATOM 3238 O O . TYR B 1 207 ? 27.975 47.597 2.942 1.00 68.26 221 TYR B O 1
ATOM 3247 N N . LEU B 1 208 ? 27.924 46.649 4.988 1.00 64.96 222 LEU B N 1
ATOM 3248 C CA . LEU B 1 208 ? 28.573 45.409 4.567 1.00 63.48 222 LEU B CA 1
ATOM 3249 C C . LEU B 1 208 ? 27.536 44.341 4.256 1.00 62.87 222 LEU B C 1
ATOM 3250 O O . LEU B 1 208 ? 26.678 44.036 5.083 1.00 62.66 222 LEU B O 1
ATOM 3255 N N . ALA B 1 209 ? 27.617 43.789 3.050 1.00 62.90 223 ALA B N 1
ATOM 3256 C CA . ALA B 1 209 ? 26.721 42.718 2.631 1.00 62.03 223 ALA B CA 1
ATOM 3257 C C . ALA B 1 209 ? 27.198 41.399 3.225 1.00 59.51 223 ALA B C 1
ATOM 3258 O O . ALA B 1 209 ? 28.398 41.197 3.401 1.00 59.15 223 ALA B O 1
ATOM 3260 N N . PRO B 1 210 ? 26.260 40.501 3.560 1.00 58.51 224 PRO B N 1
ATOM 3261 C CA . PRO B 1 210 ? 26.719 39.178 3.965 1.00 56.10 224 PRO B CA 1
ATOM 3262 C C . PRO B 1 210 ? 27.280 38.432 2.750 1.00 54.62 224 PRO B C 1
ATOM 3263 O O . PRO B 1 210 ? 26.898 38.716 1.612 1.00 54.39 224 PRO B O 1
ATOM 3267 N N . SER B 1 211 ? 28.190 37.497 2.995 1.00 50.90 225 SER B N 1
ATOM 3268 C CA . SER B 1 211 ? 28.831 36.770 1.918 1.00 49.45 225 SER B CA 1
ATOM 3269 C C . SER B 1 211 ? 27.946 35.615 1.447 1.00 50.71 225 SER B C 1
ATOM 3270 O O . SER B 1 211 ? 26.962 35.258 2.111 1.00 48.69 225 SER B O 1
ATOM 3273 N N . PHE B 1 212 ? 28.318 35.027 0.310 1.00 50.99 226 PHE B N 1
ATOM 3274 C CA . PHE B 1 212 ? 27.648 33.843 -0.211 1.00 49.93 226 PHE B CA 1
ATOM 3275 C C . PHE B 1 212 ? 27.465 32.795 0.871 1.00 50.43 226 PHE B C 1
ATOM 3276 O O . PHE B 1 212 ? 26.363 32.283 1.056 1.00 48.96 226 PHE B O 1
ATOM 3284 N N . LYS B 1 213 ? 28.556 32.468 1.565 1.00 52.36 227 LYS B N 1
ATOM 3285 C CA . LYS B 1 213 ? 28.524 31.490 2.644 1.00 53.32 227 LYS B CA 1
ATOM 3286 C C . LYS B 1 213 ? 27.506 31.891 3.724 1.00 52.56 227 LYS B C 1
ATOM 3287 O O . LYS B 1 213 ? 26.715 31.053 4.168 1.00 53.50 227 LYS B O 1
ATOM 3293 N N . ASP B 1 214 ? 27.508 33.169 4.109 1.00 50.17 228 ASP B N 1
ATOM 3294 C CA . ASP B 1 214 ? 26.538 33.695 5.072 1.00 50.79 228 ASP B CA 1
ATOM 3295 C C . ASP B 1 214 ? 25.110 33.402 4.634 1.00 52.10 228 ASP B C 1
ATOM 3296 O O . ASP B 1 214 ? 24.318 32.865 5.400 1.00 50.27 228 ASP B O 1
ATOM 3301 N N . LYS B 1 215 ? 24.796 33.774 3.396 1.00 55.61 229 LYS B N 1
ATOM 3302 C CA . LYS B 1 215 ? 23.455 33.646 2.843 1.00 58.11 229 LYS B CA 1
ATOM 3303 C C . LYS B 1 215 ? 22.999 32.190 2.736 1.00 59.99 229 LYS B C 1
ATOM 3304 O O . LYS B 1 215 ? 21.859 31.868 3.088 1.00 61.33 229 LYS B O 1
ATOM 3310 N N . LEU B 1 216 ? 23.895 31.316 2.277 1.00 59.19 230 LEU B N 1
ATOM 3311 C CA . LEU B 1 216 ? 23.589 29.897 2.148 1.00 60.23 230 LEU B CA 1
ATOM 3312 C C . LEU B 1 216 ? 23.226 29.270 3.491 1.00 61.56 230 LEU B C 1
ATOM 3313 O O . LEU B 1 216 ? 22.177 28.622 3.614 1.00 62.13 230 LEU B O 1
ATOM 3318 N N . ILE B 1 217 ? 24.090 29.461 4.488 1.00 62.03 231 ILE B N 1
ATOM 3319 C CA . ILE B 1 217 ? 23.879 28.885 5.823 1.00 62.57 231 ILE B CA 1
ATOM 3320 C C . ILE B 1 217 ? 22.529 29.332 6.398 1.00 64.29 231 ILE B C 1
ATOM 3321 O O . ILE B 1 217 ? 21.790 28.522 6.969 1.00 63.68 231 ILE B O 1
ATOM 3326 N N . SER B 1 218 ? 22.199 30.609 6.212 1.00 64.57 232 SER B N 1
ATOM 3327 C CA . SER B 1 218 ? 20.956 31.158 6.752 1.00 67.16 232 SER B CA 1
ATOM 3328 C C . SER B 1 218 ? 19.701 30.736 5.972 1.00 69.98 232 SER B C 1
ATOM 3329 O O . SER B 1 218 ? 18.630 30.572 6.564 1.00 72.63 232 SER B O 1
ATOM 3332 N N . TYR B 1 219 ? 19.826 30.553 4.657 1.00 70.51 233 TYR B N 1
ATOM 3333 C CA . TYR B 1 219 ? 18.711 30.024 3.880 1.00 68.01 233 TYR B CA 1
ATOM 3334 C C . TYR B 1 219 ? 18.394 28.588 4.278 1.00 67.89 233 TYR B C 1
ATOM 3335 O O . TYR B 1 219 ? 17.224 28.231 4.382 1.00 70.71 233 TYR B O 1
ATOM 3344 N N . ILE B 1 220 ? 19.425 27.772 4.503 1.00 66.93 234 ILE B N 1
ATOM 3345 C CA . ILE B 1 220 ? 19.235 26.417 5.025 1.00 66.93 234 ILE B CA 1
ATOM 3346 C C . ILE B 1 220 ? 18.514 26.464 6.370 1.00 71.20 234 ILE B C 1
ATOM 3347 O O . ILE B 1 220 ? 17.616 25.661 6.636 1.00 75.16 234 ILE B O 1
ATOM 3352 N N . THR B 1 221 ? 18.921 27.417 7.204 1.00 76.22 235 THR B N 1
ATOM 3353 C CA . THR B 1 221 ? 18.330 27.657 8.519 1.00 80.64 235 THR B CA 1
ATOM 3354 C C . THR B 1 221 ? 16.839 28.022 8.440 1.00 83.63 235 THR B C 1
ATOM 3355 O O . THR B 1 221 ? 16.028 27.484 9.198 1.00 86.30 235 THR B O 1
ATOM 3359 N N . ASP B 1 222 ? 16.488 28.907 7.508 1.00 85.65 236 ASP B N 1
ATOM 3360 C CA . ASP B 1 222 ? 15.088 29.299 7.266 1.00 91.95 236 ASP B CA 1
ATOM 3361 C C . ASP B 1 222 ? 14.149 28.142 6.826 1.00 94.37 236 ASP B C 1
ATOM 3362 O O . ASP B 1 222 ? 12.978 28.378 6.506 1.00 96.03 236 ASP B O 1
ATOM 3367 N N . LEU B 1 223 ? 14.665 26.910 6.814 1.00 93.88 237 LEU B N 1
ATOM 3368 C CA . LEU B 1 223 ? 13.880 25.720 6.458 1.00 93.19 237 LEU B CA 1
ATOM 3369 C C . LEU B 1 223 ? 13.922 24.666 7.571 1.00 93.18 237 LEU B C 1
ATOM 3370 O O . LEU B 1 223 ? 14.422 24.915 8.675 1.00 87.58 237 LEU B O 1
ATOM 3375 N N . ASN C 2 1 ? 35.253 14.637 24.275 1.00 76.28 234 ASN C N 1
ATOM 3376 C CA . ASN C 2 1 ? 35.098 16.101 23.997 1.00 78.13 234 ASN C CA 1
ATOM 3377 C C . ASN C 2 1 ? 33.678 16.514 23.586 1.00 74.15 234 ASN C C 1
ATOM 3378 O O . ASN C 2 1 ? 33.478 17.103 22.517 1.00 74.99 234 ASN C O 1
ATOM 3383 N N . VAL C 2 2 ? 32.698 16.183 24.431 1.00 68.15 235 VAL C N 1
ATOM 3384 C CA . VAL C 2 2 ? 31.321 16.649 24.237 1.00 65.20 235 VAL C CA 1
ATOM 3385 C C . VAL C 2 2 ? 31.221 18.120 24.599 1.00 62.97 235 VAL C C 1
ATOM 3386 O O . VAL C 2 2 ? 31.584 18.520 25.713 1.00 59.40 235 VAL C O 1
ATOM 3390 N N . ILE C 2 3 ? 30.719 18.917 23.659 1.00 60.73 236 ILE C N 1
ATOM 3391 C CA . ILE C 2 3 ? 30.531 20.338 23.903 1.00 60.37 236 ILE C CA 1
ATOM 3392 C C . ILE C 2 3 ? 29.187 20.592 24.594 1.00 60.22 236 ILE C C 1
ATOM 3393 O O . ILE C 2 3 ? 28.116 20.216 24.113 1.00 57.90 236 ILE C O 1
ATOM 3398 N N . VAL C 2 4 ? 29.278 21.252 25.737 1.00 61.41 237 VAL C N 1
ATOM 3399 C CA . VAL C 2 4 ? 28.199 21.280 26.698 1.00 63.74 237 VAL C CA 1
ATOM 3400 C C . VAL C 2 4 ? 27.052 22.255 26.405 1.00 67.36 237 VAL C C 1
ATOM 3401 O O . VAL C 2 4 ? 25.886 21.836 26.369 1.00 73.81 237 VAL C O 1
ATOM 3405 N N . LEU C 2 5 ? 27.355 23.533 26.190 1.00 67.34 238 LEU C N 1
ATOM 3406 C CA . LEU C 2 5 ? 26.327 24.540 26.480 1.00 77.05 238 LEU C CA 1
ATOM 3407 C C . LEU C 2 5 ? 25.708 25.415 25.377 1.00 88.16 238 LEU C C 1
ATOM 3408 O O . LEU C 2 5 ? 26.383 25.860 24.438 1.00 79.81 238 LEU C O 1
ATOM 3413 N N . MET C 2 6 ? 24.394 25.620 25.547 1.00 104.09 239 MET C N 1
ATOM 3414 C CA . MET C 2 6 ? 23.591 26.683 24.923 1.00 115.25 239 MET C CA 1
ATOM 3415 C C . MET C 2 6 ? 22.760 27.395 26.016 1.00 123.46 239 MET C C 1
ATOM 3416 O O . MET C 2 6 ? 22.819 27.010 27.184 1.00 130.36 239 MET C O 1
ATOM 3421 N N . LEU C 2 7 ? 21.999 28.428 25.648 1.00 126.28 240 LEU C N 1
ATOM 3422 C CA . LEU C 2 7 ? 21.170 29.177 26.618 1.00 121.87 240 LEU C CA 1
ATOM 3423 C C . LEU C 2 7 ? 19.813 29.618 26.003 1.00 126.88 240 LEU C C 1
ATOM 3424 O O . LEU C 2 7 ? 19.736 29.858 24.793 1.00 129.22 240 LEU C O 1
ATOM 3429 N N . PRO C 2 8 ? 18.737 29.699 26.824 1.00 128.21 241 PRO C N 1
ATOM 3430 C CA . PRO C 2 8 ? 17.446 30.202 26.348 1.00 129.57 241 PRO C CA 1
ATOM 3431 C C . PRO C 2 8 ? 17.220 31.676 26.701 1.00 131.64 241 PRO C C 1
ATOM 3432 O O . PRO C 2 8 ? 16.372 31.996 27.540 1.00 131.18 241 PRO C O 1
#